Protein AF-A0A662A6Z5-F1 (afdb_monomer_lite)

Radius of gyration: 27.2 Å; chains: 1; bounding box: 60×73×102 Å

pLDDT: mean 86.36, std 13.6, range [43.19, 98.88]

Sequence (408 aa):
MKKKNTLTFISLVTLALVIIALFSQQLKTDKRTSYDKFLAQEYQKVSNLYDDNDDTDNKPDHPELAALQNYYMVFDPEENRVPVERLAVANKYTQQLQKQNNLKSGNVIEWEQTGSNMGGRMRGIMWDPNDANGYKVWACSVTGGLWYNGDISNNNSEWQIVDGLWPGLATSSIAYDPNNTQIFYVGTGEYQTARVIYRESSGVGYGIWKTIDGGTSWELLESTEEFKYISDIKVRNENGNSVIYAGIVSGTYHGIEHPSGPSDGLYRSTDGGTNWEQVMPDIAGKEMPYAPADLEISSNGRIFVGSMKNLDGNGGATILWSDEGTAGSWTIYDYYETIIPNDPEFPVPGRVILSAAPSDGNIVYAIVGAGWIGSPNFNYARGRYILKSTDGGESWSEKNLPGGDPGW

Secondary structure (DSSP, 8-state):
-HHHHHHHHHHHHHHHHHHHHHHHHHHHHHHHHHHHHHHHHHHHHHHTTS-TT-TT---TT-HHHHHHHHHHHT-BTTTTB--GGGHHHHHHHHHHHHHH----------PPPPP------EEEEEE-TT-TTS--EEEEETTTEEEEES-TT-TTPPEEES-TTSS---EEEEEEETTEEEEEEEEES-HHHHHH---TT------EEEESSTTSS-EE-GGGTT--EEEEEEEEEETTEEEEEEEEE-EEETTEEEPPSS-SEEEEESSSSSS-EE-SPBPTTSSSBPEEEEEEE-TTS-EEEEEEB-TTS-B-S-EEEESS-STT--EEE-HHHHHGGG-SS-BEEEEEEEEE-TT-TT-EEEEEEEEEEETTTEEEEEEEEEEEESSTTSS-EEE--TT--TT-

Foldseek 3Di:
DVVVVVVVVVVVVVVVVVVVVVVVVVVVVVLVVVLVVVVVVVVVVVVVVDDCVPVPDPDCPPPVNVVVVVLQVQDDSVVRHRPLLCLQVVVVVVVVCVVVDPPPDDPDPDDDDDDDPDDADWAEKDQQPPDPVSQKMWTQGQQAAIWIWPGNPDPPTDIDHLDPRPSGRGWHEKEAFPLASQKMKIWGWDACCQAFNVDLSTIWTQFIWMGNGSSNDIDHLNLGRLQRGWQYKYWFQDVSFTKIKTQGAWGHHPNRTRARPPHGAIWIDRPSRNDIDGAADCDVPDPHGFRFNEWEQFLLGKIKTKGAQHPVRDDAQKIKIANVSGHPRIDIDCVCVVCLCVDPAFNRWGIKYKYADNVARQWMKIFTWTFDQDPPRGTDIDRDWIWIGNGNPPDIDTDDDVPDDPPD

Structure (mmCIF, N/CA/C/O backbone):
data_AF-A0A662A6Z5-F1
#
_entry.id   AF-A0A662A6Z5-F1
#
loop_
_atom_site.group_PDB
_atom_site.id
_atom_site.type_symbol
_atom_site.label_atom_id
_atom_site.label_alt_id
_atom_site.label_comp_id
_atom_site.label_asym_id
_atom_site.label_entity_id
_atom_site.label_seq_id
_atom_site.pdbx_PDB_ins_code
_atom_site.Cartn_x
_atom_site.Cartn_y
_atom_site.Cartn_z
_atom_site.occupancy
_atom_site.B_iso_or_equiv
_atom_site.auth_seq_id
_atom_site.auth_comp_id
_atom_site.auth_asym_id
_atom_site.auth_atom_id
_atom_site.pdbx_PDB_model_num
ATOM 1 N N . MET A 1 1 ? 31.608 26.555 69.744 1.00 52.56 1 MET A N 1
ATOM 2 C CA . MET A 1 1 ? 32.126 26.707 68.361 1.00 52.56 1 MET A CA 1
ATOM 3 C C . MET A 1 1 ? 31.350 25.920 67.293 1.00 52.56 1 MET A C 1
ATOM 5 O O . MET A 1 1 ? 31.243 26.434 66.193 1.00 52.56 1 MET A O 1
ATOM 9 N N . LYS A 1 2 ? 30.725 24.760 67.573 1.00 53.91 2 LYS A N 1
ATOM 10 C CA . LYS A 1 2 ? 30.008 23.958 66.547 1.00 53.91 2 LYS A CA 1
ATOM 11 C C . LYS A 1 2 ? 28.758 24.613 65.910 1.00 53.91 2 LYS A C 1
ATOM 13 O O . LYS A 1 2 ? 28.579 24.479 64.710 1.00 53.91 2 LYS A O 1
ATOM 18 N N . LYS A 1 3 ? 27.942 25.380 66.655 1.00 52.59 3 LYS A N 1
ATOM 19 C CA . LYS A 1 3 ? 26.719 26.035 66.118 1.00 52.59 3 LYS A CA 1
ATOM 20 C C . LYS A 1 3 ? 26.981 27.140 65.078 1.00 52.59 3 LYS A C 1
ATOM 22 O O . LYS A 1 3 ? 26.149 27.336 64.201 1.00 52.59 3 LYS A O 1
ATOM 27 N N . LYS A 1 4 ? 28.117 27.851 65.158 1.00 55.69 4 LYS A N 1
ATOM 28 C CA . LYS A 1 4 ? 28.463 28.903 64.180 1.00 55.69 4 LYS A CA 1
ATOM 29 C C . LYS A 1 4 ? 28.771 28.301 62.807 1.00 55.69 4 LYS A C 1
ATOM 31 O O . LYS A 1 4 ? 28.275 28.813 61.817 1.00 55.69 4 LYS A O 1
ATOM 36 N N . ASN A 1 5 ? 29.485 27.176 62.757 1.00 59.69 5 ASN A N 1
ATOM 37 C CA . ASN A 1 5 ? 29.862 26.536 61.493 1.00 59.69 5 ASN A CA 1
ATOM 38 C C . ASN A 1 5 ? 28.657 25.935 60.750 1.00 59.69 5 ASN A C 1
ATOM 40 O O . ASN A 1 5 ? 28.624 25.975 59.526 1.00 59.69 5 ASN A O 1
ATOM 44 N N . THR A 1 6 ? 27.646 25.436 61.472 1.00 64.12 6 THR A N 1
ATOM 45 C CA . THR A 1 6 ? 26.403 24.933 60.863 1.00 64.12 6 THR A CA 1
ATOM 46 C C . THR A 1 6 ? 25.566 26.060 60.256 1.00 64.12 6 THR A C 1
ATOM 48 O O . THR A 1 6 ? 25.053 25.897 59.155 1.00 64.12 6 THR A O 1
ATOM 51 N N . LEU A 1 7 ? 25.469 27.219 60.923 1.00 68.06 7 LEU A N 1
ATOM 52 C CA . LEU A 1 7 ? 24.760 28.381 60.375 1.00 68.06 7 LEU A CA 1
ATOM 53 C C . LEU A 1 7 ? 25.454 28.925 59.119 1.00 68.06 7 LEU A C 1
ATOM 55 O O . LEU A 1 7 ? 24.786 29.197 58.130 1.00 68.06 7 LEU A O 1
ATOM 59 N N . THR A 1 8 ? 26.787 29.035 59.130 1.00 73.38 8 THR A N 1
ATOM 60 C CA . THR A 1 8 ? 27.552 29.500 57.962 1.00 73.38 8 THR A CA 1
ATOM 61 C C . THR A 1 8 ? 27.432 28.535 56.782 1.00 73.38 8 THR A C 1
ATOM 63 O O . THR A 1 8 ? 27.293 28.978 55.647 1.00 73.38 8 THR A O 1
ATOM 66 N N . PHE A 1 9 ? 27.439 27.223 57.039 1.00 76.56 9 PHE A N 1
ATOM 67 C CA . PHE A 1 9 ? 27.245 26.208 56.003 1.00 76.56 9 PHE A CA 1
ATOM 68 C C . PHE A 1 9 ? 25.841 26.279 55.387 1.00 76.56 9 PHE A C 1
ATOM 70 O O . PHE A 1 9 ? 25.719 26.304 54.167 1.00 76.56 9 PHE A O 1
ATOM 77 N N . ILE A 1 10 ? 24.792 26.397 56.210 1.00 78.94 10 ILE A N 1
ATOM 78 C CA . ILE A 1 10 ? 23.415 26.573 55.724 1.00 78.94 10 ILE A CA 1
ATOM 79 C C . ILE A 1 10 ? 23.303 27.860 54.896 1.00 78.94 10 ILE A C 1
ATOM 81 O O . ILE A 1 10 ? 22.776 27.814 53.793 1.00 78.94 10 ILE A O 1
ATOM 85 N N . SER A 1 11 ? 23.863 28.984 55.357 1.00 79.12 11 SER A N 1
ATOM 86 C CA . SER A 1 11 ? 23.841 30.245 54.600 1.00 79.12 11 SER A CA 1
ATOM 87 C C . SER A 1 11 ? 24.567 30.160 53.254 1.00 79.12 11 SER A C 1
ATOM 89 O O . SER A 1 11 ? 24.088 30.733 52.280 1.00 79.12 11 SER A O 1
ATOM 91 N N . LEU A 1 12 ? 25.694 29.443 53.173 1.00 84.19 12 LEU A N 1
ATOM 92 C CA . LEU A 1 12 ? 26.421 29.229 51.916 1.00 84.19 12 LEU A CA 1
ATOM 93 C C . LEU A 1 12 ? 25.635 28.347 50.939 1.00 84.19 12 LEU A C 1
ATOM 95 O O . LEU A 1 12 ? 25.592 28.656 49.752 1.00 84.19 12 LEU A O 1
ATOM 99 N N . VAL A 1 13 ? 24.976 27.293 51.431 1.00 85.69 13 VAL A N 1
ATOM 100 C CA . VAL A 1 13 ? 24.105 26.437 50.608 1.00 85.69 13 VAL A CA 1
ATOM 101 C C . VAL A 1 13 ? 22.892 27.221 50.107 1.00 85.69 13 VAL A C 1
ATOM 103 O O . VAL A 1 13 ? 22.582 27.168 48.921 1.00 85.69 13 VAL A O 1
ATOM 106 N N . THR A 1 14 ? 22.241 28.007 50.967 1.00 86.12 14 THR A N 1
ATOM 107 C CA . THR A 1 14 ? 21.111 28.856 50.565 1.00 86.12 14 THR A CA 1
ATOM 108 C C . THR A 1 14 ? 21.540 29.907 49.542 1.00 86.12 14 THR A C 1
ATOM 110 O O . THR A 1 14 ? 20.843 30.107 48.553 1.00 86.12 14 THR A O 1
ATOM 113 N N . LEU A 1 15 ? 22.703 30.542 49.723 1.00 89.12 15 LEU A N 1
ATOM 114 C CA . LEU A 1 15 ? 23.242 31.503 48.760 1.00 89.12 15 LEU A CA 1
ATOM 115 C C . LEU A 1 15 ? 23.558 30.838 47.413 1.00 89.12 15 LEU A C 1
ATOM 117 O O . LEU A 1 15 ? 23.214 31.391 46.374 1.00 89.12 15 LEU A O 1
ATOM 121 N N . ALA A 1 16 ? 24.149 29.640 47.420 1.00 87.50 16 ALA A N 1
ATOM 122 C CA . ALA A 1 16 ? 24.391 28.874 46.201 1.00 87.50 16 ALA A CA 1
ATOM 123 C C . ALA A 1 16 ? 23.078 28.527 45.478 1.00 87.50 16 ALA A C 1
ATOM 125 O O . ALA A 1 16 ? 22.986 28.718 44.270 1.00 87.50 16 ALA A O 1
ATOM 126 N N . LEU A 1 17 ? 22.040 28.103 46.207 1.00 87.88 17 LEU A N 1
ATOM 127 C CA . LEU A 1 17 ? 20.713 27.834 45.639 1.00 87.88 17 LEU A CA 1
ATOM 128 C C . LEU A 1 17 ? 20.057 29.096 45.060 1.00 87.88 17 LEU A C 1
ATOM 130 O O . LEU A 1 17 ? 19.461 29.027 43.989 1.00 87.88 17 LEU A O 1
ATOM 134 N N . VAL A 1 18 ? 20.199 30.251 45.718 1.00 88.56 18 VAL A N 1
ATOM 135 C CA . VAL A 1 18 ? 19.703 31.543 45.208 1.00 88.56 18 VAL A CA 1
ATOM 136 C C . VAL A 1 18 ? 20.447 31.954 43.940 1.00 88.56 18 VAL A C 1
ATOM 138 O O . VAL A 1 18 ? 19.815 32.369 42.975 1.00 88.56 18 VAL A O 1
ATOM 141 N N . ILE A 1 19 ? 21.773 31.801 43.905 1.00 86.88 19 ILE A N 1
ATOM 142 C CA . ILE A 1 19 ? 22.579 32.087 42.713 1.00 86.88 19 ILE A CA 1
ATOM 143 C C . ILE A 1 19 ? 22.154 31.170 41.560 1.00 86.88 19 ILE A C 1
ATOM 145 O O . ILE A 1 19 ? 21.892 31.661 40.467 1.00 86.88 19 ILE A O 1
ATOM 149 N N . ILE A 1 20 ? 22.003 29.865 41.805 1.00 86.50 20 ILE A N 1
ATOM 150 C CA . ILE A 1 20 ? 21.516 28.907 40.800 1.00 86.50 20 ILE A CA 1
ATOM 151 C C . ILE A 1 20 ? 20.122 29.306 40.297 1.00 86.50 20 ILE A C 1
ATOM 153 O O . ILE A 1 20 ? 19.885 29.303 39.090 1.00 86.50 20 ILE A O 1
ATOM 157 N N . ALA A 1 21 ? 19.213 29.702 41.194 1.00 80.25 21 ALA A N 1
ATOM 158 C CA . ALA A 1 21 ? 17.877 30.155 40.820 1.00 80.25 21 ALA A CA 1
ATOM 159 C C . ALA A 1 21 ? 17.923 31.416 39.940 1.00 80.25 21 ALA A C 1
ATOM 161 O O . ALA A 1 21 ? 17.279 31.443 38.892 1.00 80.25 21 ALA A O 1
ATOM 162 N N . LEU A 1 22 ? 18.731 32.417 40.304 1.00 80.62 22 LEU A N 1
ATOM 163 C CA . LEU A 1 22 ? 18.902 33.652 39.532 1.00 80.62 22 LEU A CA 1
ATOM 164 C C . LEU A 1 22 ? 19.511 33.389 38.149 1.00 80.62 22 LEU A C 1
ATOM 166 O O . LEU A 1 22 ? 18.974 33.864 37.151 1.00 80.62 22 LEU A O 1
ATOM 170 N N . PHE A 1 23 ? 20.565 32.571 38.066 1.00 79.81 23 PHE A N 1
ATOM 171 C CA . PHE A 1 23 ? 21.146 32.157 36.785 1.00 79.81 23 PHE A CA 1
ATOM 172 C C . PHE A 1 23 ? 20.133 31.397 35.924 1.00 79.81 23 PHE A C 1
ATOM 174 O O . PHE A 1 23 ? 20.019 31.663 34.730 1.00 79.81 23 PHE A O 1
ATOM 181 N N . SER A 1 24 ? 19.345 30.495 36.518 1.00 72.31 24 SER A N 1
ATOM 182 C CA . SER A 1 24 ? 18.298 29.769 35.789 1.00 72.31 24 SER A CA 1
ATOM 183 C C . SER A 1 24 ? 17.208 30.703 35.249 1.00 72.31 24 SER A C 1
ATOM 185 O O . SER A 1 24 ? 16.699 30.494 34.148 1.00 72.31 24 SER A O 1
ATOM 187 N N . GLN A 1 25 ? 16.867 31.758 35.994 1.00 70.31 25 GLN A N 1
ATOM 188 C CA . GLN A 1 25 ? 15.872 32.747 35.592 1.00 70.31 25 GLN A CA 1
ATOM 189 C C . GLN A 1 25 ? 16.403 33.659 34.479 1.00 70.31 25 GLN A C 1
ATOM 191 O O . GLN A 1 25 ? 15.671 33.962 33.535 1.00 70.31 25 GLN A O 1
ATOM 196 N N . GLN A 1 26 ? 17.680 34.041 34.550 1.00 75.75 26 GLN A N 1
ATOM 197 C CA . GLN A 1 26 ? 18.351 34.802 33.500 1.00 75.75 26 GLN A CA 1
ATOM 198 C C . GLN A 1 26 ? 18.426 33.996 32.198 1.00 75.75 26 GLN A C 1
ATOM 200 O O . GLN A 1 26 ? 17.953 34.471 31.172 1.00 75.75 26 GLN A O 1
ATOM 205 N N . LEU A 1 27 ? 18.857 32.731 32.259 1.00 71.50 27 LEU A N 1
ATOM 206 C CA . LEU A 1 27 ? 18.879 31.828 31.101 1.00 71.50 27 LEU A CA 1
ATOM 207 C C . LEU A 1 27 ? 17.493 31.662 30.453 1.00 71.50 27 LEU A C 1
ATOM 209 O O . LEU A 1 27 ? 17.376 31.678 29.230 1.00 71.50 27 LEU A O 1
ATOM 213 N N . LYS A 1 28 ? 16.423 31.531 31.253 1.00 71.88 28 LYS A N 1
ATOM 214 C CA . LYS A 1 28 ? 15.041 31.486 30.735 1.00 71.88 28 LYS A CA 1
ATOM 215 C C . LYS A 1 28 ? 14.638 32.787 30.034 1.00 71.88 28 LYS A C 1
ATOM 217 O O . LYS A 1 28 ? 13.969 32.741 29.005 1.00 71.88 28 LYS A O 1
ATOM 222 N N . THR A 1 29 ? 15.033 33.931 30.589 1.00 73.62 29 THR A N 1
ATOM 223 C CA . THR A 1 29 ? 14.736 35.257 30.023 1.00 73.62 29 THR A CA 1
ATOM 224 C C . THR A 1 29 ? 15.472 35.465 28.699 1.00 73.62 29 THR A C 1
ATOM 226 O O . THR A 1 29 ? 14.870 35.940 27.735 1.00 73.62 29 THR A O 1
ATOM 229 N N . ASP A 1 30 ? 16.730 35.033 28.618 1.00 80.69 30 ASP A N 1
ATOM 230 C CA . ASP A 1 30 ? 17.537 35.103 27.399 1.00 80.69 30 ASP A CA 1
ATOM 231 C C . ASP A 1 30 ? 16.949 34.217 26.290 1.00 80.69 30 ASP A C 1
ATOM 233 O O . ASP A 1 30 ? 16.784 34.681 25.161 1.00 80.69 30 ASP A O 1
ATOM 237 N N . LYS A 1 31 ? 16.531 32.982 26.620 1.00 82.00 31 LYS A N 1
ATOM 238 C CA . LYS A 1 31 ? 15.838 32.080 25.680 1.00 82.00 31 LYS A CA 1
ATOM 239 C C . LYS A 1 31 ? 14.553 32.700 25.126 1.00 82.00 31 LYS A C 1
ATOM 241 O O . LYS A 1 31 ? 14.368 32.734 23.914 1.00 82.00 31 LYS A O 1
ATOM 246 N N . ARG A 1 32 ? 13.694 33.243 25.998 1.00 82.25 32 ARG A N 1
ATOM 247 C CA . ARG A 1 32 ? 12.450 33.911 25.580 1.00 82.25 32 ARG A CA 1
ATOM 248 C C . ARG A 1 32 ? 12.726 35.108 24.672 1.00 82.25 32 ARG A C 1
ATOM 250 O O . ARG A 1 32 ? 12.134 35.212 23.610 1.00 82.25 32 ARG A O 1
ATOM 257 N N . THR A 1 33 ? 13.672 35.963 25.055 1.00 84.88 33 THR A N 1
ATOM 258 C CA . THR A 1 33 ? 14.047 37.143 24.260 1.00 84.88 33 THR A CA 1
ATOM 259 C C . THR A 1 33 ? 14.600 36.745 22.889 1.00 84.88 33 THR A C 1
ATOM 261 O O . THR A 1 33 ? 14.352 37.427 21.897 1.00 84.88 33 THR A O 1
ATOM 264 N N . SER A 1 34 ? 15.356 35.645 22.816 1.00 83.31 34 SER A N 1
ATOM 265 C CA . SER A 1 34 ? 15.849 35.099 21.549 1.00 83.31 34 SER A CA 1
ATOM 266 C C . SER A 1 34 ? 14.709 34.604 20.659 1.00 83.31 34 SER A C 1
ATOM 268 O O . SER A 1 34 ? 14.704 34.903 19.467 1.00 83.31 34 SER A O 1
ATOM 270 N N . TYR A 1 35 ? 13.734 33.893 21.230 1.00 84.12 35 TYR A N 1
ATOM 271 C CA . TYR A 1 35 ? 12.572 33.399 20.492 1.00 84.12 35 TYR A CA 1
ATOM 272 C C . TYR A 1 35 ? 11.657 34.537 20.013 1.00 84.12 35 TYR A C 1
ATOM 274 O O . TYR A 1 35 ? 11.240 34.548 18.860 1.00 84.12 35 TYR A O 1
ATOM 282 N N . ASP A 1 36 ? 11.434 35.559 20.844 1.00 84.75 36 ASP A N 1
ATOM 283 C CA . ASP A 1 36 ? 10.661 36.749 20.463 1.00 84.75 36 ASP A CA 1
ATOM 284 C C . ASP A 1 36 ? 11.313 37.483 19.272 1.00 84.75 36 ASP A C 1
ATOM 286 O O . ASP A 1 36 ? 10.625 37.929 18.352 1.00 84.75 36 ASP A O 1
ATOM 290 N N . LYS A 1 37 ? 12.654 37.568 19.244 1.00 85.81 37 LYS A N 1
ATOM 291 C CA . LYS A 1 37 ? 13.400 38.121 18.098 1.00 85.81 37 LYS A CA 1
ATOM 292 C C . LYS A 1 37 ? 13.256 37.265 16.843 1.00 85.81 37 LYS A C 1
ATOM 294 O O . LYS A 1 37 ? 13.103 37.829 15.764 1.00 85.81 37 LYS A O 1
ATOM 299 N N . PHE A 1 38 ? 13.317 35.941 16.982 1.00 86.19 38 PHE A N 1
ATOM 300 C CA . PHE A 1 38 ? 13.094 35.008 15.879 1.00 86.19 38 PHE A CA 1
ATOM 301 C C . PHE A 1 38 ? 11.695 35.195 15.277 1.00 86.19 38 PHE A C 1
ATOM 303 O O . PHE A 1 38 ? 11.584 35.461 14.083 1.00 86.19 38 PHE A O 1
ATOM 310 N N . LEU A 1 39 ? 10.638 35.177 16.098 1.00 82.75 39 LEU A N 1
ATOM 311 C CA . LEU A 1 39 ? 9.269 35.394 15.623 1.00 82.75 39 LEU A CA 1
ATOM 312 C C . LEU A 1 39 ? 9.126 36.741 14.909 1.00 82.75 39 LEU A C 1
ATOM 314 O O . LEU A 1 39 ? 8.564 36.796 13.820 1.00 82.75 39 LEU A O 1
ATOM 318 N N . ALA A 1 40 ? 9.674 37.821 15.474 1.00 82.75 40 ALA A N 1
ATOM 319 C CA . ALA A 1 40 ? 9.633 39.137 14.839 1.00 82.75 40 ALA A CA 1
ATOM 320 C C . ALA A 1 40 ? 10.307 39.149 13.453 1.00 82.75 40 ALA A C 1
ATOM 322 O O . ALA A 1 40 ? 9.800 39.792 12.535 1.00 82.75 40 ALA A O 1
ATOM 323 N N . GLN A 1 41 ? 11.420 38.427 13.284 1.00 84.25 41 GLN A N 1
ATOM 324 C CA . GLN A 1 41 ? 12.087 38.275 11.988 1.00 84.25 41 GLN A CA 1
ATOM 325 C C . GLN A 1 41 ? 11.241 37.474 10.995 1.00 84.25 41 GLN A C 1
ATOM 327 O O . GLN A 1 41 ? 11.162 37.851 9.828 1.00 84.25 41 GLN A O 1
ATOM 332 N N . GLU A 1 42 ? 10.594 36.395 11.434 1.00 80.50 42 GLU A N 1
ATOM 333 C CA . GLU A 1 42 ? 9.736 35.592 10.562 1.00 80.50 42 GLU A CA 1
ATOM 334 C C . GLU A 1 42 ? 8.465 36.342 10.134 1.00 80.50 42 GLU A C 1
ATOM 336 O O . GLU A 1 42 ? 8.126 36.343 8.950 1.00 80.50 42 GLU A O 1
ATOM 341 N N . TYR A 1 43 ? 7.802 37.063 11.046 1.00 76.00 43 TYR A N 1
ATOM 342 C CA . TYR A 1 43 ? 6.645 37.902 10.705 1.00 76.00 43 TYR A CA 1
ATOM 343 C C . TYR A 1 43 ? 7.004 39.005 9.692 1.00 76.00 43 TYR A C 1
ATOM 345 O O . TYR A 1 43 ? 6.213 39.281 8.791 1.00 76.00 43 TYR A O 1
ATOM 353 N N . GLN A 1 44 ? 8.211 39.585 9.774 1.00 75.25 44 GLN A N 1
ATOM 354 C CA . GLN A 1 44 ? 8.689 40.574 8.795 1.00 75.25 44 GLN A CA 1
ATOM 355 C C . GLN A 1 44 ? 8.865 40.002 7.382 1.00 75.25 44 GLN A C 1
ATOM 357 O O . GLN A 1 44 ? 8.708 40.728 6.401 1.00 75.25 44 GLN A O 1
ATOM 362 N N . LYS A 1 45 ? 9.196 38.712 7.236 1.00 74.25 45 LYS A N 1
ATOM 363 C CA . LYS A 1 45 ? 9.286 38.092 5.903 1.00 74.25 45 LYS A CA 1
ATOM 364 C C . LYS A 1 45 ? 7.921 38.041 5.223 1.00 74.25 45 LYS A C 1
ATOM 366 O O . LYS A 1 45 ? 7.856 38.212 4.013 1.00 74.25 45 LYS A O 1
ATOM 371 N N . VAL A 1 46 ? 6.857 37.826 5.998 1.00 67.00 46 VAL A N 1
ATOM 372 C CA . VAL A 1 46 ? 5.485 37.722 5.487 1.00 67.00 46 VAL A CA 1
ATOM 373 C C . VAL A 1 46 ? 4.908 39.091 5.150 1.00 67.00 46 VAL A C 1
ATOM 375 O O . VAL A 1 46 ? 4.311 39.228 4.089 1.00 67.00 46 VAL A O 1
ATOM 378 N N . SER A 1 47 ? 5.148 40.120 5.972 1.00 62.12 47 SER A N 1
ATOM 379 C CA . SER A 1 47 ? 4.699 41.487 5.657 1.00 62.12 47 SER A CA 1
ATOM 380 C C . SER A 1 47 ? 5.270 42.001 4.331 1.00 62.12 47 SER A C 1
ATOM 382 O O . SER A 1 47 ? 4.591 42.710 3.606 1.00 62.12 47 SER A O 1
ATOM 384 N N . ASN A 1 48 ? 6.490 41.589 3.971 1.00 63.59 48 ASN A N 1
ATOM 385 C CA . ASN A 1 48 ? 7.150 42.003 2.729 1.00 63.59 48 ASN A CA 1
ATOM 386 C C . ASN A 1 48 ? 6.646 41.277 1.464 1.00 63.59 48 ASN A C 1
ATOM 388 O O . ASN A 1 48 ? 7.095 41.605 0.367 1.00 63.59 48 ASN A O 1
ATOM 392 N N . LEU A 1 49 ? 5.776 40.268 1.594 1.00 61.38 49 LEU A N 1
ATOM 393 C CA . LEU A 1 49 ? 5.156 39.579 0.453 1.00 61.38 49 LEU A CA 1
ATOM 394 C C . LEU A 1 49 ? 3.905 40.307 -0.064 1.00 61.38 49 LEU A C 1
ATOM 396 O O . LEU A 1 49 ? 3.390 39.938 -1.119 1.00 61.38 49 LEU A O 1
ATOM 400 N N . TYR A 1 50 ? 3.445 41.337 0.651 1.00 58.34 50 TYR A N 1
ATOM 401 C CA . TYR A 1 50 ? 2.277 42.133 0.300 1.00 58.34 50 TYR A CA 1
ATOM 402 C C . TYR A 1 50 ? 2.708 43.528 -0.151 1.00 58.34 50 TYR A C 1
ATOM 404 O O . TYR A 1 50 ? 3.582 44.154 0.446 1.00 58.34 50 TYR A O 1
ATOM 412 N N . ASP A 1 51 ? 2.115 43.995 -1.247 1.00 55.38 51 ASP A N 1
ATOM 413 C CA . ASP A 1 51 ? 2.271 45.374 -1.692 1.00 55.38 51 ASP A CA 1
ATOM 414 C C . ASP A 1 51 ? 1.311 46.234 -0.857 1.00 55.38 51 ASP A C 1
ATOM 416 O O . ASP A 1 51 ? 0.098 46.166 -1.051 1.00 55.38 51 ASP A O 1
ATOM 420 N N . ASP A 1 52 ? 1.847 47.023 0.079 1.00 53.69 52 ASP A N 1
ATOM 421 C CA . ASP A 1 52 ? 1.128 47.932 0.998 1.00 53.69 52 ASP A CA 1
ATOM 422 C C . ASP A 1 52 ? 0.283 49.022 0.282 1.00 53.69 52 ASP A C 1
ATOM 424 O O . ASP A 1 52 ? -0.226 49.949 0.911 1.00 53.69 52 ASP A O 1
ATOM 428 N N . ASN A 1 53 ? 0.131 48.957 -1.044 1.00 53.22 53 ASN A N 1
ATOM 429 C CA . ASN A 1 53 ? -0.584 49.945 -1.850 1.00 53.22 53 ASN A CA 1
ATOM 430 C C . ASN A 1 53 ? -2.118 49.814 -1.802 1.00 53.22 53 ASN A C 1
ATOM 432 O O . ASN A 1 53 ? -2.799 50.685 -2.348 1.00 53.22 53 ASN A O 1
ATOM 436 N N . ASP A 1 54 ? -2.673 48.778 -1.164 1.00 55.09 54 ASP A N 1
ATOM 437 C CA . ASP A 1 54 ? -4.115 48.680 -0.906 1.00 55.09 54 ASP A CA 1
ATOM 438 C C . ASP A 1 54 ? -4.409 48.982 0.573 1.00 55.09 54 ASP A C 1
ATOM 440 O O . ASP A 1 54 ? -4.496 48.108 1.435 1.00 55.09 54 ASP A O 1
ATOM 444 N N . ASP A 1 55 ? -4.531 50.278 0.865 1.00 53.28 55 ASP A N 1
ATOM 445 C CA . ASP A 1 55 ? -4.687 50.903 2.191 1.00 53.28 55 ASP A CA 1
ATOM 446 C C . ASP A 1 55 ? -6.043 50.574 2.876 1.00 53.28 55 ASP A C 1
ATOM 448 O O . ASP A 1 55 ? -6.538 51.327 3.718 1.00 53.28 55 ASP A O 1
ATOM 452 N N . THR A 1 56 ? -6.706 49.475 2.489 1.00 50.31 56 THR A N 1
ATOM 453 C CA . THR A 1 56 ? -8.072 49.142 2.926 1.00 50.31 56 THR A CA 1
ATOM 454 C C . THR A 1 56 ? -8.206 47.944 3.863 1.00 50.31 56 THR A C 1
ATOM 456 O O . THR A 1 56 ? -9.267 47.822 4.473 1.00 50.31 56 THR A O 1
ATOM 459 N N . ASP A 1 57 ? -7.175 47.122 4.097 1.00 51.88 57 ASP A N 1
ATOM 460 C CA . ASP A 1 57 ? -7.345 45.952 4.978 1.00 51.88 57 ASP A CA 1
ATOM 461 C C . ASP A 1 57 ? -6.079 45.509 5.739 1.00 51.88 57 ASP A C 1
ATOM 463 O O . ASP A 1 57 ? -5.689 44.347 5.739 1.00 51.88 57 ASP A O 1
ATOM 467 N N . ASN A 1 58 ? -5.487 46.409 6.528 1.00 51.06 58 ASN A N 1
ATOM 468 C CA . ASN A 1 58 ? -4.543 46.048 7.601 1.00 51.06 58 ASN A CA 1
ATOM 469 C C . ASN A 1 58 ? -5.266 45.419 8.819 1.00 51.06 58 ASN A C 1
ATOM 471 O O . ASN A 1 58 ? -5.108 45.857 9.962 1.00 51.06 58 ASN A O 1
ATOM 475 N N . LYS A 1 59 ? -6.131 44.422 8.591 1.00 53.44 59 LYS A N 1
ATOM 476 C CA . LYS A 1 59 ? -6.816 43.702 9.671 1.00 53.44 59 LYS A CA 1
ATOM 477 C C . LYS A 1 59 ? -5.999 42.470 10.082 1.00 53.44 59 LYS A C 1
ATOM 479 O O . LYS A 1 59 ? -5.630 41.680 9.221 1.00 53.44 59 LYS A O 1
ATOM 484 N N . PRO A 1 60 ? -5.758 42.249 11.385 1.00 51.16 60 PRO A N 1
ATOM 485 C CA . PRO A 1 60 ? -5.042 41.070 11.888 1.00 51.16 60 PRO A CA 1
ATOM 486 C C . PRO A 1 60 ? -5.785 39.733 11.677 1.00 51.16 60 PRO A C 1
ATOM 488 O O . PRO A 1 60 ? -5.246 38.688 12.026 1.00 51.16 60 PRO A O 1
ATOM 491 N N . ASP A 1 61 ? -6.987 39.758 11.094 1.00 56.19 61 ASP A N 1
ATOM 492 C CA . ASP A 1 61 ? -7.894 38.610 10.959 1.00 56.19 61 ASP A CA 1
ATOM 493 C C . ASP A 1 61 ? -7.845 37.944 9.572 1.00 56.19 61 ASP A C 1
ATOM 495 O O . ASP A 1 61 ? -8.742 37.174 9.219 1.00 56.19 61 ASP A O 1
ATOM 499 N N . HIS A 1 62 ? -6.827 38.234 8.757 1.00 66.19 62 HIS A N 1
ATOM 500 C CA . HIS A 1 62 ? -6.678 37.547 7.477 1.00 66.19 62 HIS A CA 1
ATOM 501 C C . HIS A 1 62 ? -6.426 36.043 7.687 1.00 66.19 62 HIS A C 1
ATOM 503 O O . HIS A 1 62 ? -5.588 35.684 8.525 1.00 66.19 62 HIS A O 1
ATOM 509 N N . PRO A 1 63 ? -7.113 35.147 6.949 1.00 67.50 63 PRO A N 1
ATOM 510 C CA . PRO A 1 63 ? -6.983 33.698 7.114 1.00 67.50 63 PRO A CA 1
ATOM 511 C C . PRO A 1 63 ? -5.536 33.192 7.084 1.00 67.50 63 PRO A C 1
ATOM 513 O O . PRO A 1 63 ? -5.179 32.285 7.832 1.00 67.50 63 PRO A O 1
ATOM 516 N N . GLU A 1 64 ? -4.683 33.794 6.262 1.00 66.44 64 GLU A N 1
ATOM 517 C CA . GLU A 1 64 ? -3.265 33.471 6.150 1.00 66.44 64 GLU A CA 1
ATOM 518 C C . GLU A 1 64 ? -2.440 33.918 7.364 1.00 66.44 64 GLU A C 1
ATOM 520 O O . GLU A 1 64 ? -1.553 33.180 7.791 1.00 66.44 64 GLU A O 1
ATOM 525 N N . LEU A 1 65 ? -2.744 35.075 7.966 1.00 71.31 65 LEU A N 1
ATOM 526 C CA . LEU A 1 65 ? -2.079 35.544 9.186 1.00 71.31 65 LEU A CA 1
ATOM 527 C C . LEU A 1 65 ? -2.498 34.688 10.381 1.00 71.31 65 LEU A C 1
ATOM 529 O O . LEU A 1 65 ? -1.652 34.318 11.193 1.00 71.31 65 LEU A O 1
ATOM 533 N N . ALA A 1 66 ? -3.776 34.304 10.443 1.00 72.88 66 ALA A N 1
ATOM 534 C CA . ALA A 1 66 ? -4.276 33.350 11.425 1.00 72.88 66 ALA A CA 1
ATOM 535 C C . ALA A 1 66 ? -3.631 31.963 11.245 1.00 72.88 66 ALA A C 1
ATOM 537 O O . ALA A 1 66 ? -3.210 31.345 12.223 1.00 72.88 66 ALA A O 1
ATOM 538 N N . ALA A 1 67 ? -3.484 31.481 10.005 1.00 74.56 67 ALA A N 1
ATOM 539 C CA . ALA A 1 67 ? -2.783 30.232 9.711 1.00 74.56 67 ALA A CA 1
ATOM 540 C C . ALA A 1 67 ? -1.304 30.294 10.128 1.00 74.56 67 ALA A C 1
ATOM 542 O O . ALA A 1 67 ? -0.800 29.358 10.748 1.00 74.56 67 ALA A O 1
ATOM 543 N N . LEU A 1 68 ? -0.625 31.411 9.856 1.00 75.25 68 LEU A N 1
ATOM 544 C CA . LEU A 1 68 ? 0.765 31.643 10.243 1.00 75.25 68 LEU A CA 1
ATOM 545 C C . LEU A 1 68 ? 0.929 31.725 11.770 1.00 75.25 68 LEU A C 1
ATOM 547 O O . LEU A 1 68 ? 1.848 31.134 12.335 1.00 75.25 68 LEU A O 1
ATOM 551 N N . GLN A 1 69 ? 0.016 32.415 12.455 1.00 77.00 69 GLN A N 1
ATOM 552 C CA . GLN A 1 69 ? -0.014 32.474 13.912 1.00 77.00 69 GLN A CA 1
ATOM 553 C C . GLN A 1 69 ? -0.206 31.077 14.510 1.00 77.00 69 GLN A C 1
ATOM 555 O O . GLN A 1 69 ? 0.561 30.685 15.389 1.00 77.00 69 GLN A O 1
ATOM 560 N N . ASN A 1 70 ? -1.178 30.308 14.009 1.00 80.44 70 ASN A N 1
ATOM 561 C CA . ASN A 1 70 ? -1.411 28.926 14.430 1.00 80.44 70 ASN A CA 1
ATOM 562 C C . ASN A 1 70 ? -0.174 28.053 14.196 1.00 80.44 70 ASN A C 1
ATOM 564 O O . ASN A 1 70 ? 0.193 27.265 15.066 1.00 80.44 70 ASN A O 1
ATOM 568 N N . TYR A 1 71 ? 0.504 28.233 13.060 1.00 79.50 71 TYR A N 1
ATOM 569 C CA . TYR A 1 71 ? 1.751 27.543 12.748 1.00 79.50 71 TYR A CA 1
ATOM 570 C C . TYR A 1 71 ? 2.848 27.854 13.778 1.00 79.50 71 TYR A C 1
ATOM 572 O O . TYR A 1 71 ? 3.438 26.930 14.331 1.00 79.50 71 TYR A O 1
ATOM 580 N N . TYR A 1 72 ? 3.069 29.123 14.139 1.00 82.00 72 TYR A N 1
ATOM 581 C CA . TYR A 1 72 ? 4.062 29.487 15.163 1.00 82.00 72 TYR A CA 1
ATOM 582 C C . TYR A 1 72 ? 3.654 29.136 16.597 1.00 82.00 72 TYR A C 1
ATOM 584 O O . TYR A 1 72 ? 4.520 28.989 17.461 1.00 82.00 72 TYR A O 1
ATOM 592 N N . MET A 1 73 ? 2.360 28.971 16.879 1.00 82.38 73 MET A N 1
ATOM 593 C CA . MET A 1 73 ? 1.892 28.503 18.188 1.00 82.38 73 MET A CA 1
ATOM 594 C C . MET A 1 73 ? 2.312 27.061 18.489 1.00 82.38 73 MET A C 1
ATOM 596 O O . MET A 1 73 ? 2.397 26.695 19.661 1.00 82.38 73 MET A O 1
ATOM 600 N N . VAL A 1 74 ? 2.590 26.256 17.460 1.00 82.31 74 VAL A N 1
ATOM 601 C CA . VAL A 1 74 ? 3.009 24.852 17.601 1.00 82.31 74 VAL A CA 1
ATOM 602 C C . VAL A 1 74 ? 4.514 24.639 17.384 1.00 82.31 74 VAL A C 1
ATOM 604 O O . VAL A 1 74 ? 4.972 23.499 17.304 1.00 82.31 74 VAL A O 1
ATOM 607 N N . PHE A 1 75 ? 5.305 25.715 17.312 1.00 85.31 75 PHE A N 1
ATOM 608 C CA . PHE A 1 75 ? 6.765 25.629 17.248 1.00 85.31 75 PHE A CA 1
ATOM 609 C C . PHE A 1 75 ? 7.357 25.172 18.575 1.00 85.31 75 PHE A C 1
ATOM 611 O O . PHE A 1 75 ? 6.942 25.608 19.649 1.00 85.31 75 PHE A O 1
ATOM 618 N N . ASP A 1 76 ? 8.402 24.356 18.486 1.00 85.06 76 ASP A N 1
ATOM 619 C CA . ASP A 1 76 ? 9.335 24.166 19.583 1.00 85.06 76 ASP A CA 1
ATOM 620 C C . ASP A 1 76 ? 10.284 25.383 19.641 1.00 85.06 76 ASP A C 1
ATOM 622 O O . ASP A 1 76 ? 11.023 25.619 18.678 1.00 85.06 76 ASP A O 1
ATOM 626 N N . PRO A 1 77 ? 10.293 26.170 20.736 1.00 82.56 77 PRO A N 1
ATOM 627 C CA . PRO A 1 77 ? 11.143 27.356 20.846 1.00 82.56 77 PRO A CA 1
ATOM 628 C C . PRO A 1 77 ? 12.649 27.069 20.897 1.00 82.56 77 PRO A C 1
ATOM 630 O O . PRO A 1 77 ? 13.447 27.997 20.772 1.00 82.56 77 PRO A O 1
ATOM 633 N N . GLU A 1 78 ? 13.057 25.823 21.146 1.00 83.31 78 GLU A N 1
ATOM 634 C CA . GLU A 1 78 ? 14.462 25.414 21.130 1.00 83.31 78 GLU A CA 1
ATOM 635 C C . GLU A 1 78 ? 14.905 24.982 19.727 1.00 83.31 78 GLU A C 1
ATOM 637 O O . GLU A 1 78 ? 16.044 25.249 19.343 1.00 83.31 78 GLU A O 1
ATOM 642 N N . GLU A 1 79 ? 14.012 24.366 18.947 1.00 82.06 79 GLU A N 1
ATOM 643 C CA . GLU A 1 79 ? 14.321 23.881 17.595 1.00 82.06 79 GLU A CA 1
ATOM 644 C C . GLU A 1 79 ? 13.919 24.846 16.468 1.00 82.06 79 GLU A C 1
ATOM 646 O O . GLU A 1 79 ? 14.339 24.656 15.328 1.00 82.06 79 GLU A O 1
ATOM 651 N N . ASN A 1 80 ? 13.122 25.879 16.768 1.00 82.81 80 ASN A N 1
ATOM 652 C CA . ASN A 1 80 ? 12.569 26.833 15.798 1.00 82.81 80 ASN A CA 1
ATOM 653 C C . ASN A 1 80 ? 11.857 26.151 14.613 1.00 82.81 80 ASN A C 1
ATOM 655 O O . ASN A 1 80 ? 11.963 26.591 13.468 1.00 82.81 80 ASN A O 1
ATOM 659 N N . ARG A 1 81 ? 11.132 25.064 14.892 1.00 83.75 81 ARG A N 1
ATOM 660 C CA . ARG A 1 81 ? 10.282 24.344 13.933 1.00 83.75 81 ARG A CA 1
ATOM 661 C C . ARG A 1 81 ? 9.149 23.632 14.660 1.00 83.75 81 ARG A C 1
ATOM 663 O O . ARG A 1 81 ? 9.197 23.473 15.877 1.00 83.75 81 ARG A O 1
ATOM 670 N N . VAL A 1 82 ? 8.173 23.129 13.911 1.00 81.62 82 VAL A N 1
ATOM 671 C CA . VAL A 1 82 ? 7.191 22.168 14.431 1.00 81.62 82 VAL A CA 1
ATOM 672 C C . VAL A 1 82 ? 7.826 20.770 14.452 1.00 81.62 82 VAL A C 1
ATOM 674 O O . VAL A 1 82 ? 8.185 20.259 13.385 1.00 81.62 82 VAL A O 1
ATOM 677 N N . PRO A 1 83 ? 7.988 20.128 15.622 1.00 82.31 83 PRO A N 1
ATOM 678 C CA . PRO A 1 83 ? 8.578 18.797 15.716 1.00 82.31 83 PRO A CA 1
ATOM 679 C C . PRO A 1 83 ? 7.535 17.714 15.401 1.00 82.31 83 PRO A C 1
ATOM 681 O O . PRO A 1 83 ? 7.014 17.042 16.294 1.00 82.31 83 PRO A O 1
ATOM 684 N N . VAL A 1 84 ? 7.186 17.567 14.119 1.00 76.56 84 VAL A N 1
ATOM 685 C CA . VAL A 1 84 ? 6.140 16.642 13.632 1.00 76.56 84 VAL A CA 1
ATOM 686 C C . VAL A 1 84 ? 6.392 15.179 14.006 1.00 76.56 84 VAL A C 1
ATOM 688 O O . VAL A 1 84 ? 5.452 14.398 14.142 1.00 76.56 84 VAL A O 1
ATOM 691 N N . GLU A 1 85 ? 7.646 14.803 14.240 1.00 76.19 85 GLU A N 1
ATOM 692 C CA . GLU A 1 85 ? 8.036 13.477 14.717 1.00 76.19 85 GLU A CA 1
ATOM 693 C C . GLU A 1 85 ? 7.548 13.177 16.145 1.00 76.19 85 GLU A C 1
ATOM 695 O O . GLU A 1 85 ? 7.448 12.018 16.538 1.00 76.19 85 GLU A O 1
ATOM 700 N N . ARG A 1 86 ? 7.179 14.201 16.925 1.00 82.88 86 ARG A N 1
ATOM 701 C CA . ARG A 1 86 ? 6.656 14.040 18.290 1.00 82.88 86 ARG A CA 1
ATOM 702 C C . ARG A 1 86 ? 5.135 13.853 18.334 1.00 82.88 86 ARG A C 1
ATOM 704 O O . ARG A 1 86 ? 4.600 13.553 19.402 1.00 82.88 86 ARG A O 1
ATOM 711 N N . LEU A 1 87 ? 4.432 14.003 17.205 1.00 80.25 87 LEU A N 1
ATOM 712 C CA . LEU A 1 87 ? 2.965 13.930 17.140 1.00 80.25 87 LEU A CA 1
ATOM 713 C C . LEU A 1 87 ? 2.422 12.566 17.581 1.00 80.25 87 LEU A C 1
ATOM 715 O O . LEU A 1 87 ? 1.462 12.518 18.345 1.00 80.25 87 LEU A O 1
ATOM 719 N N . ALA A 1 88 ? 3.059 11.463 17.176 1.00 78.88 88 ALA A N 1
ATOM 720 C CA . ALA A 1 88 ? 2.642 10.121 17.587 1.00 78.88 88 ALA A CA 1
ATOM 721 C C . ALA A 1 88 ? 2.728 9.935 19.115 1.00 78.88 88 ALA A C 1
ATOM 723 O O . ALA A 1 88 ? 1.781 9.460 19.747 1.00 78.88 88 ALA A O 1
ATOM 724 N N . VAL A 1 89 ? 3.826 10.395 19.726 1.00 83.75 89 VAL A N 1
ATOM 725 C CA . VAL A 1 89 ? 4.032 10.357 21.183 1.00 83.75 89 VAL A CA 1
ATOM 726 C C . VAL A 1 89 ? 3.002 11.228 21.906 1.00 83.75 89 VAL A C 1
ATOM 728 O O . VAL A 1 89 ? 2.406 10.794 22.894 1.00 83.75 89 VAL A O 1
ATOM 731 N N . ALA A 1 90 ? 2.754 12.440 21.402 1.00 82.25 90 ALA A N 1
ATOM 732 C CA . ALA A 1 90 ? 1.763 13.353 21.963 1.00 82.25 90 ALA A CA 1
ATOM 733 C C . ALA A 1 90 ? 0.335 12.787 21.871 1.00 82.25 90 ALA A C 1
ATOM 735 O O . ALA A 1 90 ? -0.422 12.864 22.843 1.00 82.25 90 ALA A O 1
ATOM 736 N N . ASN A 1 91 ? -0.022 12.165 20.743 1.00 81.06 91 ASN A N 1
ATOM 737 C CA . ASN A 1 91 ? -1.313 11.506 20.559 1.00 81.06 91 ASN A CA 1
ATOM 738 C C . ASN A 1 91 ? -1.490 10.342 21.546 1.00 81.06 91 ASN A C 1
ATOM 740 O O . ASN A 1 91 ? -2.490 10.279 22.258 1.00 81.06 91 ASN A O 1
ATOM 744 N N . LYS A 1 92 ? -0.475 9.480 21.692 1.00 80.19 92 LYS A N 1
ATOM 745 C CA . LYS A 1 92 ? -0.485 8.378 22.669 1.00 80.19 92 LYS A CA 1
ATOM 746 C C . LYS A 1 92 ? -0.682 8.883 24.097 1.00 80.19 92 LYS A C 1
ATOM 748 O O . LYS A 1 92 ? -1.513 8.353 24.833 1.00 80.19 92 LYS A O 1
ATOM 753 N N . TYR A 1 93 ? 0.049 9.925 24.488 1.00 84.06 93 TYR A N 1
ATOM 754 C CA . TYR A 1 93 ? -0.109 10.541 25.805 1.00 84.06 93 TYR A CA 1
ATOM 755 C C . TYR A 1 93 ? -1.521 11.115 26.004 1.00 84.06 93 TYR A C 1
ATOM 757 O O . TYR A 1 93 ? -2.131 10.919 27.054 1.00 84.06 93 TYR A O 1
ATOM 765 N N . THR A 1 94 ? -2.083 11.751 24.975 1.00 79.94 94 THR A N 1
ATOM 766 C CA . THR A 1 94 ? -3.447 12.301 24.999 1.00 79.94 94 THR A CA 1
ATOM 767 C C . THR A 1 94 ? -4.492 11.201 25.175 1.00 79.94 94 THR A C 1
ATOM 769 O O . THR A 1 94 ? -5.352 11.309 26.049 1.00 79.94 94 THR A O 1
ATOM 772 N N . GLN A 1 95 ? -4.378 10.101 24.430 1.00 77.56 95 GLN A N 1
ATOM 773 C CA . GLN A 1 95 ? -5.254 8.936 24.573 1.00 77.56 95 GLN A CA 1
ATOM 774 C C . GLN A 1 95 ? -5.139 8.295 25.964 1.00 77.56 95 GLN A C 1
ATOM 776 O O . GLN A 1 95 ? -6.145 7.912 26.561 1.00 77.56 95 GLN A O 1
ATOM 781 N N . GLN A 1 96 ? -3.928 8.200 26.527 1.00 82.94 96 GLN A N 1
ATOM 782 C CA . GLN A 1 96 ? -3.727 7.703 27.893 1.00 82.94 96 GLN A CA 1
ATOM 783 C C . GLN A 1 96 ? -4.416 8.594 28.927 1.00 82.94 96 GLN A C 1
ATOM 785 O O . GLN A 1 96 ? -5.098 8.079 29.814 1.00 82.94 96 GLN A O 1
ATOM 790 N N . LEU A 1 97 ? -4.282 9.916 28.795 1.00 81.38 97 LEU A N 1
ATOM 791 C CA . LEU A 1 97 ? -4.988 10.864 29.651 1.00 81.38 97 LEU A CA 1
ATOM 792 C C . LEU A 1 97 ? -6.504 10.705 29.511 1.00 81.38 97 LEU A C 1
ATOM 794 O O . LEU A 1 97 ? -7.184 10.624 30.524 1.00 81.38 97 LEU A O 1
ATOM 798 N N . GLN A 1 98 ? -7.046 10.585 28.299 1.00 75.06 98 GLN A N 1
ATOM 799 C CA . GLN A 1 98 ? -8.482 10.359 28.091 1.00 75.06 98 GLN A CA 1
ATOM 800 C C . GLN A 1 98 ? -8.975 9.049 28.732 1.00 75.06 98 GLN A C 1
ATOM 802 O O . GLN A 1 98 ? -10.049 9.028 29.324 1.00 75.06 98 GLN A O 1
ATOM 807 N N . LYS A 1 99 ? -8.180 7.970 28.673 1.00 76.19 99 LYS A N 1
ATOM 808 C CA . LYS A 1 99 ? -8.508 6.674 29.298 1.00 76.19 99 LYS A CA 1
ATOM 809 C C . LYS A 1 99 ? -8.447 6.722 30.835 1.00 76.19 99 LYS A C 1
ATOM 811 O O . LYS A 1 99 ? -9.253 6.079 31.501 1.00 76.19 99 LYS A O 1
ATOM 816 N N . GLN A 1 100 ? -7.484 7.445 31.415 1.00 74.31 100 GLN A N 1
ATOM 817 C CA . GLN A 1 100 ? -7.290 7.529 32.876 1.00 74.31 100 GLN A CA 1
ATOM 818 C C . GLN A 1 100 ? -8.274 8.471 33.562 1.00 74.31 100 GLN A C 1
ATOM 820 O O . GLN A 1 100 ? -8.622 8.313 34.734 1.00 74.31 100 GLN A O 1
ATOM 825 N N . ASN A 1 101 ? -8.667 9.501 32.840 1.00 62.03 101 ASN A N 1
ATOM 826 C CA . ASN A 1 101 ? -9.354 10.638 33.380 1.00 62.03 101 ASN A CA 1
ATOM 827 C C . ASN A 1 101 ? -10.805 10.459 32.922 1.00 62.03 101 ASN A C 1
ATOM 829 O O . ASN A 1 101 ? -11.126 10.737 31.771 1.00 62.03 101 ASN A O 1
ATOM 833 N N . ASN A 1 102 ? -11.688 9.991 33.820 1.00 56.31 102 ASN A N 1
ATOM 834 C CA . ASN A 1 102 ? -13.144 10.178 33.705 1.00 56.31 102 ASN A CA 1
ATOM 835 C C . ASN A 1 102 ? -13.412 11.690 33.758 1.00 56.31 102 ASN A C 1
ATOM 837 O O . ASN A 1 102 ? -13.953 12.207 34.741 1.00 56.31 102 ASN A O 1
ATOM 841 N N . LEU A 1 103 ? -12.916 12.427 32.763 1.00 56.56 103 LEU A N 1
ATOM 842 C CA . LEU A 1 103 ? -13.051 13.859 32.650 1.00 56.56 103 LEU A CA 1
ATOM 843 C C . LEU A 1 103 ? -14.545 14.090 32.629 1.00 56.56 103 LEU A C 1
ATOM 845 O O . LEU A 1 103 ? -15.236 13.746 31.672 1.00 56.56 103 LEU A O 1
ATOM 849 N N . LYS A 1 104 ? -15.052 14.620 33.746 1.00 53.25 104 LYS A N 1
ATOM 850 C CA . LYS A 1 104 ? -16.358 15.251 33.778 1.00 53.25 104 LYS A CA 1
ATOM 851 C C . LYS A 1 104 ? -16.335 16.227 32.622 1.00 53.25 104 LYS A C 1
ATOM 853 O O . LYS A 1 104 ? -15.599 17.207 32.683 1.00 53.25 104 LYS A O 1
ATOM 858 N N . SER A 1 105 ? -17.075 15.867 31.584 1.00 54.12 105 SER A N 1
ATOM 859 C CA . SER A 1 105 ? -17.327 16.634 30.381 1.00 54.12 105 SER A CA 1
ATOM 860 C C . SER A 1 105 ? -17.639 18.084 30.762 1.00 54.12 105 SER A C 1
ATOM 862 O O . SER A 1 105 ? -18.788 18.434 31.022 1.00 54.12 105 SER A O 1
ATOM 864 N N . GLY A 1 106 ? -16.612 18.932 30.844 1.00 60.69 106 GLY A N 1
ATOM 865 C CA . GLY A 1 106 ? -16.784 20.347 30.552 1.00 60.69 106 GLY A CA 1
ATOM 866 C C . GLY A 1 106 ? -17.225 20.439 29.097 1.00 60.69 106 GLY A C 1
ATOM 867 O O . GLY A 1 106 ? -16.831 19.572 28.322 1.00 60.69 106 GLY A O 1
ATOM 868 N N . ASN A 1 107 ? -18.089 21.411 28.782 1.00 60.06 107 ASN A N 1
ATOM 869 C CA . ASN A 1 107 ? -18.729 21.621 27.477 1.00 60.06 107 ASN A CA 1
ATOM 870 C C . ASN A 1 107 ? -17.987 20.920 26.331 1.00 60.06 107 ASN A C 1
ATOM 872 O O . ASN A 1 107 ? -16.916 21.375 25.924 1.00 60.06 107 ASN A O 1
ATOM 876 N N . VAL A 1 108 ? -18.540 19.796 25.864 1.00 63.19 108 VAL A N 1
ATOM 877 C CA . VAL A 1 108 ? -18.038 19.121 24.668 1.00 63.19 108 VAL A CA 1
ATOM 878 C C . VAL A 1 108 ? -18.120 20.143 23.546 1.00 63.19 108 VAL A C 1
ATOM 880 O O . VAL A 1 108 ? -19.184 20.710 23.300 1.00 63.19 108 VAL A O 1
ATOM 883 N N . ILE A 1 109 ? -16.984 20.442 22.925 1.00 68.56 109 ILE A N 1
ATOM 884 C CA . ILE A 1 109 ? -16.975 21.228 21.697 1.00 68.56 109 ILE A CA 1
ATOM 885 C C . ILE A 1 109 ? -17.519 20.294 20.620 1.00 68.56 109 ILE A C 1
ATOM 887 O O . ILE A 1 109 ? -16.845 19.344 20.225 1.00 68.56 109 ILE A O 1
ATOM 891 N N . GLU A 1 110 ? -18.758 20.532 20.205 1.00 71.31 110 GLU A N 1
ATOM 892 C CA . GLU A 1 110 ? -19.360 19.841 19.072 1.00 71.31 110 GLU A CA 1
ATOM 893 C C . GLU A 1 110 ? -18.897 20.537 17.792 1.00 71.31 110 GLU A C 1
ATOM 895 O O . GLU A 1 110 ? -19.192 21.709 17.557 1.00 71.31 110 GLU A O 1
ATOM 900 N N . TRP A 1 111 ? -18.107 19.822 16.994 1.00 71.31 111 TRP A N 1
ATOM 901 C CA . TRP A 1 111 ? -17.687 20.280 15.677 1.00 71.31 111 TRP A CA 1
ATOM 902 C C . TRP A 1 111 ? -18.750 19.894 14.653 1.00 71.31 111 TRP A C 1
ATOM 904 O O . TRP A 1 111 ? -19.009 18.710 14.449 1.00 71.31 111 TRP A O 1
ATOM 914 N N . GLU A 1 112 ? -19.335 20.886 13.988 1.00 71.88 112 GLU A N 1
ATOM 915 C CA . GLU A 1 112 ? -20.195 20.669 12.827 1.00 71.88 112 GLU A CA 1
ATOM 916 C C . GLU A 1 112 ? -19.374 20.896 11.555 1.00 71.88 112 GLU A C 1
ATOM 918 O O . GLU A 1 112 ? -18.779 21.960 11.361 1.00 71.88 112 GLU A O 1
ATOM 923 N N . GLN A 1 113 ? -19.301 19.884 10.690 1.00 69.62 113 GLN A N 1
ATOM 924 C CA . GLN A 1 113 ? -18.657 20.039 9.391 1.00 69.62 113 GLN A CA 1
ATOM 925 C C . GLN A 1 113 ? -19.569 20.841 8.460 1.00 69.62 113 GLN A C 1
ATOM 927 O O . GLN A 1 113 ? -20.739 20.514 8.284 1.00 69.62 113 GLN A O 1
ATOM 932 N N . THR A 1 114 ? -19.029 21.859 7.792 1.00 69.88 114 THR A N 1
ATOM 933 C CA . THR A 1 114 ? -19.728 22.482 6.666 1.00 69.88 114 THR A CA 1
ATOM 934 C C . THR A 1 114 ? -19.590 21.557 5.457 1.00 69.88 114 THR A C 1
ATOM 936 O O . THR A 1 114 ? -18.471 21.320 4.997 1.00 69.88 114 THR A O 1
ATOM 939 N N . GLY A 1 115 ? -20.702 21.021 4.950 1.00 65.88 115 GLY A N 1
ATOM 940 C CA . GLY A 1 115 ? -20.699 20.140 3.780 1.00 65.88 115 GLY A CA 1
ATOM 941 C C . GLY A 1 115 ? -19.943 20.745 2.589 1.00 65.88 115 GLY A C 1
ATOM 942 O O . GLY A 1 115 ? -20.038 21.942 2.316 1.00 65.88 115 GLY A O 1
ATOM 943 N N . SER A 1 116 ? -19.196 19.911 1.867 1.00 65.75 116 SER A N 1
ATOM 944 C CA . SER A 1 116 ? -18.468 20.282 0.651 1.00 65.75 116 SER A CA 1
ATOM 945 C C . SER A 1 116 ? -18.689 19.214 -0.414 1.00 65.75 116 SER A C 1
ATOM 947 O O . SER A 1 116 ? -18.660 18.022 -0.122 1.00 65.75 116 SER A O 1
ATOM 949 N N . ASN A 1 117 ? -18.905 19.636 -1.660 1.00 67.62 117 ASN A N 1
ATOM 950 C CA . ASN A 1 117 ? -19.023 18.744 -2.816 1.00 67.62 117 ASN A CA 1
ATOM 951 C C . ASN A 1 117 ? -17.731 18.686 -3.650 1.00 67.62 117 ASN A C 1
ATOM 953 O O . ASN A 1 117 ? -17.740 18.171 -4.769 1.00 67.62 117 ASN A O 1
ATOM 957 N N . MET A 1 118 ? -16.625 19.232 -3.134 1.00 70.19 118 MET A N 1
ATOM 958 C CA . MET A 1 118 ? -15.333 19.168 -3.805 1.00 70.19 118 MET A CA 1
ATOM 959 C C . MET A 1 118 ? -14.621 17.865 -3.448 1.00 70.19 118 MET A C 1
ATOM 961 O O . MET A 1 118 ? -14.291 17.618 -2.290 1.00 70.19 118 MET A O 1
ATOM 965 N N . GLY A 1 119 ? -14.365 17.037 -4.460 1.00 71.44 119 GLY A N 1
ATOM 966 C CA . GLY A 1 119 ? -13.570 15.825 -4.301 1.00 71.44 119 GLY A CA 1
ATOM 967 C C . GLY A 1 119 ? -12.092 16.131 -4.043 1.00 71.44 119 GLY A C 1
ATOM 968 O O . GLY A 1 119 ? -11.544 17.111 -4.548 1.00 71.44 119 GLY A O 1
ATOM 969 N N . GLY A 1 120 ? -11.440 15.257 -3.278 1.00 81.88 120 GLY A N 1
ATOM 970 C CA . GLY A 1 120 ? -9.993 15.246 -3.074 1.00 81.88 120 GLY A CA 1
ATOM 971 C C . GLY A 1 120 ? -9.333 14.025 -3.717 1.00 81.88 120 GLY A C 1
ATOM 972 O O . GLY A 1 120 ? -9.991 13.174 -4.317 1.00 81.88 120 GLY A O 1
ATOM 973 N N . ARG A 1 121 ? -8.007 13.917 -3.580 1.00 87.62 121 ARG A N 1
ATOM 974 C CA . ARG A 1 121 ? -7.273 12.732 -4.036 1.00 87.62 121 ARG A CA 1
ATOM 975 C C . ARG A 1 121 ? -7.509 11.561 -3.080 1.00 87.62 121 ARG A C 1
ATOM 977 O O . ARG A 1 121 ? -7.191 11.656 -1.897 1.00 87.62 121 ARG A O 1
ATOM 984 N N . MET A 1 122 ? -7.979 10.449 -3.638 1.00 89.50 122 MET A N 1
ATOM 985 C CA . MET A 1 122 ? -8.203 9.186 -2.931 1.00 89.50 122 MET A CA 1
ATOM 986 C C . MET A 1 122 ? -7.181 8.138 -3.377 1.00 89.50 122 MET A C 1
ATOM 988 O O . MET A 1 122 ? -6.722 8.158 -4.523 1.00 89.50 122 MET A O 1
ATOM 992 N N . ARG A 1 123 ? -6.808 7.229 -2.474 1.00 91.50 123 ARG A N 1
ATOM 993 C CA . ARG A 1 123 ? -5.795 6.190 -2.736 1.00 91.50 123 ARG A CA 1
ATOM 994 C C . ARG A 1 123 ? -6.273 4.769 -2.479 1.00 91.50 123 ARG A C 1
ATOM 996 O O . ARG A 1 123 ? -5.838 3.873 -3.194 1.00 91.50 123 ARG A O 1
ATOM 1003 N N . GLY A 1 124 ? -7.166 4.589 -1.515 1.00 93.06 124 GLY A N 1
ATOM 1004 C CA . GLY A 1 124 ? -7.706 3.290 -1.132 1.00 93.06 124 GLY A CA 1
ATOM 1005 C C . GLY A 1 124 ? -9.223 3.333 -1.056 1.00 93.06 124 GLY A C 1
ATOM 1006 O O . GLY A 1 124 ? -9.804 4.364 -0.714 1.00 93.06 124 GLY A O 1
ATOM 1007 N N . ILE A 1 125 ? -9.851 2.211 -1.382 1.00 96.25 125 ILE A N 1
ATOM 1008 C CA . ILE A 1 125 ? -11.282 1.979 -1.219 1.00 96.25 125 ILE A CA 1
ATOM 1009 C C . ILE A 1 125 ? -11.478 0.522 -0.807 1.00 96.25 125 ILE A C 1
ATOM 1011 O O . ILE A 1 125 ? -10.797 -0.361 -1.325 1.00 96.25 125 ILE A O 1
ATOM 1015 N N . MET A 1 126 ? -12.389 0.267 0.124 1.00 97.81 126 MET A N 1
ATOM 1016 C CA . MET A 1 126 ? -12.719 -1.085 0.564 1.00 97.81 126 MET A CA 1
ATOM 1017 C C . MET A 1 126 ? -14.201 -1.157 0.898 1.00 97.81 126 MET A C 1
ATOM 1019 O O . MET A 1 126 ? -14.693 -0.386 1.718 1.00 97.81 126 MET A O 1
ATOM 1023 N N . TRP A 1 127 ? -14.913 -2.093 0.280 1.00 97.81 127 TRP A N 1
ATOM 1024 C CA . TRP A 1 127 ? -16.256 -2.453 0.724 1.00 97.81 127 TRP A CA 1
ATOM 1025 C C . TRP A 1 127 ? -16.158 -3.159 2.070 1.00 97.81 127 TRP A C 1
ATOM 1027 O O . TRP A 1 127 ? -15.310 -4.036 2.239 1.00 97.81 127 TRP A O 1
ATOM 1037 N N . ASP A 1 128 ? -16.987 -2.754 3.031 1.00 98.44 128 ASP A N 1
ATOM 1038 C CA . ASP A 1 128 ? -16.948 -3.329 4.372 1.00 98.44 128 ASP A CA 1
ATOM 1039 C C . ASP A 1 128 ? -17.341 -4.815 4.314 1.00 98.44 128 ASP A C 1
ATOM 1041 O O . ASP A 1 128 ? -18.470 -5.125 3.925 1.00 98.44 128 ASP A O 1
ATOM 1045 N N . PRO A 1 129 ? -16.453 -5.747 4.707 1.00 97.75 129 PRO A N 1
ATOM 1046 C CA . PRO A 1 129 ? -16.755 -7.175 4.653 1.00 97.75 129 PRO A CA 1
ATOM 1047 C C . PRO A 1 129 ? -17.841 -7.602 5.652 1.00 97.75 129 PRO A C 1
ATOM 1049 O O . PRO A 1 129 ? -18.368 -8.707 5.536 1.00 97.75 129 PRO A O 1
ATOM 1052 N N . ASN A 1 130 ? -18.183 -6.755 6.629 1.00 97.88 130 ASN A N 1
ATOM 1053 C CA . ASN A 1 130 ? -19.230 -7.023 7.614 1.00 97.88 130 ASN A CA 1
ATOM 1054 C C . ASN A 1 130 ? -20.597 -6.464 7.199 1.00 97.88 130 ASN A C 1
ATOM 1056 O O . ASN A 1 130 ? -21.588 -6.716 7.888 1.00 97.88 130 ASN A O 1
ATOM 1060 N N . ASP A 1 131 ? -20.679 -5.717 6.093 1.00 97.56 131 ASP A N 1
ATOM 1061 C CA . ASP A 1 131 ? -21.958 -5.277 5.547 1.00 97.56 131 ASP A CA 1
ATOM 1062 C C . ASP A 1 131 ? -22.505 -6.299 4.547 1.00 97.56 131 ASP A C 1
ATOM 1064 O O . ASP A 1 131 ? -22.097 -6.367 3.387 1.00 97.56 131 ASP A O 1
ATOM 1068 N N . ALA A 1 132 ? -23.499 -7.065 4.994 1.00 95.50 132 ALA A N 1
ATOM 1069 C CA . ALA A 1 132 ? -24.150 -8.091 4.188 1.00 95.50 132 ALA A CA 1
ATOM 1070 C C . ALA A 1 132 ? -24.840 -7.548 2.922 1.00 95.50 132 ALA A C 1
ATOM 1072 O O . ALA A 1 132 ? -25.078 -8.319 1.992 1.00 95.50 132 ALA A O 1
ATOM 1073 N N . ASN A 1 133 ? -25.175 -6.253 2.876 1.00 96.25 133 ASN A N 1
ATOM 1074 C CA . ASN A 1 133 ? -25.798 -5.644 1.699 1.00 96.25 133 ASN A CA 1
ATOM 1075 C C . ASN A 1 133 ? -24.772 -5.092 0.697 1.00 96.25 133 ASN A C 1
ATOM 1077 O O . ASN A 1 133 ? -25.130 -4.829 -0.451 1.00 96.25 133 ASN A O 1
ATOM 1081 N N . GLY A 1 134 ? -23.508 -4.933 1.106 1.00 95.88 134 GLY A N 1
ATOM 1082 C CA . GLY A 1 134 ? -22.441 -4.399 0.260 1.00 95.88 134 GLY A CA 1
ATOM 1083 C C . GLY A 1 134 ? -22.581 -2.910 -0.072 1.00 95.88 134 GLY A C 1
ATOM 1084 O O . GLY A 1 134 ? -22.132 -2.477 -1.134 1.00 95.88 134 GLY A O 1
ATOM 1085 N N . TYR A 1 135 ? -23.209 -2.122 0.800 1.00 97.25 135 TYR A N 1
ATOM 1086 C CA . TYR A 1 135 ? -23.402 -0.682 0.625 1.00 97.25 135 TYR A CA 1
ATOM 1087 C C . TYR A 1 135 ? -22.391 0.163 1.397 1.00 97.25 135 TYR A C 1
ATOM 1089 O O . TYR A 1 135 ? -22.068 1.269 0.954 1.00 97.25 135 TYR A O 1
ATOM 1097 N N . LYS A 1 136 ? -21.876 -0.337 2.523 1.00 97.88 136 LYS A N 1
ATOM 1098 C CA . LYS A 1 136 ? -20.880 0.368 3.325 1.00 97.88 136 LYS A CA 1
ATOM 1099 C C . LYS A 1 136 ? -19.510 0.311 2.657 1.00 97.88 136 LYS A C 1
ATOM 1101 O O . LYS A 1 136 ? -18.994 -0.760 2.335 1.00 97.88 136 LYS A O 1
ATOM 1106 N N . VAL A 1 137 ? -18.900 1.480 2.487 1.00 98.06 137 VAL A N 1
ATOM 1107 C CA . VAL A 1 137 ? -17.606 1.645 1.818 1.00 98.06 137 VAL A CA 1
ATOM 1108 C C . VAL A 1 137 ? -16.688 2.516 2.662 1.00 98.06 137 VAL A C 1
ATOM 1110 O O . VAL A 1 137 ? -17.086 3.578 3.132 1.00 98.06 137 VAL A O 1
ATOM 1113 N N . TRP A 1 138 ? -15.443 2.082 2.804 1.00 98.00 138 TRP A N 1
ATOM 1114 C CA . TRP A 1 138 ? -14.334 2.829 3.384 1.00 98.00 138 TRP A CA 1
ATOM 1115 C C . TRP A 1 138 ? -13.500 3.467 2.280 1.00 98.00 138 TRP A C 1
ATOM 1117 O O . TRP A 1 138 ? -13.308 2.860 1.225 1.00 98.00 138 TRP A O 1
ATOM 1127 N N . ALA A 1 139 ? -12.964 4.661 2.521 1.00 96.00 139 ALA A N 1
ATOM 1128 C CA . ALA A 1 139 ? -12.132 5.360 1.555 1.00 96.00 139 ALA A CA 1
ATOM 1129 C C . ALA A 1 139 ? -10.964 6.100 2.223 1.00 96.00 139 ALA A C 1
ATOM 1131 O O . ALA A 1 139 ? -11.139 6.847 3.187 1.00 96.00 139 ALA A O 1
ATOM 1132 N N . CYS A 1 140 ? -9.766 5.908 1.674 1.00 94.75 140 CYS A N 1
ATOM 1133 C CA . CYS A 1 140 ? -8.532 6.533 2.137 1.00 94.75 140 CYS A CA 1
ATOM 1134 C C . CYS A 1 140 ? -8.254 7.808 1.341 1.00 94.75 140 CYS A C 1
ATOM 1136 O O . CYS A 1 140 ? -8.004 7.750 0.128 1.00 94.75 140 CYS A O 1
ATOM 1138 N N . SER A 1 141 ? -8.287 8.949 2.026 1.00 91.06 141 SER A N 1
ATOM 1139 C CA . SER A 1 141 ? -7.927 10.251 1.476 1.00 91.06 141 SER A CA 1
ATOM 1140 C C . SER A 1 141 ? -6.464 10.578 1.755 1.00 91.06 141 SER A C 1
ATOM 1142 O O . SER A 1 141 ? -5.912 10.259 2.810 1.00 91.06 141 SER A O 1
ATOM 1144 N N . VAL A 1 142 ? -5.841 11.271 0.807 1.00 88.81 142 VAL A N 1
ATOM 1145 C CA . VAL A 1 142 ? -4.444 11.701 0.911 1.00 88.81 142 VAL A CA 1
ATOM 1146 C C . VAL A 1 142 ? -4.234 12.847 1.896 1.00 88.81 142 VAL A C 1
ATOM 1148 O O . VAL A 1 142 ? -3.181 12.932 2.514 1.00 88.81 142 VAL A O 1
ATOM 1151 N N . THR A 1 143 ? -5.195 13.755 2.019 1.00 85.81 143 THR A N 1
ATOM 1152 C CA . THR A 1 143 ? -5.083 14.913 2.923 1.00 85.81 143 THR A CA 1
ATOM 1153 C C . THR A 1 143 ? -6.233 14.988 3.919 1.00 85.81 143 THR A C 1
ATOM 1155 O O . THR A 1 143 ? -6.274 15.910 4.723 1.00 85.81 143 THR A O 1
ATOM 1158 N N . GLY A 1 144 ? -7.184 14.051 3.856 1.00 87.62 144 GLY A N 1
ATOM 1159 C CA . GLY A 1 144 ? -8.421 14.094 4.637 1.00 87.62 144 GLY A CA 1
ATOM 1160 C C . GLY A 1 144 ? -8.605 12.950 5.629 1.00 87.62 144 GLY A C 1
ATOM 1161 O O . GLY A 1 144 ? -9.649 12.902 6.263 1.00 87.62 144 GLY A O 1
ATOM 1162 N N . GLY A 1 145 ? -7.661 12.019 5.757 1.00 91.88 145 GLY A N 1
ATOM 1163 C CA . GLY A 1 145 ? -7.783 10.864 6.647 1.00 91.88 145 GLY A CA 1
ATOM 1164 C C . GLY A 1 145 ? -8.625 9.729 6.066 1.00 91.88 145 GLY A C 1
ATOM 1165 O O . GLY A 1 145 ? -8.841 9.633 4.853 1.00 91.88 145 GLY A O 1
ATOM 1166 N N . LEU A 1 146 ? -9.091 8.853 6.955 1.00 95.00 146 LEU A N 1
ATOM 1167 C CA . LEU A 1 146 ? -9.967 7.734 6.625 1.00 95.00 146 LEU A CA 1
ATOM 1168 C C . LEU A 1 146 ? -11.436 8.150 6.737 1.00 95.00 146 LEU A C 1
ATOM 1170 O O . LEU A 1 146 ? -11.848 8.739 7.738 1.00 95.00 146 LEU A O 1
ATOM 1174 N N . TRP A 1 147 ? -12.222 7.785 5.729 1.00 94.62 147 TRP A N 1
ATOM 1175 C CA . TRP A 1 147 ? -13.655 8.052 5.660 1.00 94.62 147 TRP A CA 1
ATOM 1176 C C . TRP A 1 147 ? -14.445 6.764 5.471 1.00 94.62 147 TRP A C 1
ATOM 1178 O O . TRP A 1 147 ? -13.928 5.785 4.927 1.00 94.62 147 TRP A O 1
ATOM 1188 N N . TYR A 1 148 ? -15.719 6.781 5.848 1.00 95.69 148 TYR A N 1
ATOM 1189 C CA . TYR A 1 148 ? -16.673 5.752 5.451 1.00 95.69 148 TYR A CA 1
ATOM 1190 C C . TYR A 1 148 ? -18.025 6.345 5.070 1.00 95.69 148 TYR A C 1
ATOM 1192 O O . TYR A 1 148 ? -18.430 7.387 5.577 1.00 95.69 148 TYR A O 1
ATOM 1200 N N . ASN A 1 149 ? -18.735 5.661 4.183 1.00 95.88 149 ASN A N 1
ATOM 1201 C CA . ASN A 1 149 ? -20.138 5.907 3.889 1.00 95.88 149 ASN A CA 1
ATOM 1202 C C . ASN A 1 149 ? -20.918 4.645 4.254 1.00 95.88 149 ASN A C 1
ATOM 1204 O O . ASN A 1 149 ? -20.514 3.553 3.859 1.00 95.88 149 ASN A O 1
ATOM 1208 N N . GLY A 1 150 ? -21.992 4.782 5.033 1.00 96.50 150 GLY A N 1
ATOM 1209 C CA . GLY A 1 150 ? -22.785 3.642 5.504 1.00 96.50 150 GLY A CA 1
ATOM 1210 C C . GLY A 1 150 ? -23.678 3.012 4.434 1.00 96.50 150 GLY A C 1
ATOM 1211 O O . GLY A 1 150 ? -24.033 1.845 4.560 1.00 96.50 150 GLY A O 1
ATOM 1212 N N . ASP A 1 151 ? -24.035 3.769 3.397 1.00 96.94 151 ASP A N 1
ATOM 1213 C CA . ASP A 1 151 ? -24.897 3.317 2.312 1.00 96.94 151 ASP A CA 1
ATOM 1214 C C . ASP A 1 151 ? -24.628 4.124 1.036 1.00 96.94 151 ASP A C 1
ATOM 1216 O O . ASP A 1 151 ? -25.278 5.136 0.764 1.00 96.94 151 ASP A O 1
ATOM 1220 N N . ILE A 1 152 ? -23.676 3.662 0.222 1.00 95.12 152 ILE A N 1
ATOM 1221 C CA . ILE A 1 152 ? -23.298 4.359 -1.014 1.00 95.12 152 ILE A CA 1
ATOM 1222 C C . ILE A 1 152 ? -24.398 4.326 -2.093 1.00 95.12 152 ILE A C 1
ATOM 1224 O O . ILE A 1 152 ? -24.287 5.014 -3.107 1.00 95.12 152 ILE A O 1
ATOM 1228 N N . SER A 1 153 ? -25.461 3.531 -1.902 1.00 95.19 153 SER A N 1
ATOM 1229 C CA . SER A 1 153 ? -26.610 3.487 -2.814 1.00 95.19 153 SER A CA 1
ATOM 1230 C C . SER A 1 153 ? -27.602 4.632 -2.572 1.00 95.19 153 SER A C 1
ATOM 1232 O O . SER A 1 153 ? -28.403 4.965 -3.450 1.00 95.19 153 SER A O 1
ATOM 1234 N N . ASN A 1 154 ? -27.535 5.263 -1.398 1.00 95.19 154 ASN A N 1
ATOM 1235 C CA . ASN A 1 154 ? -28.386 6.373 -1.006 1.00 95.19 154 ASN A CA 1
ATOM 1236 C C . ASN A 1 154 ? -27.666 7.712 -1.218 1.00 95.19 154 ASN A C 1
ATOM 1238 O O . ASN A 1 154 ? -26.728 8.050 -0.503 1.00 95.19 154 ASN A O 1
ATOM 1242 N N . ASN A 1 155 ? -28.172 8.534 -2.141 1.00 91.12 155 ASN A N 1
ATOM 1243 C CA . ASN A 1 155 ? -27.607 9.857 -2.443 1.00 91.12 155 ASN A CA 1
ATOM 1244 C C . ASN A 1 155 ? -27.609 10.841 -1.256 1.00 91.12 155 ASN A C 1
ATOM 1246 O O . ASN A 1 155 ? -26.918 11.853 -1.322 1.00 91.12 155 ASN A O 1
ATOM 1250 N N . ASN A 1 156 ? -28.391 10.576 -0.204 1.00 90.69 156 ASN A N 1
ATOM 1251 C CA . ASN A 1 156 ? -28.408 11.380 1.021 1.00 90.69 156 ASN A CA 1
ATOM 1252 C C . ASN A 1 156 ? -27.483 10.816 2.113 1.00 90.69 156 ASN A C 1
ATOM 1254 O O . ASN A 1 156 ? -27.443 11.365 3.210 1.00 90.69 156 ASN A O 1
ATOM 1258 N N . SER A 1 157 ? -26.798 9.696 1.862 1.00 92.19 157 SER A N 1
ATOM 1259 C CA . SER A 1 157 ? -25.844 9.125 2.807 1.00 92.19 157 SER A CA 1
ATOM 1260 C C . SER A 1 157 ? -24.544 9.919 2.772 1.00 92.19 157 SER A C 1
ATOM 1262 O O . SER A 1 157 ? -23.886 10.020 1.732 1.00 92.19 157 SER A O 1
ATOM 1264 N N . GLU A 1 158 ? -24.156 10.471 3.914 1.00 89.19 158 GLU A N 1
ATOM 1265 C CA . GLU A 1 158 ? -22.971 11.312 4.035 1.00 89.19 158 GLU A CA 1
ATOM 1266 C C . GLU A 1 158 ? -21.719 10.491 4.348 1.00 89.19 158 GLU A C 1
ATOM 1268 O O . GLU A 1 158 ? -21.758 9.482 5.057 1.00 89.19 158 GLU A O 1
ATOM 1273 N N . TRP A 1 159 ? -20.580 10.958 3.841 1.00 90.19 159 TRP A N 1
ATOM 1274 C CA . TRP A 1 159 ? -19.280 10.436 4.242 1.00 90.19 159 TRP A CA 1
ATOM 1275 C C . TRP A 1 159 ? -18.930 10.942 5.640 1.00 90.19 159 TRP A C 1
ATOM 1277 O O . TRP A 1 159 ? -18.997 12.136 5.909 1.00 90.19 159 TRP A O 1
ATOM 1287 N N . GLN A 1 160 ? -18.524 10.027 6.511 1.00 90.56 160 GLN A N 1
ATOM 1288 C CA . GLN A 1 160 ? -18.115 10.300 7.882 1.00 90.56 160 GLN A CA 1
ATOM 1289 C C . GLN A 1 160 ? -16.602 10.127 8.001 1.00 90.56 160 GLN A C 1
ATOM 1291 O O . GLN A 1 160 ? -16.054 9.124 7.535 1.00 90.56 160 GLN A O 1
ATOM 1296 N N . ILE A 1 161 ? -15.925 11.089 8.628 1.00 89.56 161 ILE A N 1
ATOM 1297 C CA . ILE A 1 161 ? -14.510 10.949 8.983 1.00 89.56 161 ILE A CA 1
ATOM 1298 C C . ILE A 1 161 ? -14.386 10.018 10.194 1.00 89.56 161 ILE A C 1
ATOM 1300 O O . ILE A 1 161 ? -15.178 10.105 11.131 1.00 89.56 161 ILE A O 1
ATOM 1304 N N . VAL A 1 162 ? -13.409 9.113 10.175 1.00 91.44 162 VAL A N 1
ATOM 1305 C CA . VAL A 1 162 ? -13.190 8.162 11.278 1.00 91.44 162 VAL A CA 1
ATOM 1306 C C . VAL A 1 162 ? -12.575 8.856 12.487 1.00 91.44 162 VAL A C 1
ATOM 1308 O O . VAL A 1 162 ? -13.068 8.711 13.601 1.00 91.44 162 VAL A O 1
ATOM 1311 N N . ASP A 1 163 ? -11.505 9.615 12.263 1.00 82.31 163 ASP A N 1
ATOM 1312 C CA . ASP A 1 163 ? -10.842 10.407 13.292 1.00 82.31 163 ASP A CA 1
ATOM 1313 C C . ASP A 1 163 ? -10.022 11.519 12.623 1.00 82.31 163 ASP A C 1
ATOM 1315 O O . ASP A 1 163 ? -9.144 11.258 11.798 1.00 82.31 163 ASP A O 1
ATOM 1319 N N . GLY A 1 164 ? -10.328 12.773 12.956 1.00 73.69 164 GLY A N 1
ATOM 1320 C CA . GLY A 1 164 ? -9.606 13.940 12.446 1.00 73.69 164 GLY A CA 1
ATOM 1321 C C . GLY A 1 164 ? -8.320 14.263 13.213 1.00 73.69 164 GLY A C 1
ATOM 1322 O O . GLY A 1 164 ? -7.634 15.215 12.852 1.00 73.69 164 GLY A O 1
ATOM 1323 N N . LEU A 1 165 ? -8.007 13.518 14.279 1.00 76.19 165 LEU A N 1
ATOM 1324 C CA . LEU A 1 165 ? -6.908 13.796 15.207 1.00 76.19 165 LEU A CA 1
ATOM 1325 C C . LEU A 1 165 ? -5.773 12.768 15.139 1.00 76.19 165 LEU A C 1
ATOM 1327 O O . LEU A 1 165 ? -4.872 12.788 15.982 1.00 76.19 165 LEU A O 1
ATOM 1331 N N . TRP A 1 166 ? -5.773 11.877 14.143 1.00 86.12 166 TRP A N 1
ATOM 1332 C CA . TRP A 1 166 ? -4.600 11.042 13.887 1.00 86.12 166 TRP A CA 1
ATOM 1333 C C . TRP A 1 166 ? -3.357 11.921 13.642 1.00 86.12 166 TRP A C 1
ATOM 1335 O O . TRP A 1 166 ? -3.476 12.995 13.051 1.00 86.12 166 TRP A O 1
ATOM 1345 N N . PRO A 1 167 ? -2.145 11.475 14.038 1.00 81.25 167 PRO A N 1
ATOM 1346 C CA . PRO A 1 167 ? -0.897 12.223 13.852 1.00 81.25 167 PRO A CA 1
ATOM 1347 C C . PRO A 1 167 ? -0.629 12.645 12.402 1.00 81.25 167 PRO A C 1
ATOM 1349 O O . PRO A 1 167 ? 0.086 13.616 12.174 1.00 81.25 167 PRO A O 1
ATOM 1352 N N . GLY A 1 168 ? -1.213 11.938 11.430 1.00 82.31 168 GLY A N 1
ATOM 1353 C CA . GLY A 1 168 ? -1.223 12.318 10.025 1.00 82.31 168 GLY A CA 1
ATOM 1354 C C . GLY A 1 168 ? -2.530 11.914 9.348 1.00 82.31 168 GLY A C 1
ATOM 1355 O O . GLY A 1 168 ? -3.093 10.859 9.635 1.00 82.31 168 GLY A O 1
ATOM 1356 N N . LEU A 1 169 ? -2.989 12.755 8.419 1.00 88.19 169 LEU A N 1
ATOM 1357 C CA . LEU A 1 169 ? -4.220 12.552 7.643 1.00 88.19 169 LEU A CA 1
ATOM 1358 C C . LEU A 1 169 ? -3.977 11.848 6.298 1.00 88.19 169 LEU A C 1
ATOM 1360 O O . LEU A 1 169 ? -4.921 11.585 5.557 1.00 88.19 169 LEU A O 1
ATOM 1364 N N . ALA A 1 170 ? -2.726 11.546 5.954 1.00 92.00 170 ALA A N 1
ATOM 1365 C CA . ALA A 1 170 ? -2.409 10.849 4.718 1.00 92.00 170 ALA A CA 1
ATOM 1366 C C . ALA A 1 170 ? -2.646 9.352 4.871 1.00 92.00 170 ALA A C 1
ATOM 1368 O O . ALA A 1 170 ? -1.837 8.656 5.478 1.00 92.00 170 ALA A O 1
ATOM 1369 N N . THR A 1 171 ? -3.739 8.857 4.292 1.00 94.44 171 THR A N 1
ATOM 1370 C CA . THR A 1 171 ? -4.052 7.425 4.223 1.00 94.44 171 THR A CA 1
ATOM 1371 C C . THR A 1 171 ? -3.936 6.936 2.782 1.00 94.44 171 THR A C 1
ATOM 1373 O O . THR A 1 171 ? -4.372 7.604 1.840 1.00 94.44 171 THR A O 1
ATOM 1376 N N . SER A 1 172 ? -3.305 5.780 2.587 1.00 93.62 172 SER A N 1
ATOM 1377 C CA . SER A 1 172 ? -2.867 5.310 1.266 1.00 93.62 172 SER A CA 1
ATOM 1378 C C . SER A 1 172 ? -3.437 3.958 0.859 1.00 93.62 172 SER A C 1
ATOM 1380 O O . SER A 1 172 ? -3.544 3.685 -0.335 1.00 93.62 172 SER A O 1
ATOM 1382 N N . SER A 1 173 ? -3.793 3.122 1.828 1.00 95.81 173 SER A N 1
ATOM 1383 C CA . SER A 1 173 ? -4.254 1.753 1.611 1.00 95.81 173 SER A CA 1
ATOM 1384 C C . SER A 1 173 ? -5.128 1.304 2.773 1.00 95.81 173 SER A C 1
ATOM 1386 O O . SER A 1 173 ? -4.986 1.794 3.895 1.00 95.81 173 SER A O 1
ATOM 1388 N N . ILE A 1 174 ? -6.033 0.372 2.493 1.00 98.06 174 ILE A N 1
ATOM 1389 C CA . ILE A 1 174 ? -6.867 -0.278 3.497 1.00 98.06 174 ILE A CA 1
ATOM 1390 C C . ILE A 1 174 ? -7.114 -1.728 3.086 1.00 98.06 174 ILE A C 1
ATOM 1392 O O . ILE A 1 174 ? -7.389 -2.005 1.919 1.00 98.06 174 ILE A O 1
ATOM 1396 N N . ALA A 1 175 ? -7.017 -2.642 4.045 1.00 98.31 175 ALA A N 1
ATOM 1397 C CA . ALA A 1 175 ? -7.291 -4.059 3.844 1.00 98.31 175 ALA A CA 1
ATOM 1398 C C . ALA A 1 175 ? -7.949 -4.669 5.081 1.00 98.31 175 ALA A C 1
ATOM 1400 O O . ALA A 1 175 ? -7.698 -4.229 6.204 1.00 98.31 175 ALA A O 1
ATOM 1401 N N . TYR A 1 176 ? -8.750 -5.711 4.874 1.00 98.50 176 TYR A N 1
ATOM 1402 C CA . TYR A 1 176 ? -9.315 -6.520 5.947 1.00 98.50 176 TYR A CA 1
ATOM 1403 C C . TYR A 1 176 ? -8.647 -7.891 6.020 1.00 98.50 176 TYR A C 1
ATOM 1405 O O . TYR A 1 176 ? -8.101 -8.389 5.035 1.00 98.50 176 TYR A O 1
ATOM 1413 N N . ASP A 1 177 ? -8.703 -8.500 7.198 1.00 98.62 177 ASP A N 1
ATOM 1414 C CA . ASP A 1 177 ? -8.271 -9.874 7.409 1.00 98.62 177 ASP A CA 1
ATOM 1415 C C . ASP A 1 177 ? -9.365 -10.861 6.947 1.00 98.62 177 ASP A C 1
ATOM 1417 O O . ASP A 1 177 ? -10.463 -10.868 7.513 1.00 98.62 177 ASP A O 1
ATOM 1421 N N . PRO A 1 178 ? -9.099 -11.731 5.953 1.00 97.31 178 PRO A N 1
ATOM 1422 C CA . PRO A 1 178 ? -10.082 -12.704 5.480 1.00 97.31 178 PRO A CA 1
ATOM 1423 C C . PRO A 1 178 ? -10.429 -13.791 6.511 1.00 97.31 178 PRO A C 1
ATOM 1425 O O . PRO A 1 178 ? -11.473 -14.428 6.382 1.00 97.31 178 PRO A O 1
ATOM 1428 N N . ASN A 1 179 ? -9.593 -14.021 7.528 1.00 98.19 179 ASN A N 1
ATOM 1429 C CA . ASN A 1 179 ? -9.877 -14.980 8.601 1.00 98.19 179 ASN A CA 1
ATOM 1430 C C . ASN A 1 179 ? -10.698 -14.366 9.741 1.00 98.19 179 ASN A C 1
ATOM 1432 O O . ASN A 1 179 ? -11.311 -15.097 10.522 1.00 98.19 179 ASN A O 1
ATOM 1436 N N . ASN A 1 180 ? -10.706 -13.037 9.857 1.00 98.38 180 ASN A N 1
ATOM 1437 C CA . ASN A 1 180 ? -11.515 -12.310 10.823 1.00 98.38 180 ASN A CA 1
ATOM 1438 C C . ASN A 1 180 ? -11.871 -10.924 10.280 1.00 98.38 180 ASN A C 1
ATOM 1440 O O . ASN A 1 180 ? -11.116 -9.964 10.430 1.00 98.38 180 ASN A O 1
ATOM 1444 N N . THR A 1 181 ? -13.074 -10.808 9.727 1.00 98.25 181 THR A N 1
ATOM 1445 C CA . THR A 1 181 ? -13.565 -9.587 9.080 1.00 98.25 181 THR A CA 1
ATOM 1446 C C . THR A 1 181 ? -13.758 -8.411 10.039 1.00 98.25 181 THR A C 1
ATOM 1448 O O . THR A 1 181 ? -14.018 -7.308 9.583 1.00 98.25 181 THR A O 1
ATOM 1451 N N . GLN A 1 182 ? -13.582 -8.581 11.354 1.00 98.56 182 GLN A N 1
ATOM 1452 C CA . GLN A 1 182 ? -13.539 -7.460 12.299 1.00 98.56 182 GLN A CA 1
ATOM 1453 C C . GLN A 1 182 ? -12.186 -6.730 12.308 1.00 98.56 182 GLN A C 1
ATOM 1455 O O . GLN A 1 182 ? -12.087 -5.654 12.899 1.00 98.56 182 GLN A O 1
ATOM 1460 N N . ILE A 1 183 ? -11.144 -7.308 11.703 1.00 98.75 183 ILE A N 1
ATOM 1461 C CA . ILE A 1 183 ? -9.787 -6.760 11.719 1.00 98.75 183 ILE A CA 1
ATOM 1462 C C . ILE A 1 183 ? -9.483 -6.076 10.391 1.00 98.75 183 ILE A C 1
ATOM 1464 O O . ILE A 1 183 ? -9.442 -6.738 9.354 1.00 98.75 183 ILE A O 1
ATOM 1468 N N . PHE A 1 184 ? -9.196 -4.774 10.437 1.00 98.69 184 PHE A N 1
ATOM 1469 C CA . PHE A 1 184 ? -8.713 -3.999 9.289 1.00 98.69 184 PHE A CA 1
ATOM 1470 C C . PHE A 1 184 ? -7.365 -3.350 9.587 1.00 98.69 184 PHE A C 1
ATOM 1472 O O . PHE A 1 184 ? -7.010 -3.118 10.745 1.00 98.69 184 PHE A O 1
ATOM 1479 N N . TYR A 1 185 ? -6.658 -3.005 8.518 1.00 98.56 185 TYR A N 1
ATOM 1480 C CA . TYR A 1 185 ? -5.376 -2.321 8.526 1.00 98.56 185 TYR A CA 1
ATOM 1481 C C . TYR A 1 185 ? -5.431 -1.143 7.565 1.00 98.56 185 TYR A C 1
ATOM 1483 O O . TYR A 1 185 ? -5.901 -1.296 6.440 1.00 98.56 185 TYR A O 1
ATOM 1491 N N . VAL A 1 186 ? -4.937 0.015 7.993 1.00 98.00 186 VAL A N 1
ATOM 1492 C CA . VAL A 1 186 ? -4.876 1.238 7.190 1.00 98.00 186 VAL A CA 1
ATOM 1493 C C . VAL A 1 186 ? -3.440 1.724 7.145 1.00 98.00 186 VAL A C 1
ATOM 1495 O O . VAL A 1 186 ? -2.854 2.060 8.174 1.00 98.00 186 VAL A O 1
ATOM 1498 N N . GLY A 1 187 ? -2.877 1.754 5.942 1.00 96.75 187 GLY A N 1
ATOM 1499 C CA . GLY A 1 187 ? -1.555 2.304 5.690 1.00 96.75 187 GLY A CA 1
ATOM 1500 C C . GLY A 1 187 ? -1.610 3.822 5.602 1.00 96.75 187 GLY A C 1
ATOM 1501 O O . GLY A 1 187 ? -2.535 4.394 5.014 1.00 96.75 187 GLY A O 1
ATOM 1502 N N . THR A 1 188 ? -0.608 4.475 6.183 1.00 95.50 188 THR A N 1
ATOM 1503 C CA . THR A 1 188 ? -0.451 5.929 6.122 1.00 95.50 188 THR A CA 1
ATOM 1504 C C . THR A 1 188 ? 0.735 6.354 5.257 1.00 95.50 188 THR A C 1
ATOM 1506 O O . THR A 1 188 ? 1.603 5.558 4.894 1.00 95.50 188 THR A O 1
ATOM 1509 N N . GLY A 1 189 ? 0.753 7.638 4.913 1.00 92.88 189 GLY A N 1
ATOM 1510 C CA . GLY A 1 189 ? 1.788 8.264 4.105 1.00 92.88 189 GLY A CA 1
ATOM 1511 C C . GLY A 1 189 ? 1.471 8.238 2.614 1.00 92.88 189 GLY A C 1
ATOM 1512 O O . GLY A 1 189 ? 1.142 7.204 2.034 1.00 92.88 189 GLY A O 1
ATOM 1513 N N . GLU A 1 190 ? 1.589 9.387 1.955 1.00 90.56 190 GLU A N 1
ATOM 1514 C CA . GLU A 1 190 ? 1.378 9.480 0.515 1.00 90.56 190 GLU A CA 1
ATOM 1515 C C . GLU A 1 190 ? 2.704 9.316 -0.230 1.00 90.56 190 GLU A C 1
ATOM 1517 O O . GLU A 1 190 ? 3.514 10.229 -0.331 1.00 90.56 190 GLU A O 1
ATOM 1522 N N . TYR A 1 191 ? 2.949 8.112 -0.746 1.00 84.75 191 TYR A N 1
ATOM 1523 C CA . TYR A 1 191 ? 4.220 7.810 -1.402 1.00 84.75 191 TYR A CA 1
ATOM 1524 C C . TYR A 1 191 ? 4.334 8.374 -2.827 1.00 84.75 191 TYR A C 1
ATOM 1526 O O . TYR A 1 191 ? 5.439 8.565 -3.331 1.00 84.75 191 TYR A O 1
ATOM 1534 N N . GLN A 1 192 ? 3.218 8.582 -3.534 1.00 79.31 192 GLN A N 1
ATOM 1535 C CA . GLN A 1 192 ? 3.255 8.818 -4.980 1.00 79.31 192 GLN A CA 1
ATOM 1536 C C . GLN A 1 192 ? 3.724 10.239 -5.317 1.00 79.31 192 GLN A C 1
ATOM 1538 O O . GLN A 1 192 ? 4.606 10.407 -6.158 1.00 79.31 192 GLN A O 1
ATOM 1543 N N . THR A 1 193 ? 3.194 11.267 -4.657 1.00 74.19 193 THR A N 1
ATOM 1544 C CA . THR A 1 193 ? 3.782 12.615 -4.712 1.00 74.19 193 THR A CA 1
ATOM 1545 C C . THR A 1 193 ? 5.084 12.710 -3.938 1.00 74.19 193 THR A C 1
ATOM 1547 O O . THR A 1 193 ? 5.971 13.404 -4.413 1.00 74.19 193 THR A O 1
ATOM 1550 N N . ALA A 1 194 ? 5.296 11.941 -2.865 1.00 70.31 194 ALA A N 1
ATOM 1551 C CA . ALA A 1 194 ? 6.620 11.922 -2.237 1.00 70.31 194 ALA A CA 1
ATOM 1552 C C . ALA A 1 194 ? 7.751 11.443 -3.178 1.00 70.31 194 ALA A C 1
ATOM 1554 O O . ALA A 1 194 ? 8.916 11.721 -2.916 1.00 70.31 194 ALA A O 1
ATOM 1555 N N . ARG A 1 195 ? 7.436 10.715 -4.263 1.00 70.00 195 ARG A N 1
ATOM 1556 C CA . ARG A 1 195 ? 8.442 10.082 -5.143 1.00 70.00 195 ARG A CA 1
ATOM 1557 C C . ARG A 1 195 ? 8.462 10.586 -6.578 1.00 70.00 195 ARG A C 1
ATOM 1559 O O . ARG A 1 195 ? 9.514 10.598 -7.204 1.00 70.00 195 ARG A O 1
ATOM 1566 N N . VAL A 1 196 ? 7.304 10.912 -7.145 1.00 58.12 196 VAL A N 1
ATOM 1567 C CA . VAL A 1 196 ? 7.180 11.164 -8.592 1.00 58.12 196 VAL A CA 1
ATOM 1568 C C . VAL A 1 196 ? 7.037 12.654 -8.888 1.00 58.12 196 VAL A C 1
ATOM 1570 O O . VAL A 1 196 ? 7.418 13.115 -9.959 1.00 58.12 196 VAL A O 1
ATOM 1573 N N . ILE A 1 197 ? 6.491 13.422 -7.946 1.00 55.19 197 ILE A N 1
ATOM 1574 C CA . ILE A 1 197 ? 5.980 14.760 -8.212 1.00 55.19 197 ILE A CA 1
ATOM 1575 C C . ILE A 1 197 ? 6.287 15.631 -7.002 1.00 55.19 197 ILE A C 1
ATOM 1577 O O . ILE A 1 197 ? 5.557 15.541 -6.025 1.00 55.19 197 ILE A O 1
ATOM 1581 N N . TYR A 1 198 ? 7.294 16.507 -7.064 1.00 50.06 198 TYR A N 1
ATOM 1582 C CA . TYR A 1 198 ? 7.456 17.567 -6.063 1.00 50.06 198 TYR A CA 1
ATOM 1583 C C . TYR A 1 198 ? 6.159 18.395 -5.993 1.00 50.06 198 TYR A C 1
ATOM 1585 O O . TYR A 1 198 ? 5.915 19.292 -6.799 1.00 50.06 198 TYR A O 1
ATOM 1593 N N . ARG A 1 199 ? 5.268 18.017 -5.079 1.00 53.56 199 ARG A N 1
ATOM 1594 C CA . ARG A 1 199 ? 4.043 18.714 -4.714 1.00 53.56 199 ARG A CA 1
ATOM 1595 C C . ARG A 1 199 ? 3.913 18.600 -3.210 1.00 53.56 199 ARG A C 1
ATOM 1597 O O . ARG A 1 199 ? 3.977 17.510 -2.649 1.00 53.56 199 ARG A O 1
ATOM 1604 N N . GLU A 1 200 ? 3.602 19.727 -2.599 1.00 56.41 200 GLU A N 1
ATOM 1605 C CA . GLU A 1 200 ? 3.246 19.881 -1.185 1.00 56.41 200 GLU A CA 1
ATOM 1606 C C . GLU A 1 200 ? 1.935 19.147 -0.815 1.00 56.41 200 GLU A C 1
ATOM 1608 O O . GLU A 1 200 ? 1.440 19.265 0.293 1.00 56.41 200 GLU A O 1
ATOM 1613 N N . SER A 1 201 ? 1.362 18.361 -1.739 1.00 58.28 201 SER A N 1
ATOM 1614 C CA . SER A 1 201 ? 0.183 17.514 -1.530 1.00 58.28 201 SER A CA 1
ATOM 1615 C C . SER A 1 201 ? 0.510 16.100 -1.024 1.00 58.28 201 SER A C 1
ATOM 1617 O O . SER A 1 201 ? -0.373 15.238 -1.045 1.00 58.28 201 SER A O 1
ATOM 1619 N N . SER A 1 202 ? 1.776 15.826 -0.695 1.00 70.00 202 SER A N 1
ATOM 1620 C CA . SER A 1 202 ? 2.194 14.600 -0.004 1.00 70.00 202 SER A CA 1
ATOM 1621 C C . SER A 1 202 ? 1.950 14.734 1.508 1.00 70.00 202 SER A C 1
ATOM 1623 O O . SER A 1 202 ? 1.663 15.820 2.001 1.00 70.00 202 SER A O 1
ATOM 1625 N N . GLY A 1 203 ? 2.046 13.636 2.247 1.00 84.75 203 GLY A N 1
ATOM 1626 C CA . GLY A 1 203 ? 2.042 13.649 3.705 1.00 84.75 203 GLY A CA 1
ATOM 1627 C C . GLY A 1 203 ? 2.852 12.473 4.223 1.00 84.75 203 GLY A C 1
ATOM 1628 O O . GLY A 1 203 ? 2.713 11.364 3.708 1.00 84.75 203 GLY A O 1
ATOM 1629 N N . VAL A 1 204 ? 3.708 12.719 5.214 1.00 89.69 204 VAL A N 1
ATOM 1630 C CA . VAL A 1 204 ? 4.489 11.664 5.874 1.00 89.69 204 VAL A CA 1
ATOM 1631 C C . VAL A 1 204 ? 3.545 10.813 6.720 1.00 89.69 204 VAL A C 1
ATOM 1633 O O . VAL A 1 204 ? 2.691 11.338 7.436 1.00 89.69 204 VAL A O 1
ATOM 1636 N N . GLY A 1 205 ? 3.666 9.496 6.595 1.00 91.44 205 GLY A N 1
ATOM 1637 C CA . GLY A 1 205 ? 2.919 8.526 7.380 1.00 91.44 205 GLY A CA 1
ATOM 1638 C C . GLY A 1 205 ? 3.545 8.263 8.745 1.00 91.44 205 GLY A C 1
ATOM 1639 O O . GLY A 1 205 ? 4.702 8.586 9.012 1.00 91.44 205 GLY A O 1
ATOM 1640 N N . TYR A 1 206 ? 2.750 7.638 9.601 1.00 91.12 206 TYR A N 1
ATOM 1641 C CA . TYR A 1 206 ? 3.084 7.296 10.981 1.00 91.12 206 TYR A CA 1
ATOM 1642 C C . TYR A 1 206 ? 2.918 5.793 11.248 1.00 91.12 206 TYR A C 1
ATOM 1644 O O . TYR A 1 206 ? 2.697 5.395 12.386 1.00 91.12 206 TYR A O 1
ATOM 1652 N N . GLY A 1 207 ? 2.990 4.963 10.203 1.00 95.00 207 GLY A N 1
ATOM 1653 C CA . GLY A 1 207 ? 2.801 3.518 10.291 1.00 95.00 207 GLY A CA 1
ATOM 1654 C C . GLY A 1 207 ? 1.408 3.043 9.884 1.00 95.00 207 GLY A C 1
ATOM 1655 O O . GLY A 1 207 ? 0.727 3.651 9.050 1.00 95.00 207 GLY A O 1
ATOM 1656 N N . ILE A 1 208 ? 1.002 1.914 10.454 1.00 97.44 208 ILE A N 1
ATOM 1657 C CA . ILE A 1 208 ? -0.246 1.217 10.143 1.00 97.44 208 ILE A CA 1
ATOM 1658 C C . ILE A 1 208 ? -1.213 1.355 11.318 1.00 97.44 208 ILE A C 1
ATOM 1660 O O . ILE A 1 208 ? -0.881 1.026 12.456 1.00 97.44 208 ILE A O 1
ATOM 1664 N N . TRP A 1 209 ? -2.435 1.792 11.032 1.00 96.62 209 TRP A N 1
ATOM 1665 C CA . TRP A 1 209 ? -3.542 1.771 11.987 1.00 96.62 209 TRP A CA 1
ATOM 1666 C C . TRP A 1 209 ? -4.307 0.462 11.876 1.00 96.62 209 TRP A C 1
ATOM 1668 O O . TRP A 1 209 ? -4.565 -0.017 10.773 1.00 96.62 209 TRP A O 1
ATOM 1678 N N . LYS A 1 210 ? -4.693 -0.108 13.014 1.00 97.56 210 LYS A N 1
ATOM 1679 C CA . LYS A 1 210 ? -5.424 -1.368 13.102 1.00 97.56 210 LYS A CA 1
ATOM 1680 C C . LYS A 1 210 ? -6.709 -1.187 13.890 1.00 97.56 210 LYS A C 1
ATOM 1682 O O . LYS A 1 210 ? -6.714 -0.567 14.948 1.00 97.56 210 LYS A O 1
ATOM 1687 N N . THR A 1 211 ? -7.773 -1.804 13.404 1.00 97.94 211 THR A N 1
ATOM 1688 C CA . THR A 1 211 ? -9.000 -2.044 14.170 1.00 97.94 211 THR A CA 1
ATOM 1689 C C . THR A 1 211 ? -9.155 -3.539 14.421 1.00 97.94 211 THR A C 1
ATOM 1691 O O . THR A 1 211 ? -8.628 -4.358 13.667 1.00 97.94 211 THR A O 1
ATOM 1694 N N . ILE A 1 212 ? -9.860 -3.896 15.491 1.00 98.06 212 ILE A N 1
ATOM 1695 C CA . ILE A 1 212 ? -10.267 -5.275 15.804 1.00 98.06 212 ILE A CA 1
ATOM 1696 C C . ILE A 1 212 ? -11.783 -5.395 16.026 1.00 98.06 212 ILE A C 1
ATOM 1698 O O . ILE A 1 212 ? -12.267 -6.438 16.463 1.00 98.06 212 ILE A O 1
ATOM 1702 N N . ASP A 1 213 ? -12.527 -4.319 15.768 1.00 97.50 213 ASP A N 1
ATOM 1703 C CA . ASP A 1 213 ? -13.954 -4.178 16.060 1.00 97.50 213 ASP A CA 1
ATOM 1704 C C . ASP A 1 213 ? -14.744 -3.615 14.863 1.00 97.50 213 ASP A C 1
ATOM 1706 O O . ASP A 1 213 ? -15.753 -2.925 15.029 1.00 97.50 213 ASP A O 1
ATOM 1710 N N . GLY A 1 214 ? -14.295 -3.930 13.643 1.00 96.81 214 GLY A N 1
ATOM 1711 C CA . GLY A 1 214 ? -14.974 -3.548 12.401 1.00 96.81 214 GLY A CA 1
ATOM 1712 C C . GLY A 1 214 ? -14.897 -2.049 12.098 1.00 96.81 214 GLY A C 1
ATOM 1713 O O . GLY A 1 214 ? -15.775 -1.503 11.428 1.00 96.81 214 GLY A O 1
ATOM 1714 N N . GLY A 1 215 ? -13.864 -1.376 12.612 1.00 95.81 215 GLY A N 1
ATOM 1715 C CA . GLY A 1 215 ? -13.609 0.044 12.398 1.00 95.81 215 GLY A CA 1
ATOM 1716 C C . GLY A 1 215 ? -14.323 0.975 13.377 1.00 95.81 215 GLY A C 1
ATOM 1717 O O . GLY A 1 215 ? -14.409 2.169 13.094 1.00 95.81 215 GLY A O 1
ATOM 1718 N N . THR A 1 216 ? -14.814 0.454 14.508 1.00 93.19 216 THR A N 1
ATOM 1719 C CA . THR A 1 216 ? -15.402 1.266 15.588 1.00 93.19 216 THR A CA 1
ATOM 1720 C C . THR A 1 216 ? -14.315 2.022 16.352 1.00 93.19 216 THR A C 1
ATOM 1722 O O . THR A 1 216 ? -14.491 3.188 16.697 1.00 93.19 216 THR A O 1
ATOM 1725 N N . SER A 1 217 ? -13.177 1.372 16.593 1.00 91.94 217 SER A N 1
ATOM 1726 C CA . SER A 1 217 ? -11.985 1.972 17.181 1.00 91.94 217 SER A CA 1
ATOM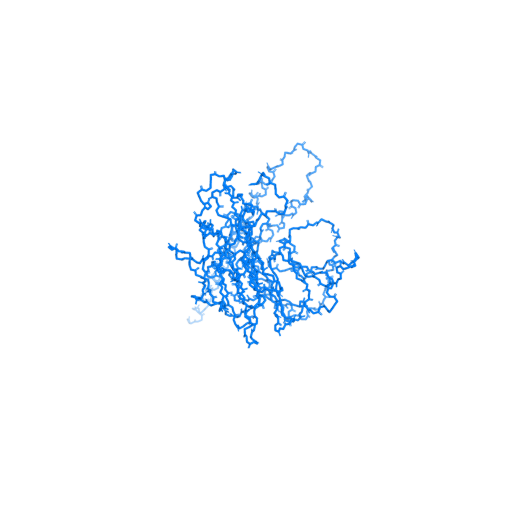 1727 C C . SER A 1 217 ? -10.722 1.538 16.441 1.00 91.94 217 SER A C 1
ATOM 1729 O O . SER A 1 217 ? -10.674 0.478 15.810 1.00 91.94 217 SER A O 1
ATOM 1731 N N . TRP A 1 218 ? -9.700 2.392 16.496 1.00 94.38 218 TRP A N 1
ATOM 1732 C CA . TRP A 1 218 ? -8.442 2.213 15.781 1.00 94.38 218 TRP A CA 1
ATOM 1733 C C . TRP A 1 218 ? -7.262 2.517 16.698 1.00 94.38 218 TRP A C 1
ATOM 1735 O O . TRP A 1 218 ? -7.272 3.504 17.434 1.00 94.38 218 TRP A O 1
ATOM 1745 N N . GLU A 1 219 ? -6.229 1.687 16.625 1.00 92.19 219 GLU A N 1
ATOM 1746 C CA . GLU A 1 219 ? -4.980 1.860 17.360 1.00 92.19 219 GLU A CA 1
ATOM 1747 C C . GLU A 1 219 ? -3.788 1.772 16.402 1.00 92.19 219 GLU A C 1
ATOM 1749 O O . GLU A 1 219 ? -3.807 1.027 15.419 1.00 92.19 219 GLU A O 1
ATOM 1754 N N . LEU A 1 220 ? -2.740 2.545 16.684 1.00 93.06 220 LEU A N 1
ATOM 1755 C CA . LEU A 1 220 ? -1.501 2.489 15.920 1.00 93.06 220 LEU A CA 1
ATOM 1756 C C . LEU A 1 220 ? -0.750 1.186 16.226 1.00 93.06 220 LEU A C 1
ATOM 1758 O O . LEU A 1 220 ? -0.531 0.850 17.390 1.00 93.06 220 LEU A O 1
ATOM 1762 N N . LEU A 1 221 ? -0.295 0.482 15.190 1.00 95.44 221 LEU A N 1
ATOM 1763 C CA . LEU A 1 221 ? 0.649 -0.621 15.339 1.00 95.44 221 LEU A CA 1
ATOM 1764 C C . LEU A 1 221 ? 2.044 -0.063 15.611 1.00 95.44 221 LEU A C 1
ATOM 1766 O O . LEU A 1 221 ? 2.755 0.328 14.689 1.00 95.44 221 LEU A O 1
ATOM 1770 N N . GLU A 1 222 ? 2.439 -0.034 16.882 1.00 92.56 222 GLU A N 1
ATOM 1771 C CA . GLU A 1 222 ? 3.683 0.614 17.331 1.00 92.56 222 GLU A CA 1
ATOM 1772 C C . GLU A 1 222 ? 4.940 0.074 16.632 1.00 92.56 222 GLU A C 1
ATOM 1774 O O . GLU A 1 222 ? 5.854 0.833 16.333 1.00 92.56 222 GLU A O 1
ATOM 1779 N N . SER A 1 223 ? 4.954 -1.212 16.274 1.00 96.50 223 SER A N 1
ATOM 1780 C CA . SER A 1 223 ? 6.034 -1.852 15.503 1.00 96.50 223 SER A CA 1
ATOM 1781 C C . SER A 1 223 ? 6.267 -1.244 14.110 1.00 96.50 223 SER A C 1
ATOM 1783 O O . SER A 1 223 ? 7.255 -1.576 13.461 1.00 96.50 223 SER A O 1
ATOM 1785 N N . THR A 1 224 ? 5.361 -0.381 13.639 1.00 96.75 224 THR A N 1
ATOM 1786 C CA . THR A 1 224 ? 5.367 0.223 12.300 1.00 96.75 224 THR A CA 1
ATOM 1787 C C . THR A 1 224 ? 5.611 1.732 12.315 1.00 96.75 224 THR A C 1
ATOM 1789 O O . THR A 1 224 ? 5.482 2.370 11.277 1.00 96.75 224 THR A O 1
ATOM 1792 N N . GLU A 1 225 ? 5.981 2.333 13.452 1.00 92.25 225 GLU A N 1
ATOM 1793 C CA . GLU A 1 225 ? 6.194 3.791 13.567 1.00 92.25 225 GLU A CA 1
ATOM 1794 C C . GLU A 1 225 ? 7.257 4.349 12.592 1.00 92.25 225 GLU A C 1
ATOM 1796 O O . GLU A 1 225 ? 7.209 5.512 12.172 1.00 92.25 225 GLU A O 1
ATOM 1801 N N . GLU A 1 226 ? 8.195 3.496 12.173 1.00 93.94 226 GLU A N 1
ATOM 1802 C CA . GLU A 1 226 ? 9.231 3.820 11.191 1.00 93.94 226 GLU A CA 1
ATOM 1803 C C . GLU A 1 226 ? 8.816 3.570 9.734 1.00 93.94 226 GLU A C 1
ATOM 1805 O O . GLU A 1 226 ? 9.549 3.936 8.816 1.00 93.94 226 GLU A O 1
ATOM 1810 N N . PHE A 1 227 ? 7.621 3.032 9.486 1.00 96.25 227 PHE A N 1
ATOM 1811 C CA . PHE A 1 227 ? 7.061 2.895 8.142 1.00 96.25 227 PHE A CA 1
ATOM 1812 C C . PHE A 1 227 ? 6.448 4.234 7.714 1.00 96.25 227 PHE A C 1
ATOM 1814 O O . PHE A 1 227 ? 5.276 4.519 7.969 1.00 96.25 227 PHE A O 1
ATOM 1821 N N . LYS A 1 228 ? 7.257 5.087 7.075 1.00 93.88 228 LYS A N 1
ATOM 1822 C CA . LYS A 1 228 ? 6.865 6.460 6.716 1.00 93.88 228 LYS A CA 1
ATOM 1823 C C . LYS A 1 228 ? 5.920 6.512 5.522 1.00 93.88 228 LYS A C 1
ATOM 1825 O O . LYS A 1 228 ? 5.095 7.417 5.449 1.00 93.88 228 LYS A O 1
ATOM 1830 N N . TYR A 1 229 ? 6.015 5.559 4.599 1.00 95.38 229 TYR A N 1
ATOM 1831 C CA . TYR A 1 229 ? 5.084 5.470 3.479 1.00 95.38 229 TYR A CA 1
ATOM 1832 C C . TYR A 1 229 ? 4.720 4.022 3.179 1.00 95.38 229 TYR A C 1
ATOM 1834 O O . TYR A 1 229 ? 5.550 3.235 2.721 1.00 95.38 229 TYR A O 1
ATOM 1842 N N . ILE A 1 230 ? 3.452 3.693 3.403 1.00 97.25 230 ILE A N 1
ATOM 1843 C CA . ILE A 1 230 ? 2.897 2.383 3.090 1.00 97.25 230 ILE A CA 1
ATOM 1844 C C . ILE A 1 230 ? 2.271 2.467 1.700 1.00 97.25 230 ILE A C 1
ATOM 1846 O O . ILE A 1 230 ? 1.355 3.260 1.473 1.00 97.25 230 ILE A O 1
ATOM 1850 N N . SER A 1 231 ? 2.779 1.692 0.746 1.00 95.94 231 SER A N 1
ATOM 1851 C CA . SER A 1 231 ? 2.298 1.723 -0.633 1.00 95.94 231 SER A CA 1
ATOM 1852 C C . SER A 1 231 ? 1.021 0.921 -0.838 1.00 95.94 231 SER A C 1
ATOM 1854 O O . SER A 1 231 ? 0.116 1.415 -1.517 1.00 95.94 231 SER A O 1
ATOM 1856 N N . ASP A 1 232 ? 0.942 -0.258 -0.222 1.00 97.50 232 ASP A N 1
ATOM 1857 C CA . ASP A 1 232 ? -0.240 -1.114 -0.195 1.00 97.50 232 ASP A CA 1
ATOM 1858 C C . ASP A 1 232 ? -0.160 -2.146 0.954 1.00 97.50 232 ASP A C 1
ATOM 1860 O O . ASP A 1 232 ? 0.926 -2.425 1.475 1.00 97.50 232 ASP A O 1
ATOM 1864 N N . ILE A 1 233 ? -1.308 -2.694 1.364 1.00 98.50 233 ILE A N 1
ATOM 1865 C CA . ILE A 1 233 ? -1.431 -3.733 2.398 1.00 98.50 233 ILE A CA 1
ATOM 1866 C C . ILE A 1 233 ? -2.339 -4.845 1.875 1.00 98.50 233 ILE A C 1
ATOM 1868 O O . ILE A 1 233 ? -3.426 -4.584 1.364 1.00 98.50 233 ILE A O 1
ATOM 1872 N N . LYS A 1 234 ? -1.941 -6.102 2.074 1.00 98.50 234 LYS A N 1
ATOM 1873 C CA . LYS A 1 234 ? -2.792 -7.275 1.834 1.00 98.50 234 LYS A CA 1
ATOM 1874 C C . LYS A 1 234 ? -2.673 -8.252 2.997 1.00 98.50 234 LYS A C 1
ATOM 1876 O O . LYS A 1 234 ? -1.609 -8.381 3.601 1.00 98.50 234 LYS A O 1
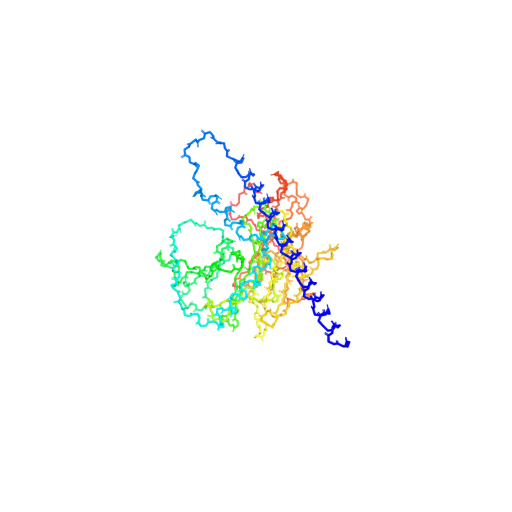ATOM 1881 N N . VAL A 1 235 ? -3.755 -8.967 3.295 1.00 98.69 235 VAL A N 1
ATOM 1882 C CA . VAL A 1 235 ? -3.750 -10.056 4.279 1.00 98.69 235 VAL A CA 1
ATOM 1883 C C . VAL A 1 235 ? -4.052 -11.363 3.559 1.00 98.69 235 VAL A C 1
ATOM 1885 O O . VAL A 1 235 ? -5.051 -11.474 2.850 1.00 98.69 235 VAL A O 1
ATOM 1888 N N . ARG A 1 236 ? -3.174 -12.350 3.729 1.00 98.31 236 ARG A N 1
ATOM 1889 C CA . ARG A 1 236 ? -3.299 -13.689 3.158 1.00 98.31 236 ARG A CA 1
ATOM 1890 C C . ARG A 1 236 ? -3.684 -14.683 4.242 1.00 98.31 236 ARG A C 1
ATOM 1892 O O . ARG A 1 236 ? -3.104 -14.674 5.325 1.00 98.31 236 ARG A O 1
ATOM 1899 N N . ASN A 1 237 ? -4.623 -15.572 3.934 1.00 97.75 237 ASN A N 1
ATOM 1900 C CA . ASN A 1 237 ? -4.857 -16.754 4.754 1.00 97.75 237 ASN A CA 1
ATOM 1901 C C . ASN A 1 237 ? -3.821 -17.835 4.405 1.00 97.75 237 ASN A C 1
ATOM 1903 O O . ASN A 1 237 ? -3.867 -18.410 3.320 1.00 97.75 237 ASN A O 1
ATOM 1907 N N . GLU A 1 238 ? -2.915 -18.129 5.333 1.00 97.44 238 GLU A N 1
ATOM 1908 C CA . GLU A 1 238 ? -1.931 -19.205 5.224 1.00 97.44 238 GLU A CA 1
ATOM 1909 C C . GLU A 1 238 ? -2.291 -20.332 6.192 1.00 97.44 238 GLU A C 1
ATOM 1911 O O . GLU A 1 238 ? -1.923 -20.328 7.371 1.00 97.44 238 GLU A O 1
ATOM 1916 N N . ASN A 1 239 ? -3.034 -21.318 5.682 1.00 95.69 239 ASN A N 1
ATOM 1917 C CA . ASN A 1 239 ? -3.461 -22.503 6.433 1.00 95.69 239 ASN A CA 1
ATOM 1918 C C . ASN A 1 239 ? -4.212 -22.170 7.740 1.00 95.69 239 ASN A C 1
ATOM 1920 O O . ASN A 1 239 ? -3.984 -22.792 8.776 1.00 95.69 239 ASN A O 1
ATOM 1924 N N . GLY A 1 240 ? -5.105 -21.179 7.689 1.00 96.38 240 GLY A N 1
ATOM 1925 C CA . GLY A 1 240 ? -5.894 -20.696 8.826 1.00 96.38 240 GLY A CA 1
ATOM 1926 C C . GLY A 1 240 ? -5.235 -19.565 9.618 1.00 96.38 240 GLY A C 1
ATOM 1927 O O . GLY A 1 240 ? -5.852 -19.055 10.550 1.00 96.38 240 GLY A O 1
ATOM 1928 N N . ASN A 1 241 ? -4.011 -19.163 9.265 1.00 97.75 241 ASN A N 1
ATOM 1929 C CA . ASN A 1 241 ? -3.316 -18.048 9.904 1.00 97.75 241 ASN A CA 1
ATOM 1930 C C . ASN A 1 241 ? -3.412 -16.790 9.047 1.00 97.75 241 ASN A C 1
ATOM 1932 O O . ASN A 1 241 ? -3.271 -16.846 7.826 1.00 97.75 241 ASN A O 1
ATOM 1936 N N . SER A 1 242 ? -3.615 -15.647 9.691 1.00 98.44 242 SER A N 1
ATOM 1937 C CA . SER A 1 242 ? -3.602 -14.344 9.031 1.00 98.44 242 SER A CA 1
ATOM 1938 C C . SER A 1 242 ? -2.170 -13.853 8.886 1.00 98.44 242 SER A C 1
ATOM 1940 O O . SER A 1 242 ? -1.486 -13.621 9.885 1.00 98.44 242 SER A O 1
ATOM 1942 N N . VAL A 1 243 ? -1.720 -13.686 7.646 1.00 98.81 243 VAL A N 1
ATOM 1943 C CA . VAL A 1 243 ? -0.380 -13.191 7.330 1.00 98.81 243 VAL A CA 1
ATOM 1944 C C . VAL A 1 243 ? -0.493 -11.865 6.604 1.00 98.81 243 VAL A C 1
ATOM 1946 O O . VAL A 1 243 ? -1.139 -11.763 5.564 1.00 98.81 243 VAL A O 1
ATOM 1949 N N . ILE A 1 244 ? 0.114 -10.836 7.180 1.00 98.81 244 ILE A N 1
ATOM 1950 C CA . ILE A 1 244 ? 0.028 -9.463 6.693 1.00 98.81 244 ILE A CA 1
ATOM 1951 C C . ILE A 1 244 ? 1.245 -9.184 5.825 1.00 98.81 244 ILE A C 1
ATOM 1953 O O . ILE A 1 244 ? 2.373 -9.474 6.221 1.00 98.81 244 ILE A O 1
ATOM 1957 N N . TYR A 1 245 ? 1.002 -8.574 4.675 1.00 98.88 245 TYR A N 1
ATOM 1958 C CA . TYR A 1 245 ? 2.004 -8.087 3.746 1.00 98.88 245 TYR A CA 1
ATOM 1959 C C . TYR A 1 245 ? 1.829 -6.579 3.584 1.00 98.88 245 TYR A C 1
ATOM 1961 O O . TYR A 1 245 ? 0.747 -6.126 3.215 1.00 98.88 245 TYR A O 1
ATOM 1969 N N . ALA A 1 246 ? 2.876 -5.807 3.867 1.00 98.69 246 ALA A N 1
ATOM 1970 C CA . ALA A 1 246 ? 2.875 -4.353 3.754 1.00 98.69 246 ALA A CA 1
ATOM 1971 C C . ALA A 1 246 ? 4.019 -3.893 2.848 1.00 98.69 246 ALA A C 1
ATOM 1973 O O . ALA A 1 246 ? 5.190 -4.179 3.109 1.00 98.69 246 ALA A O 1
ATOM 1974 N N . GLY A 1 247 ? 3.680 -3.192 1.768 1.00 98.31 247 GLY A N 1
ATOM 1975 C CA . GLY A 1 247 ? 4.659 -2.547 0.907 1.00 98.31 247 GLY A CA 1
ATOM 1976 C C . GLY A 1 247 ? 5.143 -1.252 1.544 1.00 98.31 247 GLY A C 1
ATOM 1977 O O . GLY A 1 247 ? 4.340 -0.359 1.795 1.00 98.31 247 GLY A O 1
ATOM 1978 N N . ILE A 1 248 ? 6.441 -1.146 1.812 1.00 98.06 248 ILE A N 1
ATOM 1979 C CA . ILE A 1 248 ? 7.047 -0.009 2.507 1.00 98.06 248 ILE A CA 1
ATOM 1980 C C . ILE A 1 248 ? 8.037 0.680 1.578 1.00 98.06 248 ILE A C 1
ATOM 1982 O O . ILE A 1 248 ? 8.858 0.023 0.932 1.00 98.06 248 ILE A O 1
ATOM 1986 N N . VAL A 1 249 ? 7.955 2.007 1.498 1.00 96.00 249 VAL A N 1
ATOM 1987 C CA . VAL A 1 249 ? 8.823 2.821 0.641 1.00 96.00 249 VAL A CA 1
ATOM 1988 C C . VAL A 1 249 ? 9.263 4.109 1.316 1.00 96.00 249 VAL A C 1
ATOM 1990 O O . VAL A 1 249 ? 8.654 4.569 2.279 1.00 96.00 249 VAL A O 1
ATOM 1993 N N . SER A 1 250 ? 10.311 4.713 0.777 1.00 93.88 250 SER A N 1
ATOM 1994 C CA . SER A 1 250 ? 10.826 6.015 1.184 1.00 93.88 250 SER A CA 1
ATOM 1995 C C . SER A 1 250 ? 10.376 7.106 0.213 1.00 93.88 250 SER A C 1
ATOM 1997 O O . SER A 1 250 ? 10.004 6.832 -0.936 1.00 93.88 250 SER A O 1
ATOM 1999 N N . GLY A 1 251 ? 10.395 8.357 0.671 1.00 90.06 251 GLY A N 1
ATOM 2000 C CA . GLY A 1 251 ? 9.912 9.490 -0.115 1.00 90.06 251 GLY A CA 1
ATOM 2001 C C . GLY A 1 251 ? 10.411 10.838 0.396 1.00 90.06 251 GLY A C 1
ATOM 2002 O O . GLY A 1 251 ? 10.891 10.948 1.522 1.00 90.06 251 GLY A O 1
ATOM 2003 N N . THR A 1 252 ? 10.279 11.869 -0.431 1.00 85.81 252 THR A N 1
ATOM 2004 C CA . THR A 1 252 ? 10.678 13.246 -0.128 1.00 85.81 252 THR A CA 1
ATOM 2005 C C . THR A 1 252 ? 9.449 14.113 0.142 1.00 85.81 252 THR A C 1
ATOM 2007 O O . THR A 1 252 ? 8.495 14.119 -0.634 1.00 85.81 252 THR A O 1
ATOM 2010 N N . TYR A 1 253 ? 9.475 14.897 1.217 1.00 83.50 253 TYR A N 1
ATOM 2011 C CA . TYR A 1 253 ? 8.414 15.833 1.584 1.00 83.50 253 TYR A CA 1
ATOM 2012 C C . TYR A 1 253 ? 9.027 17.170 2.017 1.00 83.50 253 TYR A C 1
ATOM 2014 O O . TYR A 1 253 ? 9.995 17.191 2.768 1.00 83.50 253 TYR A O 1
ATOM 2022 N N . HIS A 1 254 ? 8.530 18.292 1.478 1.00 77.31 254 HIS A N 1
ATOM 2023 C CA . HIS A 1 254 ? 9.123 19.635 1.654 1.00 77.31 254 HIS A CA 1
ATOM 2024 C C . HIS A 1 254 ? 10.645 19.693 1.408 1.00 77.31 254 HIS A C 1
ATOM 2026 O O . HIS A 1 254 ? 11.380 20.393 2.098 1.00 77.31 254 HIS A O 1
ATOM 2032 N N . GLY A 1 255 ? 11.130 18.935 0.418 1.00 78.06 255 GLY A N 1
ATOM 2033 C CA . GLY A 1 255 ? 12.557 18.876 0.083 1.00 78.06 255 GLY A CA 1
ATOM 2034 C C . GLY A 1 255 ? 13.419 18.082 1.070 1.00 78.06 255 GLY A C 1
ATOM 2035 O O . GLY A 1 255 ? 14.638 18.086 0.931 1.00 78.06 255 GLY A O 1
ATOM 2036 N N . ILE A 1 256 ? 12.810 17.395 2.039 1.00 83.06 256 ILE A N 1
ATOM 2037 C CA . ILE A 1 256 ? 13.487 16.546 3.021 1.00 83.06 256 ILE A CA 1
ATOM 2038 C C . ILE A 1 256 ? 13.165 15.085 2.714 1.00 83.06 256 ILE A C 1
ATOM 2040 O O . ILE A 1 256 ? 12.013 14.726 2.468 1.00 83.06 256 ILE A O 1
ATOM 2044 N N . GLU A 1 257 ? 14.184 14.232 2.707 1.00 88.19 257 GLU A N 1
ATOM 2045 C CA . GLU A 1 257 ? 13.996 12.788 2.588 1.00 88.19 257 GLU A CA 1
ATOM 2046 C C . GLU A 1 257 ? 13.495 12.197 3.906 1.00 88.19 257 GLU A C 1
ATOM 2048 O O . GLU A 1 257 ? 14.034 12.459 4.981 1.00 88.19 257 GLU A O 1
ATOM 2053 N N . HIS A 1 258 ? 12.466 11.366 3.805 1.00 90.75 258 HIS A N 1
ATOM 2054 C CA . HIS A 1 258 ? 11.892 10.603 4.901 1.00 90.75 258 HIS A CA 1
ATOM 2055 C C . HIS A 1 258 ? 12.067 9.115 4.583 1.00 90.75 258 HIS A C 1
ATOM 2057 O O . HIS A 1 258 ? 11.179 8.509 3.969 1.00 90.75 258 HIS A O 1
ATOM 2063 N N . PRO A 1 259 ? 13.227 8.530 4.930 1.00 92.94 259 PRO A N 1
ATOM 2064 C CA . PRO A 1 259 ? 13.448 7.107 4.745 1.00 92.94 259 PRO A CA 1
ATOM 2065 C C . PRO A 1 259 ? 12.518 6.305 5.656 1.00 92.94 259 PRO A C 1
ATOM 2067 O O . PRO A 1 259 ? 12.324 6.656 6.822 1.00 92.94 259 PRO A O 1
ATOM 2070 N N . SER A 1 260 ? 11.952 5.225 5.123 1.00 95.56 260 SER A N 1
ATOM 2071 C CA . SER A 1 260 ? 11.261 4.230 5.942 1.00 95.56 260 SER A CA 1
ATOM 2072 C C . SER A 1 260 ? 12.271 3.273 6.567 1.00 95.56 260 SER A C 1
ATOM 2074 O O . SER A 1 260 ? 13.197 2.811 5.900 1.00 95.56 260 SER A O 1
ATOM 2076 N N . GLY A 1 261 ? 12.089 2.967 7.848 1.00 93.25 261 GLY A N 1
ATOM 2077 C CA . GLY A 1 261 ? 12.923 2.016 8.574 1.00 93.25 261 GLY A CA 1
ATOM 2078 C C . GLY A 1 261 ? 12.346 0.594 8.553 1.00 93.25 261 GLY A C 1
ATOM 2079 O O . GLY A 1 261 ? 11.128 0.444 8.620 1.00 93.25 261 GLY A O 1
ATOM 2080 N N . PRO A 1 262 ? 13.189 -0.458 8.525 1.00 94.50 262 PRO A N 1
ATOM 2081 C CA . PRO A 1 262 ? 14.643 -0.409 8.336 1.00 94.50 262 PRO A CA 1
ATOM 2082 C C . PRO A 1 262 ? 15.080 -0.111 6.888 1.00 94.50 262 PRO A C 1
ATOM 2084 O O . PRO A 1 262 ? 16.196 0.359 6.687 1.00 94.50 262 PRO A O 1
ATOM 2087 N N . SER A 1 263 ? 14.223 -0.364 5.898 1.00 96.12 263 SER A N 1
ATOM 2088 C CA . SER A 1 263 ? 14.457 -0.055 4.479 1.00 96.12 263 SER A CA 1
ATOM 2089 C C . SER A 1 263 ? 13.149 -0.050 3.680 1.00 96.12 263 SER A C 1
ATOM 2091 O O . SER A 1 263 ? 12.114 -0.517 4.163 1.00 96.12 263 SER A O 1
ATOM 2093 N N . ASP A 1 264 ? 13.206 0.353 2.408 1.00 97.06 264 ASP A N 1
ATOM 2094 C CA . ASP A 1 264 ? 12.183 -0.015 1.419 1.00 97.06 264 ASP A CA 1
ATOM 2095 C C . ASP A 1 264 ? 12.070 -1.547 1.313 1.00 97.06 264 ASP A C 1
ATOM 2097 O O . ASP A 1 264 ? 13.037 -2.276 1.558 1.00 97.06 264 ASP A O 1
ATOM 2101 N N . GLY A 1 265 ? 10.893 -2.049 0.943 1.00 98.00 265 GLY A N 1
ATOM 2102 C CA . GLY A 1 265 ? 10.684 -3.477 0.729 1.00 98.00 265 GLY A CA 1
ATOM 2103 C C . GLY A 1 265 ? 9.265 -3.944 1.021 1.00 98.00 265 GLY A C 1
ATOM 2104 O O . GLY A 1 265 ? 8.402 -3.176 1.439 1.00 98.00 265 GLY A O 1
ATOM 2105 N N . LEU A 1 266 ? 9.028 -5.236 0.801 1.00 98.69 266 LEU A N 1
ATOM 2106 C CA . LEU A 1 266 ? 7.806 -5.902 1.232 1.00 98.69 266 LEU A CA 1
ATOM 2107 C C . LEU A 1 266 ? 8.045 -6.531 2.602 1.00 98.69 266 LEU A C 1
ATOM 2109 O O . LEU A 1 266 ? 8.937 -7.368 2.736 1.00 98.69 266 LEU A O 1
ATOM 2113 N N . TYR A 1 267 ? 7.241 -6.145 3.586 1.00 98.81 267 TYR A N 1
ATOM 2114 C CA . TYR A 1 267 ? 7.332 -6.652 4.948 1.00 98.81 267 TYR A CA 1
ATOM 2115 C C . TYR A 1 267 ? 6.197 -7.623 5.236 1.00 98.81 267 TYR A C 1
ATOM 2117 O O . TYR A 1 267 ? 5.041 -7.359 4.908 1.00 98.81 267 TYR A O 1
ATOM 2125 N N . ARG A 1 268 ? 6.538 -8.744 5.869 1.00 98.69 268 ARG A N 1
ATOM 2126 C CA . ARG A 1 268 ? 5.638 -9.836 6.230 1.00 98.69 268 ARG A CA 1
ATOM 2127 C C . ARG A 1 268 ? 5.508 -9.946 7.746 1.00 98.69 268 ARG A C 1
ATOM 2129 O O . ARG A 1 268 ? 6.518 -9.927 8.442 1.00 98.69 268 ARG A O 1
ATOM 2136 N N . SER A 1 269 ? 4.290 -10.134 8.247 1.00 98.81 269 SER A N 1
ATOM 2137 C CA . SER A 1 269 ? 4.013 -10.418 9.661 1.00 98.81 269 SER A CA 1
ATOM 2138 C C . SER A 1 269 ? 3.050 -11.591 9.820 1.00 98.81 269 SER A C 1
ATOM 2140 O O . SER A 1 269 ? 2.021 -11.652 9.150 1.00 98.81 269 SER A O 1
ATOM 2142 N N . THR A 1 270 ? 3.362 -12.511 10.735 1.00 98.38 270 THR A N 1
ATOM 2143 C CA . THR A 1 270 ? 2.540 -13.697 11.055 1.00 98.38 270 THR A CA 1
ATOM 2144 C C . THR A 1 270 ? 1.932 -13.655 12.456 1.00 98.38 270 THR A C 1
ATOM 2146 O O . THR A 1 270 ? 1.332 -14.630 12.896 1.00 98.38 270 THR A O 1
ATOM 2149 N N . ASP A 1 271 ? 2.123 -12.561 13.191 1.00 97.75 271 ASP A N 1
ATOM 2150 C CA . ASP A 1 271 ? 1.712 -12.407 14.593 1.00 97.75 271 ASP A CA 1
ATOM 2151 C C . ASP A 1 271 ? 0.818 -11.175 14.798 1.00 97.75 271 ASP A C 1
ATOM 2153 O O . ASP A 1 271 ? 0.832 -10.505 15.834 1.00 97.75 271 ASP A O 1
ATOM 2157 N N . GLY A 1 272 ? 0.019 -10.871 13.772 1.00 96.00 272 GLY A N 1
ATOM 2158 C CA . GLY A 1 272 ? -0.952 -9.785 13.804 1.00 96.00 272 GLY A CA 1
ATOM 2159 C C . GLY A 1 272 ? -0.338 -8.385 13.741 1.00 96.00 272 GLY A C 1
ATOM 2160 O O . GLY A 1 272 ? -1.047 -7.430 14.083 1.00 96.00 272 GLY A O 1
ATOM 2161 N N . GLY A 1 273 ? 0.918 -8.273 13.291 1.00 97.75 273 GLY A N 1
ATOM 2162 C CA . GLY A 1 273 ? 1.643 -7.020 13.085 1.00 97.75 273 GLY A CA 1
ATOM 2163 C C . GLY A 1 273 ? 2.613 -6.668 14.211 1.00 97.75 273 GLY A C 1
ATOM 2164 O O . GLY A 1 273 ? 3.011 -5.514 14.298 1.00 97.75 273 GLY A O 1
ATOM 2165 N N . THR A 1 274 ? 2.973 -7.601 15.096 1.00 97.31 274 THR A N 1
ATOM 2166 C CA . THR A 1 274 ? 3.880 -7.316 16.222 1.00 97.31 274 THR A CA 1
ATOM 2167 C C . THR A 1 274 ? 5.339 -7.369 15.775 1.00 97.31 274 THR A C 1
ATOM 2169 O O . THR A 1 274 ? 6.121 -6.499 16.149 1.00 97.31 274 THR A O 1
ATOM 2172 N N . ASN A 1 275 ? 5.691 -8.341 14.932 1.00 98.12 275 ASN A N 1
ATOM 2173 C CA . ASN A 1 275 ? 7.004 -8.457 14.306 1.00 98.12 275 ASN A CA 1
ATOM 2174 C C . ASN A 1 275 ? 6.873 -8.484 12.781 1.00 98.12 275 ASN A C 1
ATOM 2176 O O . ASN A 1 275 ? 5.888 -8.996 12.240 1.00 98.12 275 ASN A O 1
ATOM 2180 N N . TRP A 1 276 ? 7.889 -7.949 12.103 1.00 98.62 276 TRP A N 1
ATOM 2181 C CA . TRP A 1 276 ? 7.938 -7.825 10.650 1.00 98.62 276 TRP A CA 1
ATOM 2182 C C . TRP A 1 276 ? 9.277 -8.310 10.100 1.00 98.62 276 TRP A C 1
ATOM 2184 O O . TRP A 1 276 ? 10.333 -8.000 10.649 1.00 98.62 276 TRP A O 1
ATOM 2194 N N . GLU A 1 277 ? 9.224 -9.037 8.990 1.00 98.38 277 GLU A N 1
ATOM 2195 C CA . GLU A 1 277 ? 10.384 -9.510 8.238 1.00 98.38 277 GLU A CA 1
ATOM 2196 C C . GLU A 1 277 ? 10.339 -8.938 6.820 1.00 98.38 277 GLU A C 1
ATOM 2198 O O . GLU A 1 277 ? 9.304 -9.008 6.157 1.00 98.38 277 GLU A O 1
ATOM 2203 N N . GLN A 1 278 ? 11.452 -8.383 6.342 1.00 98.38 278 GLN A N 1
ATOM 2204 C CA . GLN A 1 278 ? 11.595 -7.985 4.944 1.00 98.38 278 GLN A CA 1
ATOM 2205 C C . GLN A 1 278 ? 11.764 -9.255 4.093 1.00 98.38 278 GLN A C 1
ATOM 2207 O O . GLN A 1 278 ? 12.636 -10.072 4.376 1.00 98.38 278 GLN A O 1
ATOM 2212 N N . VAL A 1 279 ? 10.914 -9.447 3.078 1.00 98.56 279 VAL A N 1
ATOM 2213 C CA . VAL A 1 279 ? 10.882 -10.699 2.296 1.00 98.56 279 VAL A CA 1
ATOM 2214 C C . VAL A 1 279 ? 11.229 -10.543 0.819 1.00 98.56 279 VAL A C 1
ATOM 2216 O O . VAL A 1 279 ? 11.389 -11.555 0.145 1.00 98.56 279 VAL A O 1
ATOM 2219 N N . MET A 1 280 ? 11.336 -9.326 0.286 1.00 95.94 280 MET A N 1
ATOM 2220 C CA . MET A 1 280 ? 11.586 -9.096 -1.145 1.00 95.94 280 MET A CA 1
ATOM 2221 C C . MET A 1 280 ? 13.092 -9.127 -1.467 1.00 95.94 280 MET A C 1
ATOM 2223 O O . MET A 1 280 ? 13.874 -8.630 -0.662 1.00 95.94 280 MET A O 1
ATOM 2227 N N . PRO 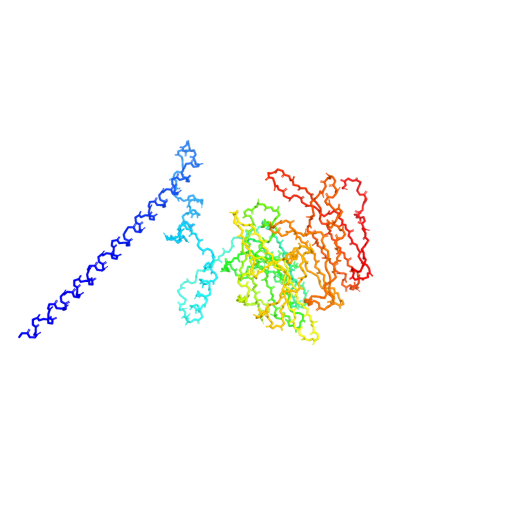A 1 281 ? 13.536 -9.655 -2.621 1.00 97.31 281 PRO A N 1
ATOM 2228 C CA . PRO A 1 281 ? 14.957 -9.668 -2.955 1.00 97.31 281 PRO A CA 1
ATOM 2229 C C . PRO A 1 281 ? 15.532 -8.261 -3.151 1.00 97.31 281 PRO A C 1
ATOM 2231 O O . PRO A 1 281 ? 14.812 -7.308 -3.474 1.00 97.31 281 PRO A O 1
ATOM 2234 N N . ASP A 1 282 ? 16.854 -8.180 -3.025 1.00 97.25 282 ASP A N 1
ATOM 2235 C CA . ASP A 1 282 ? 17.625 -7.018 -3.445 1.00 97.25 282 ASP A CA 1
ATOM 2236 C C . ASP A 1 282 ? 17.601 -6.850 -4.966 1.00 97.25 282 ASP A C 1
ATOM 2238 O O . ASP A 1 282 ? 17.531 -7.817 -5.732 1.00 97.25 282 ASP A O 1
ATOM 2242 N N . ILE A 1 283 ? 17.683 -5.597 -5.407 1.00 96.06 283 ILE A N 1
ATOM 2243 C CA . ILE A 1 283 ? 17.879 -5.265 -6.818 1.00 96.06 283 ILE A CA 1
ATOM 2244 C C . ILE A 1 283 ? 19.244 -5.815 -7.248 1.00 96.06 283 ILE A C 1
ATOM 2246 O O . ILE A 1 283 ? 20.243 -5.623 -6.556 1.00 96.06 283 ILE A O 1
ATOM 2250 N N . ALA A 1 284 ? 19.315 -6.477 -8.406 1.00 92.56 284 ALA A N 1
ATOM 2251 C CA . ALA A 1 284 ? 20.552 -7.093 -8.882 1.00 92.56 284 ALA A CA 1
ATOM 2252 C C . ALA A 1 284 ? 21.735 -6.099 -8.891 1.00 92.56 284 ALA A C 1
ATOM 2254 O O . ALA A 1 284 ? 21.682 -5.032 -9.505 1.00 92.56 284 ALA A O 1
ATOM 2255 N N . GLY A 1 285 ? 22.822 -6.457 -8.199 1.00 91.94 285 GLY A N 1
ATOM 2256 C CA . GLY A 1 285 ? 24.016 -5.613 -8.078 1.00 91.94 285 GLY A CA 1
ATOM 2257 C C . GLY A 1 285 ? 23.867 -4.414 -7.132 1.00 91.94 285 GLY A C 1
ATOM 2258 O O . GLY A 1 285 ? 24.723 -3.527 -7.146 1.00 91.94 285 GLY A O 1
ATOM 2259 N N . LYS A 1 286 ? 22.803 -4.370 -6.328 1.00 92.81 286 LYS A N 1
ATOM 2260 C CA . LYS A 1 286 ? 22.565 -3.383 -5.270 1.00 92.81 286 LYS A CA 1
ATOM 2261 C C . LYS A 1 286 ? 22.398 -4.116 -3.939 1.00 92.81 286 LYS A C 1
ATOM 2263 O O . LYS A 1 286 ? 21.938 -5.248 -3.914 1.00 92.81 286 LYS A O 1
ATOM 2268 N N . GLU A 1 287 ? 22.750 -3.460 -2.840 1.00 92.75 287 GLU A N 1
ATOM 2269 C CA . GLU A 1 287 ? 22.552 -3.973 -1.473 1.00 92.75 287 GLU A CA 1
ATOM 2270 C C . GLU A 1 287 ? 21.265 -3.381 -0.877 1.00 92.75 287 GLU A C 1
ATOM 2272 O O . GLU A 1 287 ? 21.268 -2.808 0.211 1.00 92.75 287 GLU A O 1
ATOM 2277 N N . MET A 1 288 ? 20.183 -3.395 -1.663 1.00 94.69 288 MET A N 1
ATOM 2278 C CA . MET A 1 288 ? 18.902 -2.831 -1.249 1.00 94.69 288 MET A CA 1
ATOM 2279 C C . MET A 1 288 ? 17.712 -3.504 -1.947 1.00 94.69 288 MET A C 1
ATOM 2281 O O . MET A 1 288 ? 17.792 -3.758 -3.159 1.00 94.69 288 MET A O 1
ATOM 2285 N N . PRO A 1 289 ? 16.582 -3.701 -1.243 1.00 97.12 289 PRO A N 1
ATOM 2286 C CA . PRO A 1 289 ? 15.378 -4.272 -1.829 1.00 97.12 289 PRO A CA 1
ATOM 2287 C C . PRO A 1 289 ? 14.766 -3.408 -2.929 1.00 97.12 289 PRO A C 1
ATOM 2289 O O . PRO A 1 289 ? 14.944 -2.186 -2.982 1.00 97.12 289 PRO A O 1
ATOM 2292 N N . TYR A 1 290 ? 13.954 -4.040 -3.780 1.00 97.12 290 TYR A N 1
ATOM 2293 C CA . TYR A 1 290 ? 13.018 -3.299 -4.627 1.00 97.12 290 TYR A CA 1
ATOM 2294 C C . TYR A 1 290 ? 12.087 -2.420 -3.766 1.00 97.12 290 TYR A C 1
ATOM 2296 O O . TYR A 1 290 ? 11.811 -2.715 -2.604 1.00 97.12 290 TYR A O 1
ATOM 2304 N N . ALA A 1 291 ? 11.548 -1.345 -4.341 1.00 96.62 291 ALA A N 1
ATOM 2305 C CA . ALA A 1 291 ? 10.495 -0.567 -3.695 1.00 96.62 291 ALA A CA 1
ATOM 2306 C C . ALA A 1 291 ? 9.121 -0.998 -4.250 1.00 96.62 291 ALA A C 1
ATOM 2308 O O . ALA A 1 291 ? 8.883 -0.831 -5.455 1.00 96.62 291 ALA A O 1
ATOM 2309 N N . PRO A 1 292 ? 8.221 -1.564 -3.422 1.00 97.31 292 PRO A N 1
ATOM 2310 C CA . PRO A 1 292 ? 6.934 -2.076 -3.878 1.00 97.31 292 PRO A CA 1
ATOM 2311 C C . PRO A 1 292 ? 5.955 -0.936 -4.130 1.00 97.31 292 PRO A C 1
ATOM 2313 O O . PRO A 1 292 ? 5.742 -0.069 -3.285 1.00 97.31 292 PRO A O 1
ATOM 2316 N N . ALA A 1 293 ? 5.333 -0.949 -5.294 1.00 95.69 293 ALA A N 1
ATOM 2317 C CA . ALA A 1 293 ? 4.373 0.050 -5.728 1.00 95.69 293 ALA A CA 1
ATOM 2318 C C . ALA A 1 293 ? 2.922 -0.399 -5.579 1.00 95.69 293 ALA A C 1
ATOM 2320 O O . ALA A 1 293 ? 2.040 0.438 -5.378 1.00 95.69 293 ALA A O 1
ATOM 2321 N N . ASP A 1 294 ? 2.712 -1.700 -5.729 1.00 96.94 294 ASP A N 1
ATOM 2322 C CA . ASP A 1 294 ? 1.414 -2.350 -5.735 1.00 96.94 294 ASP A CA 1
ATOM 2323 C C . ASP A 1 294 ? 1.587 -3.805 -5.314 1.00 96.94 294 ASP A C 1
ATOM 2325 O O . ASP A 1 294 ? 2.588 -4.437 -5.681 1.00 96.94 294 ASP A O 1
ATOM 2329 N N . LEU A 1 295 ? 0.633 -4.314 -4.542 1.00 97.81 295 LEU A N 1
ATOM 2330 C CA . LEU A 1 295 ? 0.587 -5.702 -4.118 1.00 97.81 295 LEU A CA 1
ATOM 2331 C C . LEU A 1 295 ? -0.704 -6.328 -4.635 1.00 97.81 295 LEU A C 1
ATOM 2333 O O . LEU A 1 295 ? -1.774 -5.732 -4.582 1.00 97.81 295 LEU A O 1
ATOM 2337 N N . GLU A 1 296 ? -0.633 -7.582 -5.060 1.00 98.00 296 GLU A N 1
ATOM 2338 C CA . GLU A 1 296 ? -1.832 -8.332 -5.405 1.00 98.00 296 GLU A CA 1
ATOM 2339 C C . GLU A 1 296 ? -1.724 -9.778 -4.939 1.00 98.00 296 GLU A C 1
ATOM 2341 O O . GLU A 1 296 ? -0.680 -10.411 -5.072 1.00 98.00 296 GLU A O 1
ATOM 2346 N N . ILE A 1 297 ? -2.820 -10.309 -4.399 1.00 98.12 297 ILE A N 1
ATOM 2347 C CA . ILE A 1 297 ? -2.942 -11.727 -4.065 1.00 98.12 297 ILE A CA 1
ATOM 2348 C C . ILE A 1 297 ? -3.999 -12.311 -4.987 1.00 98.12 297 ILE A C 1
ATOM 2350 O O . ILE A 1 297 ? -5.175 -11.961 -4.909 1.00 98.12 297 ILE A O 1
ATOM 2354 N N . SER A 1 298 ? -3.566 -13.192 -5.879 1.00 97.88 298 SER A N 1
ATOM 2355 C CA . SER A 1 298 ? -4.467 -13.876 -6.802 1.00 97.88 298 SER A CA 1
ATOM 2356 C C . SER A 1 298 ? -5.348 -14.903 -6.081 1.00 97.88 298 SER A C 1
ATOM 2358 O O . SER A 1 298 ? -5.066 -15.313 -4.954 1.00 97.88 298 SER A O 1
ATOM 2360 N N . SER A 1 299 ? -6.417 -15.365 -6.734 1.00 96.81 299 SER A N 1
ATOM 2361 C CA . SER A 1 299 ? -7.384 -16.290 -6.122 1.00 96.81 299 SER A CA 1
ATOM 2362 C C . SER A 1 299 ? -6.817 -17.674 -5.774 1.00 96.81 299 SER A C 1
ATOM 2364 O O . SER A 1 299 ? -7.454 -18.412 -5.026 1.00 96.81 299 SER A O 1
ATOM 2366 N N . ASN A 1 300 ? -5.620 -18.025 -6.263 1.00 95.44 300 ASN A N 1
ATOM 2367 C CA . ASN A 1 300 ? -4.891 -19.235 -5.862 1.00 95.44 300 ASN A CA 1
ATOM 2368 C C . ASN A 1 300 ? -3.887 -18.997 -4.709 1.00 95.44 300 ASN A C 1
ATOM 2370 O O . ASN A 1 300 ? -3.236 -19.941 -4.273 1.00 95.44 300 ASN A O 1
ATOM 2374 N N . GLY A 1 301 ? -3.767 -17.762 -4.208 1.00 96.75 301 GLY A N 1
ATOM 2375 C CA . GLY A 1 301 ? -2.881 -17.393 -3.103 1.00 96.75 301 GLY A CA 1
ATOM 2376 C C . GLY A 1 301 ? -1.487 -16.899 -3.507 1.00 96.75 301 GLY A C 1
ATOM 2377 O O . GLY A 1 301 ? -0.753 -16.443 -2.625 1.00 96.75 301 GLY A O 1
ATOM 2378 N N . ARG A 1 302 ? -1.120 -16.927 -4.799 1.00 98.25 302 ARG A N 1
ATOM 2379 C CA . ARG A 1 302 ? 0.146 -16.353 -5.288 1.00 98.25 302 ARG A CA 1
ATOM 2380 C C . ARG A 1 302 ? 0.154 -14.839 -5.108 1.00 98.25 302 ARG A C 1
ATOM 2382 O O . ARG A 1 302 ? -0.818 -14.168 -5.470 1.00 98.25 302 ARG A O 1
ATOM 2389 N N . ILE A 1 303 ? 1.263 -14.327 -4.581 1.00 98.62 303 ILE A N 1
ATOM 2390 C CA . ILE A 1 303 ? 1.510 -12.902 -4.370 1.00 98.62 303 ILE A CA 1
ATOM 2391 C C . ILE A 1 303 ? 2.246 -12.343 -5.583 1.00 98.62 303 ILE A C 1
ATOM 2393 O O . ILE A 1 303 ? 3.233 -12.923 -6.030 1.00 98.62 303 ILE A O 1
ATOM 2397 N N . PHE A 1 304 ? 1.796 -11.192 -6.065 1.00 98.75 304 PHE A N 1
ATOM 2398 C CA . PHE A 1 304 ? 2.449 -10.383 -7.081 1.00 98.75 304 PHE A CA 1
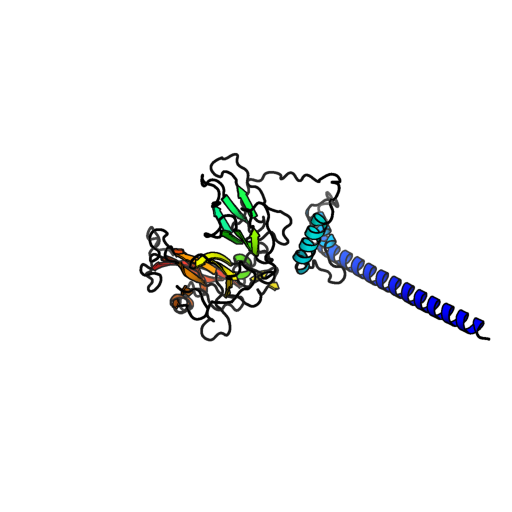ATOM 2399 C C . PHE A 1 304 ? 2.819 -9.024 -6.498 1.00 98.75 304 PHE A C 1
ATOM 2401 O O . PHE A 1 304 ? 2.070 -8.449 -5.708 1.00 98.75 304 PHE A O 1
ATOM 2408 N N . VAL A 1 305 ? 3.969 -8.503 -6.911 1.00 98.75 305 VAL A N 1
ATOM 2409 C CA . VAL A 1 305 ? 4.451 -7.175 -6.539 1.00 98.75 305 VAL A CA 1
ATOM 2410 C C . VAL A 1 305 ? 4.894 -6.439 -7.790 1.00 98.75 305 VAL A C 1
ATOM 2412 O O . VAL A 1 305 ? 5.706 -6.936 -8.572 1.00 98.75 305 VAL A O 1
ATOM 2415 N N . GLY A 1 306 ? 4.372 -5.232 -7.967 1.00 98.19 306 GLY A N 1
ATOM 2416 C CA . GLY A 1 306 ? 4.842 -4.299 -8.980 1.00 98.19 306 GLY A CA 1
ATOM 2417 C C . GLY A 1 306 ? 5.870 -3.369 -8.357 1.00 98.19 306 GLY A C 1
ATOM 2418 O O . GLY A 1 306 ? 5.624 -2.831 -7.279 1.00 98.19 306 GLY A O 1
ATOM 2419 N N . SER A 1 307 ? 7.024 -3.169 -8.991 1.00 96.94 307 SER A N 1
ATOM 2420 C CA . SER A 1 307 ? 8.068 -2.288 -8.454 1.00 96.94 307 SER A CA 1
ATOM 2421 C C . SER A 1 307 ? 7.945 -0.841 -8.950 1.00 96.94 307 SER A C 1
ATOM 2423 O O . SER A 1 307 ? 7.282 -0.527 -9.945 1.00 96.94 307 SER A O 1
ATOM 2425 N N . MET A 1 308 ? 8.617 0.070 -8.250 1.00 94.00 308 MET A N 1
ATOM 2426 C CA . MET A 1 308 ? 8.872 1.449 -8.673 1.00 94.00 308 MET A CA 1
ATOM 2427 C C . MET A 1 308 ? 10.276 1.888 -8.238 1.00 94.00 308 MET A C 1
ATOM 2429 O O . MET A 1 308 ? 10.888 1.260 -7.380 1.00 94.00 308 MET A O 1
ATOM 2433 N N . LYS A 1 309 ? 10.793 2.983 -8.805 1.00 91.31 309 LYS A N 1
ATOM 2434 C CA . LYS A 1 309 ? 12.148 3.486 -8.507 1.00 91.31 309 LYS A CA 1
ATOM 2435 C C . LYS A 1 309 ? 12.305 4.000 -7.083 1.00 91.31 309 LYS A C 1
ATOM 2437 O O . LYS A 1 309 ? 11.522 4.865 -6.740 1.00 91.31 309 LYS A O 1
ATOM 2442 N N . ASN A 1 310 ? 13.263 3.558 -6.279 1.00 91.00 310 ASN A N 1
ATOM 2443 C CA . ASN A 1 310 ? 13.510 4.110 -4.933 1.00 91.00 310 ASN A CA 1
ATOM 2444 C C . ASN A 1 310 ? 14.077 5.554 -4.957 1.00 91.00 310 ASN A C 1
ATOM 2446 O O . ASN A 1 310 ? 14.176 6.155 -6.028 1.00 91.00 310 ASN A O 1
ATOM 2450 N N . LEU A 1 311 ? 14.426 6.119 -3.789 1.00 88.62 311 LEU A N 1
ATOM 2451 C CA . LEU A 1 311 ? 15.007 7.473 -3.680 1.00 88.62 311 LEU A CA 1
ATOM 2452 C C . LEU A 1 311 ? 16.311 7.634 -4.484 1.00 88.62 311 LEU A C 1
ATOM 2454 O O . LEU A 1 311 ? 16.524 8.675 -5.098 1.00 88.62 311 LEU A O 1
ATOM 2458 N N . ASP A 1 312 ? 17.115 6.573 -4.587 1.00 88.69 312 ASP A N 1
ATOM 2459 C CA . ASP A 1 312 ? 18.341 6.545 -5.396 1.00 88.69 312 ASP A CA 1
ATOM 2460 C C . ASP A 1 312 ? 18.072 6.359 -6.904 1.00 88.69 312 ASP A C 1
ATOM 2462 O O . ASP A 1 312 ? 18.997 6.251 -7.712 1.00 88.69 312 ASP A O 1
ATOM 2466 N N . GLY A 1 313 ? 16.801 6.268 -7.307 1.00 88.19 313 GLY A N 1
ATOM 2467 C CA . GLY A 1 313 ? 16.384 6.077 -8.693 1.00 88.19 313 GLY A CA 1
ATOM 2468 C C . GLY A 1 313 ? 16.542 4.650 -9.232 1.00 88.19 313 GLY A C 1
ATOM 2469 O O . GLY A 1 313 ? 16.352 4.452 -10.436 1.00 88.19 313 GLY A O 1
ATOM 2470 N N . ASN A 1 314 ? 16.860 3.668 -8.379 1.00 91.38 314 ASN A N 1
ATOM 2471 C CA . ASN A 1 314 ? 17.032 2.259 -8.754 1.00 91.38 314 ASN A CA 1
ATOM 2472 C C . ASN A 1 314 ? 15.693 1.496 -8.738 1.00 91.38 314 ASN A C 1
ATOM 2474 O O . ASN A 1 314 ? 14.822 1.778 -7.913 1.00 91.38 314 ASN A O 1
ATOM 2478 N N . GLY A 1 315 ? 15.548 0.490 -9.607 1.00 92.12 315 GLY A N 1
ATOM 2479 C CA . GLY A 1 315 ? 14.344 -0.343 -9.726 1.00 92.12 315 GLY A CA 1
ATOM 2480 C C . GLY A 1 315 ? 13.282 0.243 -10.666 1.00 92.12 315 GLY A C 1
ATOM 2481 O O . GLY A 1 315 ? 13.583 1.036 -11.557 1.00 92.12 315 GLY A O 1
ATOM 2482 N N . GLY A 1 316 ? 12.019 -0.133 -10.451 1.00 92.75 316 GLY A N 1
ATOM 2483 C CA . GLY A 1 316 ? 10.915 0.182 -11.362 1.00 92.75 316 GLY A CA 1
ATOM 2484 C C . GLY A 1 316 ? 10.835 -0.764 -12.560 1.00 92.75 316 GLY A C 1
ATOM 2485 O O . GLY A 1 316 ? 11.762 -1.512 -12.842 1.00 92.75 316 GLY A O 1
ATOM 2486 N N . ALA A 1 317 ? 9.690 -0.750 -13.243 1.00 96.31 317 ALA A N 1
ATOM 2487 C CA . ALA A 1 317 ? 9.391 -1.609 -14.391 1.00 96.31 317 ALA A CA 1
ATOM 2488 C C . ALA A 1 317 ? 9.653 -3.118 -14.179 1.00 96.31 317 ALA A C 1
ATOM 2490 O O . ALA A 1 317 ? 9.893 -3.852 -15.135 1.00 96.31 317 ALA A O 1
ATOM 2491 N N . THR A 1 318 ? 9.577 -3.589 -12.932 1.00 97.69 318 THR A N 1
ATOM 2492 C CA . THR A 1 318 ? 9.788 -4.994 -12.562 1.00 97.69 318 THR A CA 1
ATOM 2493 C C . THR A 1 318 ? 8.508 -5.577 -11.982 1.00 97.69 318 THR A C 1
ATOM 2495 O O . THR A 1 318 ? 7.837 -4.928 -11.175 1.00 97.69 318 THR A O 1
ATOM 2498 N N . ILE A 1 319 ? 8.198 -6.813 -12.361 1.00 98.50 319 ILE A N 1
ATOM 2499 C CA . ILE A 1 319 ? 7.161 -7.630 -11.730 1.00 98.50 319 ILE A CA 1
ATOM 2500 C C . ILE A 1 319 ? 7.864 -8.716 -10.925 1.00 98.50 319 ILE A C 1
ATOM 2502 O O . ILE A 1 319 ? 8.759 -9.384 -11.437 1.00 98.50 319 ILE A O 1
ATOM 2506 N N . LEU A 1 320 ? 7.459 -8.905 -9.677 1.00 98.56 320 LEU A N 1
ATOM 2507 C CA . LEU A 1 320 ? 7.909 -10.009 -8.841 1.00 98.56 320 LEU A CA 1
ATOM 2508 C C . LEU A 1 320 ? 6.707 -10.855 -8.440 1.00 98.56 320 LEU A C 1
ATOM 2510 O O . LEU A 1 320 ? 5.604 -10.329 -8.288 1.00 98.56 320 LEU A O 1
ATOM 2514 N N . TRP A 1 321 ? 6.911 -12.153 -8.243 1.00 98.62 321 TRP A N 1
ATOM 2515 C CA . TRP A 1 321 ? 5.867 -13.024 -7.710 1.00 98.62 321 TRP A CA 1
ATOM 2516 C C . TRP A 1 321 ? 6.422 -14.152 -6.845 1.00 98.62 321 TRP A C 1
ATOM 2518 O O . TRP A 1 321 ? 7.585 -14.536 -6.975 1.00 98.62 321 TRP A O 1
ATOM 2528 N N . SER A 1 322 ? 5.587 -14.667 -5.942 1.00 98.62 322 SER A N 1
ATOM 2529 C CA . SER A 1 322 ? 5.914 -15.800 -5.077 1.00 98.62 322 SER A CA 1
ATOM 2530 C C . SER A 1 322 ? 4.658 -16.536 -4.601 1.00 98.62 322 SER A C 1
ATOM 2532 O O . SER A 1 322 ? 3.656 -15.912 -4.245 1.00 98.62 322 SER A O 1
ATOM 2534 N N . ASP A 1 323 ? 4.730 -17.868 -4.558 1.00 98.06 323 ASP A N 1
ATOM 2535 C CA . ASP A 1 323 ? 3.718 -18.716 -3.915 1.00 98.06 323 ASP A CA 1
ATOM 2536 C C . ASP A 1 323 ? 3.887 -18.743 -2.392 1.00 98.06 323 ASP A C 1
ATOM 2538 O O . ASP A 1 323 ? 2.909 -18.672 -1.650 1.00 98.06 323 ASP A O 1
ATOM 2542 N N . GLU A 1 324 ? 5.128 -18.769 -1.906 1.00 98.00 324 GLU A N 1
ATOM 2543 C CA . GLU A 1 324 ? 5.432 -18.862 -0.473 1.00 98.00 324 GLU A CA 1
ATOM 2544 C C . GLU A 1 324 ? 5.375 -17.496 0.216 1.00 98.00 324 GLU A C 1
ATOM 2546 O O . GLU A 1 324 ? 5.011 -17.395 1.384 1.00 98.00 324 GLU A O 1
ATOM 2551 N N . GLY A 1 325 ? 5.700 -16.419 -0.500 1.00 97.81 325 GLY A N 1
ATOM 2552 C CA . GLY A 1 325 ? 5.738 -15.062 0.039 1.00 97.81 325 GLY A CA 1
ATOM 2553 C C . GLY A 1 325 ? 6.792 -14.861 1.133 1.00 97.81 325 GLY A C 1
ATOM 2554 O O . GLY A 1 325 ? 6.599 -14.020 2.006 1.00 97.81 325 GLY A O 1
ATOM 2555 N N . THR A 1 326 ? 7.873 -15.641 1.128 1.00 98.38 326 THR A N 1
ATOM 2556 C CA . THR A 1 326 ? 8.974 -15.596 2.109 1.00 98.38 326 THR A CA 1
ATOM 2557 C C . THR A 1 326 ? 10.289 -15.157 1.462 1.00 98.38 326 THR A C 1
ATOM 2559 O O . THR A 1 326 ? 10.427 -15.169 0.234 1.00 98.38 326 THR A O 1
ATOM 2562 N N . ALA A 1 327 ? 11.276 -14.757 2.267 1.00 97.81 327 ALA A N 1
ATOM 2563 C CA . ALA A 1 327 ? 12.596 -14.392 1.759 1.00 97.81 327 ALA A CA 1
ATOM 2564 C C . ALA A 1 327 ? 13.213 -15.535 0.925 1.00 97.81 327 ALA A C 1
ATOM 2566 O O . ALA A 1 327 ? 13.175 -16.702 1.310 1.00 97.81 327 ALA A O 1
ATOM 2567 N N . GLY A 1 328 ? 13.763 -15.200 -0.246 1.00 97.44 328 GLY A N 1
ATOM 2568 C CA . GLY A 1 328 ? 14.381 -16.169 -1.163 1.00 97.44 328 GLY A CA 1
ATOM 2569 C C . GLY A 1 328 ? 13.417 -16.974 -2.047 1.00 97.44 328 GLY A C 1
ATOM 2570 O O . GLY A 1 328 ? 13.880 -17.767 -2.859 1.00 97.44 328 GLY A O 1
ATOM 2571 N N . SER A 1 329 ? 12.101 -16.764 -1.938 1.00 98.19 329 SER A N 1
ATOM 2572 C CA . SER A 1 329 ? 11.091 -17.489 -2.735 1.00 98.19 329 SER A CA 1
ATOM 2573 C C . SER A 1 329 ? 10.629 -16.767 -4.011 1.00 98.19 329 SER A C 1
ATOM 2575 O O . SER A 1 329 ? 9.745 -17.253 -4.712 1.00 98.19 329 SER A O 1
ATOM 2577 N N . TRP A 1 330 ? 11.174 -15.583 -4.294 1.00 98.44 330 TRP A N 1
ATOM 2578 C CA . TRP A 1 330 ? 10.645 -14.686 -5.320 1.00 98.44 330 TRP A CA 1
ATOM 2579 C C . TRP A 1 330 ? 11.226 -14.958 -6.700 1.00 98.44 330 TRP A C 1
ATOM 2581 O O . TRP A 1 330 ? 12.440 -15.068 -6.869 1.00 98.44 330 TRP A O 1
ATOM 2591 N N . THR A 1 331 ? 10.346 -14.955 -7.696 1.00 98.44 331 THR A N 1
ATOM 2592 C CA . THR A 1 331 ? 10.713 -14.899 -9.111 1.00 98.44 331 THR A CA 1
ATOM 2593 C C . THR A 1 331 ? 10.627 -13.458 -9.600 1.00 98.44 331 THR A C 1
ATOM 2595 O O . THR A 1 331 ? 9.710 -12.725 -9.225 1.00 98.44 331 THR A O 1
ATOM 2598 N N . ILE A 1 332 ? 11.583 -13.053 -10.437 1.00 97.88 332 ILE A N 1
ATOM 2599 C CA . ILE A 1 332 ? 11.719 -11.689 -10.954 1.00 97.88 332 ILE A CA 1
ATOM 2600 C C . ILE A 1 332 ? 11.495 -11.700 -12.467 1.00 97.88 332 ILE A C 1
ATOM 2602 O O . ILE A 1 332 ? 12.098 -12.493 -13.187 1.00 97.88 332 ILE A O 1
ATOM 2606 N N . TYR A 1 333 ? 10.644 -10.793 -12.939 1.00 97.06 333 TYR A N 1
ATOM 2607 C CA . TYR A 1 333 ? 10.452 -10.468 -14.345 1.00 97.06 333 TYR A CA 1
ATOM 2608 C C . TYR A 1 333 ? 10.813 -8.992 -14.567 1.00 97.06 333 TYR A C 1
ATOM 2610 O O . TYR A 1 333 ? 10.036 -8.083 -14.263 1.00 97.06 333 TYR A O 1
ATOM 2618 N N . ASP A 1 334 ? 12.021 -8.756 -15.075 1.00 95.50 334 ASP A N 1
ATOM 2619 C CA . ASP A 1 334 ? 12.676 -7.448 -15.220 1.00 95.50 334 ASP A CA 1
ATOM 2620 C C . ASP A 1 334 ? 12.865 -7.017 -16.684 1.00 95.50 334 ASP A C 1
ATOM 2622 O O . ASP A 1 334 ? 13.519 -6.016 -16.962 1.00 95.50 334 ASP A O 1
ATOM 2626 N N . TYR A 1 335 ? 12.234 -7.716 -17.635 1.00 95.75 335 TYR A N 1
ATOM 2627 C CA . TYR A 1 335 ? 12.365 -7.437 -19.070 1.00 95.75 335 TYR A CA 1
ATOM 2628 C C . TYR A 1 335 ? 12.210 -5.943 -19.413 1.00 95.75 335 TYR A C 1
ATOM 2630 O O . TYR A 1 335 ? 13.034 -5.382 -20.136 1.00 95.75 335 TYR A O 1
ATOM 2638 N N . TYR A 1 336 ? 11.203 -5.269 -18.845 1.00 95.69 336 TYR A N 1
ATOM 2639 C CA . TYR A 1 336 ? 10.942 -3.849 -19.105 1.00 95.69 336 TYR A CA 1
ATOM 2640 C C . TYR A 1 336 ? 11.943 -2.898 -18.446 1.00 95.69 336 TYR A C 1
ATOM 2642 O O . TYR A 1 336 ? 12.190 -1.823 -18.989 1.00 95.69 336 TYR A O 1
ATOM 2650 N N . GLU A 1 337 ? 12.566 -3.290 -17.336 1.00 93.31 337 GLU A N 1
ATOM 2651 C CA . GLU A 1 337 ? 13.668 -2.533 -16.733 1.00 93.31 337 GLU A CA 1
ATOM 2652 C C . GLU A 1 337 ? 14.872 -2.465 -17.687 1.00 93.31 337 GLU A C 1
ATOM 2654 O O . GLU A 1 337 ? 15.513 -1.421 -17.780 1.00 93.31 337 GLU A O 1
ATOM 2659 N N . THR A 1 338 ? 15.078 -3.505 -18.505 1.00 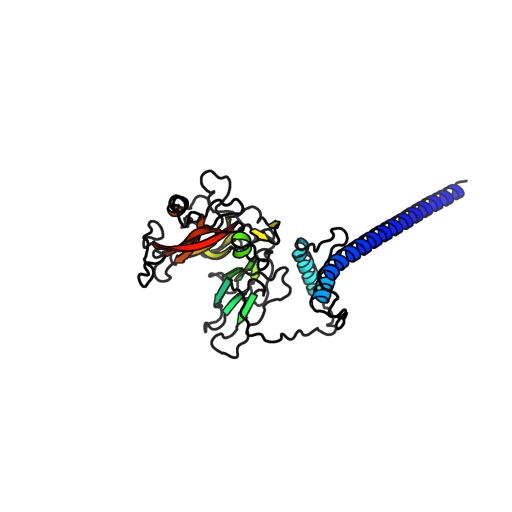91.00 338 THR A N 1
ATOM 2660 C CA . THR A 1 338 ? 16.172 -3.551 -19.488 1.00 91.00 338 THR A CA 1
ATOM 2661 C C . THR A 1 338 ? 15.883 -2.797 -20.791 1.00 91.00 338 THR A C 1
ATOM 2663 O O . THR A 1 338 ? 16.790 -2.186 -21.365 1.00 91.00 338 THR A O 1
ATOM 2666 N N . ILE A 1 339 ? 14.640 -2.818 -21.290 1.00 95.25 339 ILE A N 1
ATOM 2667 C CA . ILE A 1 339 ? 14.319 -2.226 -22.601 1.00 95.25 339 ILE A CA 1
ATOM 2668 C C . ILE A 1 339 ? 13.943 -0.746 -22.522 1.00 95.25 339 ILE A C 1
ATOM 2670 O O . ILE A 1 339 ? 14.300 0.006 -23.426 1.00 95.25 339 ILE A O 1
ATOM 2674 N N . ILE A 1 340 ? 13.281 -0.310 -21.444 1.00 96.06 340 ILE A N 1
ATOM 2675 C CA . ILE A 1 340 ? 12.807 1.074 -21.303 1.00 96.06 340 ILE A CA 1
ATOM 2676 C C . ILE A 1 340 ? 13.954 2.092 -21.376 1.00 96.06 340 ILE A C 1
ATOM 2678 O O . ILE A 1 340 ? 13.802 3.060 -22.111 1.00 96.06 340 ILE A O 1
ATOM 2682 N N . PRO A 1 341 ? 15.119 1.904 -20.722 1.00 95.12 341 PRO A N 1
ATOM 2683 C CA . PRO A 1 341 ? 16.226 2.862 -20.809 1.00 95.12 341 PRO A CA 1
ATOM 2684 C C . PRO A 1 341 ? 16.769 3.105 -22.223 1.00 95.12 341 PRO A C 1
ATOM 2686 O O . PRO A 1 341 ? 17.457 4.099 -22.447 1.00 95.12 341 PRO A O 1
ATOM 2689 N N . ASN A 1 342 ? 16.477 2.207 -23.168 1.00 95.50 342 ASN A N 1
ATOM 2690 C CA . ASN A 1 342 ? 16.885 2.325 -24.566 1.00 95.50 342 ASN A CA 1
ATOM 2691 C C . ASN A 1 342 ? 15.810 2.985 -25.453 1.00 95.50 342 ASN A C 1
ATOM 2693 O O . ASN A 1 342 ? 16.053 3.196 -26.642 1.00 95.50 342 ASN A O 1
ATOM 2697 N N . ASP A 1 343 ? 14.636 3.304 -24.903 1.00 94.19 343 ASP A N 1
ATOM 2698 C CA . ASP A 1 343 ? 13.578 4.028 -25.604 1.00 94.19 343 ASP A CA 1
ATOM 2699 C C . ASP A 1 343 ? 13.966 5.517 -25.747 1.00 94.19 343 ASP A C 1
ATOM 2701 O O . ASP A 1 343 ? 14.260 6.174 -24.744 1.00 94.19 343 ASP A O 1
ATOM 2705 N N . PRO A 1 344 ? 13.993 6.080 -26.970 1.00 93.25 344 PRO A N 1
ATOM 2706 C CA . PRO A 1 344 ? 14.411 7.464 -27.189 1.00 93.25 344 PRO A CA 1
ATOM 2707 C C . PRO A 1 344 ? 13.401 8.504 -26.682 1.00 93.25 344 PRO A C 1
ATOM 2709 O O . PRO A 1 344 ? 13.777 9.659 -26.483 1.00 93.25 344 PRO A O 1
ATOM 2712 N N . GLU A 1 345 ? 12.135 8.129 -26.506 1.00 91.56 345 GLU A N 1
ATOM 2713 C CA . GLU A 1 345 ? 11.056 9.025 -26.084 1.00 91.56 345 GLU A CA 1
ATOM 2714 C C . GLU A 1 345 ? 10.712 8.829 -24.601 1.00 91.56 345 GLU A C 1
ATOM 2716 O O . GLU A 1 345 ? 10.460 9.804 -23.889 1.00 91.56 345 GLU A O 1
ATOM 2721 N N . PHE A 1 346 ? 10.776 7.586 -24.110 1.00 93.62 346 PHE A N 1
ATOM 2722 C CA . PHE A 1 346 ? 10.402 7.216 -22.742 1.00 93.62 346 PHE A CA 1
ATOM 2723 C C . PHE A 1 346 ? 11.505 6.457 -21.974 1.00 93.62 346 PHE A C 1
ATOM 2725 O O . PHE A 1 346 ? 11.234 5.373 -21.461 1.00 93.62 346 PHE A O 1
ATOM 2732 N N . PRO A 1 347 ? 12.723 7.011 -21.805 1.00 94.62 347 PRO A N 1
ATOM 2733 C CA . PRO A 1 347 ? 13.878 6.297 -21.243 1.00 94.62 347 PRO A CA 1
ATOM 2734 C C . PRO A 1 347 ? 13.823 6.023 -19.726 1.00 94.62 347 PRO A C 1
ATOM 2736 O O . PRO A 1 347 ? 14.793 5.541 -19.140 1.00 94.62 347 PRO A O 1
ATOM 2739 N N . VAL A 1 348 ? 12.742 6.381 -19.028 1.00 92.50 348 VAL A N 1
ATOM 2740 C CA . VAL A 1 348 ? 12.653 6.288 -17.564 1.00 92.50 348 VAL A CA 1
ATOM 2741 C C . VAL A 1 348 ? 11.700 5.161 -17.156 1.00 92.50 348 VAL A C 1
ATOM 2743 O O . VAL A 1 348 ? 10.489 5.302 -17.340 1.00 92.50 348 VAL A O 1
ATOM 2746 N N . PRO A 1 349 ? 12.205 4.076 -16.532 1.00 93.62 349 PRO A N 1
ATOM 2747 C CA . PRO A 1 349 ? 11.366 3.049 -15.923 1.00 93.62 349 PRO A CA 1
ATOM 2748 C C . PRO A 1 349 ? 10.386 3.642 -14.912 1.00 93.62 349 PRO A C 1
ATOM 2750 O O . PRO A 1 349 ? 10.775 4.388 -14.006 1.00 93.62 349 PRO A O 1
ATOM 2753 N N . GLY A 1 350 ? 9.109 3.321 -15.086 1.00 91.31 350 GLY A N 1
ATOM 2754 C CA . GLY A 1 350 ? 8.023 3.774 -14.232 1.00 91.31 350 GLY A CA 1
ATOM 2755 C C . GLY A 1 350 ? 7.546 2.702 -13.257 1.00 91.31 350 GLY A C 1
ATOM 2756 O O . GLY A 1 350 ? 8.152 1.6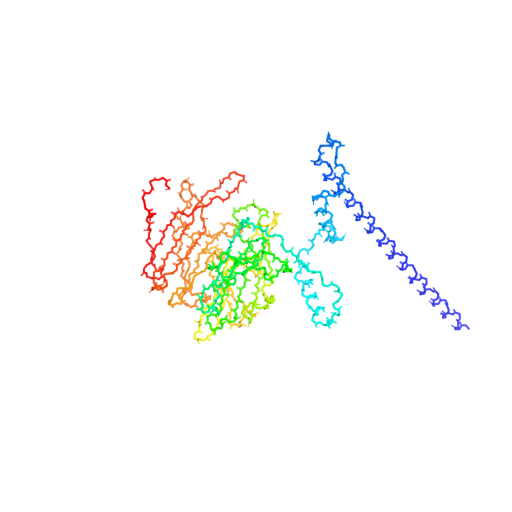48 -13.072 1.00 91.31 350 GLY A O 1
ATOM 2757 N N . ARG A 1 351 ? 6.424 3.003 -12.609 1.00 92.62 351 ARG A N 1
ATOM 2758 C CA . ARG A 1 351 ? 5.746 2.093 -11.688 1.00 92.62 351 ARG A CA 1
ATOM 2759 C C . ARG A 1 351 ? 5.063 0.949 -12.433 1.00 92.62 351 ARG A C 1
ATOM 2761 O O . ARG A 1 351 ? 4.515 1.167 -13.513 1.00 92.62 351 ARG A O 1
ATOM 2768 N N . VAL A 1 352 ? 5.003 -0.212 -11.795 1.00 97.06 352 VAL A N 1
ATOM 2769 C CA . VAL A 1 352 ? 4.141 -1.321 -12.201 1.00 97.06 352 VAL A CA 1
ATOM 2770 C C . VAL A 1 352 ? 2.915 -1.410 -11.291 1.00 97.06 352 VAL A C 1
ATOM 2772 O O . VAL A 1 352 ? 3.056 -1.377 -10.073 1.00 97.06 352 VAL A O 1
ATOM 2775 N N . ILE A 1 353 ? 1.727 -1.498 -11.890 1.00 96.12 353 ILE A N 1
ATOM 2776 C CA . ILE A 1 353 ? 0.447 -1.784 -11.215 1.00 96.12 353 ILE A CA 1
ATOM 2777 C C . ILE A 1 353 ? -0.092 -3.108 -11.752 1.00 96.12 353 ILE A C 1
ATOM 2779 O O . ILE A 1 353 ? 0.061 -3.381 -12.944 1.00 96.12 353 ILE A O 1
ATOM 2783 N N . LEU A 1 354 ? -0.707 -3.918 -10.898 1.00 97.06 354 LEU A N 1
ATOM 2784 C CA . LEU A 1 354 ? -1.122 -5.286 -11.183 1.00 97.06 354 LEU A CA 1
ATOM 2785 C C . LEU A 1 354 ? -2.573 -5.522 -10.762 1.00 97.06 354 LEU A C 1
ATOM 2787 O O . LEU A 1 354 ? -3.129 -4.834 -9.915 1.00 97.06 354 LEU A O 1
ATOM 2791 N N . SER A 1 355 ? -3.203 -6.524 -11.365 1.00 97.19 355 SER A N 1
ATOM 2792 C CA . SER A 1 355 ? -4.465 -7.072 -10.871 1.00 97.19 355 SER A CA 1
ATOM 2793 C C . SER A 1 355 ? -4.631 -8.507 -11.350 1.00 97.19 355 SER A C 1
ATOM 2795 O O . SER A 1 355 ? -4.371 -8.814 -12.520 1.00 97.19 355 SER A O 1
ATOM 2797 N N . ALA A 1 356 ? -5.064 -9.387 -10.452 1.00 97.19 356 ALA A N 1
ATOM 2798 C CA . ALA A 1 356 ? -5.352 -10.776 -10.767 1.00 97.19 356 ALA A CA 1
ATOM 2799 C C . ALA A 1 356 ? -6.851 -10.958 -11.025 1.00 97.19 356 ALA A C 1
ATOM 2801 O O . ALA A 1 356 ? -7.698 -10.356 -10.367 1.00 97.19 356 ALA A O 1
ATOM 2802 N N . ALA A 1 357 ? -7.203 -11.805 -11.990 1.00 97.06 357 ALA A N 1
ATOM 2803 C CA . ALA A 1 357 ? -8.599 -12.103 -12.264 1.00 97.06 357 ALA A CA 1
ATOM 2804 C C . ALA A 1 357 ? -9.196 -12.920 -11.102 1.00 97.06 357 ALA A C 1
ATOM 2806 O O . ALA A 1 357 ? -8.704 -14.013 -10.810 1.00 97.06 357 ALA A O 1
ATOM 2807 N N . PRO A 1 358 ? -10.310 -12.482 -10.486 1.00 95.31 358 PRO A N 1
ATOM 2808 C CA . PRO A 1 358 ? -10.930 -13.245 -9.401 1.00 95.31 358 PRO A CA 1
ATOM 2809 C C . PRO A 1 358 ? -11.384 -14.646 -9.838 1.00 95.31 358 PRO A C 1
ATOM 2811 O O . PRO A 1 358 ? -11.363 -15.586 -9.049 1.00 95.31 358 PRO A O 1
ATOM 2814 N N . SER A 1 359 ? -11.769 -14.796 -11.110 1.00 97.00 359 SER A N 1
ATOM 2815 C CA . SER A 1 359 ? -12.254 -16.054 -11.687 1.00 97.00 359 SER A CA 1
ATOM 2816 C C . SER A 1 359 ? -11.164 -17.093 -11.960 1.00 97.00 359 SER A C 1
ATOM 2818 O O . SER A 1 359 ? -11.490 -18.267 -12.102 1.00 97.00 359 SER A O 1
ATOM 2820 N N . ASP A 1 360 ? -9.904 -16.672 -12.104 1.00 97.69 360 ASP A N 1
ATOM 2821 C CA . ASP A 1 360 ? -8.774 -17.550 -12.423 1.00 97.69 360 ASP A CA 1
ATOM 2822 C C . ASP A 1 360 ? -7.460 -16.891 -11.981 1.00 97.69 360 ASP A C 1
ATOM 2824 O O . ASP A 1 360 ? -7.003 -15.928 -12.600 1.00 97.69 360 ASP A O 1
ATOM 2828 N N . GLY A 1 361 ? -6.842 -17.436 -10.930 1.00 95.12 361 GLY A N 1
ATOM 2829 C CA . GLY A 1 361 ? -5.613 -16.898 -10.343 1.00 95.12 361 GLY A CA 1
ATOM 2830 C C . GLY A 1 361 ? -4.389 -16.948 -11.262 1.00 95.12 361 GLY A C 1
ATOM 2831 O O . GLY A 1 361 ? -3.399 -16.280 -10.979 1.00 95.12 361 GLY A O 1
ATOM 2832 N N . ASN A 1 362 ? -4.449 -17.682 -12.379 1.00 97.00 362 ASN A N 1
ATOM 2833 C CA . ASN A 1 362 ? -3.382 -17.682 -13.381 1.00 97.00 362 ASN A CA 1
ATOM 2834 C C . ASN A 1 362 ? -3.478 -16.500 -14.352 1.00 97.00 362 ASN A C 1
ATOM 2836 O O . ASN A 1 362 ? -2.518 -16.213 -15.069 1.00 97.00 362 ASN A O 1
ATOM 2840 N N . ILE A 1 363 ? -4.626 -15.821 -14.412 1.00 98.00 363 ILE A N 1
ATOM 2841 C CA . ILE A 1 363 ? -4.811 -14.665 -15.281 1.00 98.00 363 ILE A CA 1
ATOM 2842 C C . ILE A 1 363 ? -4.468 -13.403 -14.499 1.00 98.00 363 ILE A C 1
ATOM 2844 O O . ILE A 1 363 ? -5.206 -12.993 -13.606 1.00 98.00 363 ILE A O 1
ATOM 2848 N N . VAL A 1 364 ? -3.378 -12.749 -14.888 1.00 98.19 364 VAL A N 1
ATOM 2849 C CA . VAL A 1 364 ? -2.901 -11.517 -14.250 1.00 98.19 364 VAL A CA 1
ATOM 2850 C C . VAL A 1 364 ? -2.666 -10.460 -15.312 1.00 98.19 364 VAL A C 1
ATOM 2852 O O . VAL A 1 364 ? -2.135 -10.748 -16.385 1.00 98.19 364 VAL A O 1
ATOM 2855 N N . TYR A 1 365 ? -3.067 -9.230 -15.021 1.00 97.69 365 TYR A N 1
ATOM 2856 C CA . TYR A 1 365 ? -2.801 -8.069 -15.853 1.00 97.69 365 TYR A CA 1
ATOM 2857 C C . TYR A 1 365 ? -1.805 -7.158 -15.150 1.00 97.69 365 TYR A C 1
ATOM 2859 O O . TYR A 1 365 ? -1.869 -6.991 -13.934 1.00 97.69 365 TYR A O 1
ATOM 2867 N N . ALA A 1 366 ? -0.905 -6.558 -15.921 1.00 97.50 366 ALA A N 1
ATOM 2868 C CA . ALA A 1 366 ? 0.033 -5.563 -15.424 1.00 97.50 366 ALA A CA 1
ATOM 2869 C C . ALA A 1 366 ? 0.013 -4.329 -16.321 1.00 97.50 366 ALA A C 1
ATOM 2871 O O . ALA A 1 366 ? -0.163 -4.438 -17.534 1.00 97.50 366 ALA A O 1
ATOM 2872 N N . ILE A 1 367 ? 0.242 -3.159 -15.740 1.00 96.62 367 ILE A N 1
ATOM 2873 C CA . ILE A 1 367 ? 0.560 -1.940 -16.476 1.00 96.62 367 ILE A CA 1
ATOM 2874 C C . ILE A 1 367 ? 1.948 -1.501 -16.041 1.00 96.62 367 ILE A C 1
ATOM 2876 O O . ILE A 1 367 ? 2.148 -1.147 -14.880 1.00 96.62 367 ILE A O 1
ATOM 2880 N N . VAL A 1 368 ? 2.893 -1.499 -16.979 1.00 96.62 368 VAL A N 1
ATOM 2881 C CA . VAL A 1 368 ? 4.249 -0.993 -16.766 1.00 96.62 368 VAL A CA 1
ATOM 2882 C C . VAL A 1 368 ? 4.328 0.444 -17.261 1.00 96.62 368 VAL A C 1
ATOM 2884 O O . VAL A 1 368 ? 4.041 0.748 -18.425 1.00 96.62 368 VAL A O 1
ATOM 2887 N N . GLY A 1 369 ? 4.699 1.345 -16.356 1.00 94.06 369 GLY A N 1
ATOM 2888 C CA . GLY A 1 369 ? 4.942 2.740 -16.675 1.00 94.06 369 GLY A CA 1
ATOM 2889 C C . GLY A 1 369 ? 6.288 2.956 -17.363 1.00 94.06 369 GLY A C 1
ATOM 2890 O O . GLY A 1 369 ? 7.281 2.328 -17.001 1.00 94.06 369 GLY A O 1
ATOM 2891 N N . ALA A 1 370 ? 6.326 3.900 -18.297 1.00 94.00 370 ALA A N 1
ATOM 2892 C CA . ALA A 1 370 ? 7.553 4.448 -18.870 1.00 94.00 370 ALA A CA 1
ATOM 2893 C C . ALA A 1 370 ? 7.421 5.971 -18.998 1.00 94.00 370 ALA A C 1
ATOM 2895 O O . ALA A 1 370 ? 6.304 6.505 -19.047 1.00 94.00 370 ALA A O 1
ATOM 2896 N N . GLY A 1 371 ? 8.547 6.676 -18.990 1.00 91.88 371 GLY A N 1
ATOM 2897 C CA . GLY A 1 371 ? 8.556 8.117 -18.794 1.00 91.88 371 GLY A CA 1
ATOM 2898 C C . GLY A 1 371 ? 9.812 8.836 -19.262 1.00 91.88 371 GLY A C 1
ATOM 2899 O O . GLY A 1 371 ? 10.717 8.232 -19.821 1.00 91.88 371 GLY A O 1
ATOM 2900 N N . TRP A 1 372 ? 9.884 10.132 -18.984 1.00 90.94 372 TRP A N 1
ATOM 2901 C CA . TRP A 1 372 ? 11.029 10.993 -19.276 1.00 90.94 372 TRP A CA 1
ATOM 2902 C C . TRP A 1 372 ? 11.242 12.002 -18.145 1.00 90.94 372 TRP A C 1
ATOM 2904 O O . TRP A 1 372 ? 10.351 12.263 -17.332 1.00 90.94 372 TRP A O 1
ATOM 2914 N N . ILE A 1 373 ? 12.432 12.601 -18.106 1.00 87.88 373 ILE A N 1
ATOM 2915 C CA . ILE A 1 373 ? 12.723 13.715 -17.202 1.00 87.88 373 ILE A CA 1
ATOM 2916 C C . ILE A 1 373 ? 12.421 15.026 -17.933 1.00 87.88 373 ILE A C 1
ATOM 2918 O O . ILE A 1 373 ? 13.082 15.371 -18.910 1.00 87.88 373 ILE A O 1
ATOM 2922 N N . GLY A 1 374 ? 11.391 15.744 -17.486 1.00 82.50 374 GLY A N 1
ATOM 2923 C CA . GLY A 1 374 ? 11.028 17.069 -17.989 1.00 82.50 374 GLY A CA 1
ATOM 2924 C C . GLY A 1 374 ? 11.630 18.204 -17.157 1.00 82.50 374 GLY A C 1
ATOM 2925 O O . GLY A 1 374 ? 12.307 17.972 -16.161 1.00 82.50 374 GLY A O 1
ATOM 2926 N N . SER A 1 375 ? 11.364 19.454 -17.536 1.00 76.94 375 SER A N 1
ATOM 2927 C CA . SER A 1 375 ? 11.791 20.638 -16.771 1.00 76.94 375 SER A CA 1
ATOM 2928 C C . SER A 1 375 ? 10.842 20.911 -15.588 1.00 76.94 375 SER A C 1
ATOM 2930 O O . SER A 1 375 ? 9.628 20.801 -15.788 1.00 76.94 375 SER A O 1
ATOM 2932 N N . PRO A 1 376 ? 11.324 21.287 -14.384 1.00 71.69 376 PRO A N 1
ATOM 2933 C CA . PRO A 1 376 ? 12.719 21.415 -13.945 1.00 71.69 376 PRO A CA 1
ATOM 2934 C C . PRO A 1 376 ? 13.220 20.143 -13.215 1.00 71.69 376 PRO A C 1
ATOM 2936 O O . PRO A 1 376 ? 13.342 20.135 -11.997 1.00 71.69 376 PRO A O 1
ATOM 2939 N N . ASN A 1 377 ? 13.533 19.072 -13.952 1.00 75.50 377 ASN A N 1
ATOM 2940 C CA . ASN A 1 377 ? 13.883 17.719 -13.467 1.00 75.50 377 ASN A CA 1
ATOM 2941 C C . ASN A 1 377 ? 12.718 16.903 -12.891 1.00 75.50 377 ASN A C 1
ATOM 2943 O O . ASN A 1 377 ? 12.863 16.162 -11.922 1.00 75.50 377 ASN A O 1
ATOM 2947 N N . PHE A 1 378 ? 11.550 17.013 -13.515 1.00 74.94 378 PHE A N 1
ATOM 2948 C CA . PHE A 1 378 ? 10.366 16.275 -13.102 1.00 74.94 378 PHE A CA 1
ATOM 2949 C C . PHE A 1 378 ? 10.269 14.924 -13.813 1.00 74.94 378 PHE A C 1
ATOM 2951 O O . PHE A 1 378 ? 10.374 14.867 -15.037 1.00 74.94 378 PHE A O 1
ATOM 2958 N N . ASN A 1 379 ? 10.016 13.847 -13.070 1.00 79.69 379 ASN A N 1
ATOM 2959 C CA . ASN A 1 379 ? 9.777 12.535 -13.661 1.00 79.69 379 ASN A CA 1
ATOM 2960 C C . ASN A 1 379 ? 8.320 12.415 -14.131 1.00 79.69 379 ASN A C 1
ATOM 2962 O O . ASN A 1 379 ? 7.399 12.266 -13.327 1.00 79.69 379 ASN A O 1
ATOM 2966 N N . TYR A 1 380 ? 8.111 12.470 -15.444 1.00 83.06 380 TYR A N 1
ATOM 2967 C CA . TYR A 1 380 ? 6.813 12.220 -16.058 1.00 83.06 380 TYR A CA 1
ATOM 2968 C C . TYR A 1 380 ? 6.752 10.772 -16.512 1.00 83.06 380 TYR A C 1
ATOM 2970 O O . TYR A 1 380 ? 7.522 10.381 -17.378 1.00 83.06 380 TYR A O 1
ATOM 2978 N N . ALA A 1 381 ? 5.812 9.992 -15.983 1.00 84.81 381 ALA A N 1
ATOM 2979 C CA . ALA A 1 381 ? 5.585 8.619 -16.418 1.00 84.81 381 ALA A CA 1
ATOM 2980 C C . ALA A 1 381 ? 4.103 8.370 -16.699 1.00 84.81 381 ALA A C 1
ATOM 2982 O O . ALA A 1 381 ? 3.223 8.898 -16.014 1.00 84.81 381 ALA A O 1
ATOM 2983 N N . ARG A 1 382 ? 3.833 7.528 -17.696 1.00 87.50 382 ARG A N 1
ATOM 2984 C CA . ARG A 1 382 ? 2.488 7.070 -18.063 1.00 87.50 382 ARG A CA 1
ATOM 2985 C C . ARG A 1 382 ? 2.479 5.557 -18.232 1.00 87.50 382 ARG A C 1
ATOM 2987 O O . ARG A 1 382 ? 3.519 4.969 -18.517 1.00 87.50 382 ARG A O 1
ATOM 2994 N N . GLY A 1 383 ? 1.317 4.930 -18.045 1.00 89.62 383 GLY A N 1
ATOM 2995 C CA . GLY A 1 383 ? 1.147 3.510 -18.358 1.00 89.62 383 GLY A CA 1
ATOM 2996 C C . GLY A 1 383 ? 1.427 3.289 -19.841 1.00 89.62 383 GLY A C 1
ATOM 2997 O O . GLY A 1 383 ? 0.733 3.867 -20.674 1.00 89.62 383 GLY A O 1
ATOM 2998 N N . ARG A 1 384 ? 2.475 2.524 -20.156 1.00 90.69 384 ARG A N 1
ATOM 2999 C CA . ARG A 1 384 ? 2.969 2.361 -21.528 1.00 90.69 384 ARG A CA 1
ATOM 3000 C C . ARG A 1 384 ? 2.726 0.959 -22.055 1.00 90.69 384 ARG A C 1
ATOM 3002 O O . ARG A 1 384 ? 2.234 0.817 -23.169 1.00 90.69 384 ARG A O 1
ATOM 3009 N N . TYR A 1 385 ? 3.028 -0.049 -21.245 1.00 93.19 385 TYR A N 1
ATOM 3010 C CA . TYR A 1 385 ? 2.887 -1.448 -21.627 1.00 93.19 385 TYR A CA 1
ATOM 3011 C C . TYR A 1 385 ? 1.777 -2.080 -20.802 1.00 93.19 385 TYR A C 1
ATOM 3013 O O . TYR A 1 385 ? 1.841 -2.083 -19.573 1.00 93.19 385 TYR A O 1
ATOM 3021 N N . ILE A 1 386 ? 0.754 -2.600 -21.476 1.00 94.69 386 ILE A N 1
ATOM 3022 C CA . ILE A 1 386 ? -0.307 -3.383 -20.843 1.00 94.69 386 ILE A CA 1
ATOM 3023 C C . ILE A 1 386 ? 0.017 -4.843 -21.095 1.00 94.69 386 ILE A C 1
ATOM 3025 O O . ILE A 1 386 ? 0.108 -5.270 -22.242 1.00 94.69 386 ILE A O 1
ATOM 3029 N N . LEU A 1 387 ? 0.186 -5.609 -20.030 1.00 96.38 387 LEU A N 1
ATOM 3030 C CA . LEU A 1 387 ? 0.588 -7.002 -20.086 1.00 96.38 387 LEU A CA 1
ATOM 3031 C C . LEU A 1 387 ? -0.542 -7.891 -19.596 1.00 96.38 387 LEU A C 1
ATOM 3033 O O . LEU A 1 387 ? -1.336 -7.511 -18.735 1.00 96.38 387 LEU A O 1
ATOM 3037 N N . LYS A 1 388 ? -0.569 -9.110 -20.122 1.00 97.19 388 LYS A N 1
ATOM 3038 C CA . LYS A 1 388 ? -1.388 -10.202 -19.617 1.00 97.19 388 LYS A CA 1
ATOM 3039 C C . LYS A 1 388 ? -0.544 -11.462 -19.505 1.00 97.19 388 LYS A C 1
ATOM 3041 O O . LYS A 1 388 ? 0.052 -11.884 -20.501 1.00 97.19 388 LYS A O 1
ATOM 3046 N N . SER A 1 389 ? -0.591 -12.077 -18.336 1.00 98.12 389 SER A N 1
ATOM 3047 C CA . SER A 1 389 ? -0.211 -13.464 -18.110 1.00 98.12 389 SER A CA 1
ATOM 3048 C C . SER A 1 389 ? -1.464 -14.346 -18.063 1.00 98.12 389 SER A C 1
ATOM 3050 O O . SER A 1 389 ? -2.550 -13.898 -17.682 1.00 98.12 389 SER A O 1
ATOM 3052 N N . THR A 1 390 ? -1.320 -15.592 -18.507 1.00 97.81 390 THR A N 1
ATOM 3053 C CA . THR A 1 390 ? -2.333 -16.657 -18.393 1.00 97.81 390 THR A CA 1
ATOM 3054 C C . THR A 1 390 ? -1.793 -17.893 -17.669 1.00 97.81 390 THR A C 1
ATOM 3056 O O . THR A 1 390 ? -2.424 -18.944 -17.702 1.00 97.81 390 THR A O 1
ATOM 3059 N N . ASP A 1 391 ? -0.612 -17.777 -17.068 1.00 97.31 391 ASP A N 1
ATOM 3060 C CA . ASP A 1 391 ? 0.157 -18.843 -16.422 1.00 97.31 391 ASP A CA 1
ATOM 3061 C C . ASP A 1 391 ? 0.698 -18.396 -15.050 1.00 97.31 391 ASP A C 1
ATOM 3063 O O . ASP A 1 391 ? 1.733 -18.860 -14.586 1.00 97.31 391 ASP A O 1
ATOM 3067 N N . GLY A 1 392 ? 0.007 -17.462 -14.389 1.00 95.88 392 GLY A N 1
ATOM 3068 C CA . GLY A 1 392 ? 0.367 -17.022 -13.040 1.00 95.88 392 GLY A CA 1
ATOM 3069 C C . GLY A 1 392 ? 1.654 -16.195 -12.982 1.00 95.88 392 GLY A C 1
ATOM 3070 O O . GLY A 1 392 ? 2.330 -16.184 -11.956 1.00 95.88 392 GLY A O 1
ATOM 3071 N N . GLY A 1 393 ? 1.997 -15.498 -14.063 1.00 96.31 393 GLY A N 1
ATOM 3072 C CA . GLY A 1 393 ? 3.149 -14.601 -14.165 1.00 96.31 393 GLY A CA 1
ATOM 3073 C C . GLY A 1 393 ? 4.449 -15.253 -14.626 1.00 96.31 393 GLY A C 1
ATOM 3074 O O . GLY A 1 393 ? 5.479 -14.576 -14.609 1.00 96.31 393 GLY A O 1
ATOM 3075 N N . GLU A 1 394 ? 4.419 -16.522 -15.045 1.00 95.62 394 GLU A N 1
ATOM 3076 C CA . GLU A 1 394 ? 5.579 -17.198 -15.642 1.00 95.62 394 GLU A CA 1
ATOM 3077 C C . GLU A 1 394 ? 5.941 -16.594 -17.004 1.00 95.62 394 GLU A C 1
ATOM 3079 O O . GLU A 1 394 ? 7.120 -16.412 -17.314 1.00 95.62 394 GLU A O 1
ATOM 3084 N N . SER A 1 395 ? 4.936 -16.213 -17.798 1.00 96.44 395 SER A N 1
ATOM 3085 C CA . SER A 1 395 ? 5.121 -15.477 -19.043 1.00 96.44 395 SER A CA 1
ATOM 3086 C C . SER A 1 395 ? 4.120 -14.332 -19.198 1.00 96.44 395 SER A C 1
ATOM 3088 O O . SER A 1 395 ? 3.011 -14.336 -18.658 1.00 96.44 395 SER A O 1
ATOM 3090 N N . TRP A 1 396 ? 4.531 -13.318 -19.961 1.00 97.06 396 TRP A N 1
ATOM 3091 C CA . TRP A 1 396 ? 3.757 -12.103 -20.186 1.00 97.06 396 TRP A CA 1
ATOM 3092 C C . TRP A 1 396 ? 3.645 -11.812 -21.676 1.00 97.06 396 TRP A C 1
ATOM 3094 O O . TRP A 1 396 ? 4.609 -11.926 -22.431 1.00 97.06 396 TRP A O 1
ATOM 3104 N N . SER A 1 397 ? 2.446 -11.419 -22.095 1.00 95.31 397 SER A N 1
ATOM 3105 C CA . SER A 1 397 ? 2.168 -10.964 -23.455 1.00 95.31 397 SER A CA 1
ATOM 3106 C C . SER A 1 397 ? 1.598 -9.556 -23.428 1.00 95.31 397 SER A C 1
ATOM 3108 O O . SER A 1 397 ? 0.662 -9.282 -22.671 1.00 95.31 397 SER A O 1
ATOM 3110 N N . GLU A 1 398 ? 2.120 -8.676 -24.277 1.00 94.06 398 GLU A N 1
ATOM 3111 C CA . GLU A 1 398 ? 1.551 -7.343 -24.446 1.00 94.06 398 GLU A CA 1
ATOM 3112 C C . GLU A 1 398 ? 0.126 -7.416 -25.011 1.00 94.06 398 GLU A C 1
ATOM 3114 O O . GLU A 1 398 ? -0.236 -8.303 -25.800 1.00 94.06 398 GLU A O 1
ATOM 3119 N N . LYS A 1 399 ? -0.709 -6.476 -24.575 1.00 90.62 399 LYS A N 1
ATOM 3120 C CA . LYS A 1 399 ? -2.069 -6.263 -25.052 1.00 90.62 399 LYS A CA 1
ATOM 3121 C C . LYS A 1 399 ? -2.202 -4.841 -25.555 1.00 90.62 399 LYS A C 1
ATOM 3123 O O . LYS A 1 399 ? -1.779 -3.888 -24.911 1.00 90.62 399 LYS A O 1
ATOM 3128 N N . ASN A 1 400 ? -2.849 -4.718 -26.706 1.00 78.19 400 ASN A N 1
ATOM 3129 C CA . ASN A 1 400 ? -3.198 -3.422 -27.256 1.00 78.19 400 ASN A CA 1
ATOM 3130 C C . ASN A 1 400 ? -4.236 -2.735 -26.368 1.00 78.19 400 ASN A C 1
ATOM 3132 O O . ASN A 1 400 ? -5.112 -3.392 -25.795 1.00 78.19 400 ASN A O 1
ATOM 3136 N N . LEU A 1 401 ? -4.179 -1.404 -26.334 1.00 66.12 401 LEU A N 1
ATOM 3137 C CA . LEU A 1 401 ? -5.272 -0.588 -25.821 1.00 66.12 401 LEU A CA 1
ATOM 3138 C C . LEU A 1 401 ? -6.578 -0.965 -26.545 1.00 66.12 401 LEU A C 1
ATOM 3140 O O . LEU A 1 401 ? -6.564 -1.146 -27.772 1.00 66.12 401 LEU A O 1
ATOM 3144 N N . PRO A 1 402 ? -7.716 -1.065 -25.835 1.00 59.12 402 PRO A N 1
ATOM 3145 C CA . PRO A 1 402 ? -9.009 -1.217 -26.486 1.00 59.12 402 PRO A CA 1
ATOM 3146 C C . PRO A 1 402 ? -9.245 -0.009 -27.408 1.00 59.12 402 PRO A C 1
ATOM 3148 O O . PRO A 1 402 ? -9.442 1.101 -26.927 1.00 59.12 402 PRO A O 1
ATOM 3151 N N . GLY A 1 403 ? -9.192 -0.213 -28.728 1.00 60.41 403 GLY A N 1
ATOM 3152 C CA . GLY A 1 403 ? -9.510 0.826 -29.719 1.00 60.41 403 GLY A CA 1
ATOM 3153 C C . GLY A 1 403 ? -8.400 1.232 -30.693 1.00 60.41 403 GLY A C 1
ATOM 3154 O O . GLY A 1 403 ? -8.697 2.000 -31.599 1.00 60.41 403 GLY A O 1
ATOM 3155 N N . GLY A 1 404 ? -7.177 0.696 -30.584 1.00 50.31 404 GLY A N 1
ATOM 3156 C CA . GLY A 1 404 ? -6.154 0.846 -31.633 1.00 50.31 404 GLY A CA 1
ATOM 3157 C C . GLY A 1 404 ? -5.791 2.296 -31.976 1.00 50.31 404 GLY A C 1
ATOM 3158 O O . GLY A 1 404 ? -5.772 2.655 -33.150 1.00 50.31 404 GLY A O 1
ATOM 3159 N N . ASP A 1 405 ? -5.529 3.126 -30.969 1.00 49.75 405 ASP A N 1
ATOM 3160 C CA . ASP A 1 405 ? -5.054 4.493 -31.188 1.00 49.75 405 ASP A CA 1
ATOM 3161 C C . ASP A 1 405 ? -3.574 4.478 -31.643 1.00 49.75 405 ASP A C 1
ATOM 3163 O O . ASP A 1 405 ? -2.723 3.986 -30.897 1.00 49.75 405 ASP A O 1
ATOM 3167 N N . PRO A 1 406 ? -3.238 4.976 -32.851 1.00 43.19 406 PRO A N 1
ATOM 3168 C CA . PRO A 1 406 ? -1.871 4.981 -33.375 1.00 43.19 406 PRO A CA 1
ATOM 3169 C C . PRO A 1 406 ? -0.964 6.069 -32.762 1.00 43.19 406 PRO A C 1
ATOM 3171 O O . PRO A 1 406 ? 0.167 6.223 -33.218 1.00 43.19 406 PRO A O 1
ATOM 3174 N N . GLY A 1 407 ? -1.442 6.846 -31.781 1.00 50.41 407 GLY A N 1
ATOM 3175 C CA . GLY A 1 407 ? -0.756 8.031 -31.244 1.00 50.41 407 GLY A CA 1
ATOM 3176 C C . GLY A 1 407 ? -0.119 7.918 -29.850 1.00 50.41 407 GLY A C 1
ATOM 3177 O O . GLY A 1 407 ? 0.132 8.962 -29.248 1.00 50.41 407 GLY A O 1
ATOM 3178 N N . TRP A 1 408 ? 0.124 6.710 -29.323 1.00 47.81 408 TRP A N 1
ATOM 3179 C CA . TRP A 1 408 ? 0.736 6.493 -27.995 1.00 47.81 408 TRP A CA 1
ATOM 3180 C C . TRP A 1 408 ? 2.174 5.987 -28.012 1.00 47.81 408 TRP A C 1
ATOM 3182 O O . TRP A 1 408 ? 2.449 4.937 -28.647 1.00 47.81 408 TRP A O 1
#